Protein AF-F8EUW2-F1 (afdb_monomer)

Radius of gyration: 35.4 Å; Cα contacts (8 Å, |Δi|>4): 544; chains: 1; bounding box: 59×87×123 Å

Secondary structure (DSSP, 8-state):
--------------------------------------S-----HHHH-EEEEEEETTEEEEEEEEEE-S-TTS-EEEEEEEEEEEE-SSEEEEEEEEEEEEEEEEEEE-SS-EEEEEE-TT--EEEEEEEESSSSEEEEEETTTTT-EEEEEEESS-PPPP----TT--EEPPPP-PPP-HHHHHHHHHHHH--TTS-HHHHHHHHHHHHHHHHTT---SHHHHHHHHHHHHTSS-HHHHHHHHHHHHHHHTTT-GGGHHHHHHHHHHHHHHTTPPBSS---BSSSSTTPPBPSPB-TTSS-HHHHHHTT--S-HHHHTTSS-----------------------------------------------

pLDDT: mean 75.8, std 23.98, range [28.64, 98.38]

Structure (mmCIF, N/CA/C/O backbone):
data_AF-F8EUW2-F1
#
_entry.id   AF-F8EUW2-F1
#
loop_
_atom_site.group_PDB
_atom_site.id
_atom_site.type_symbol
_atom_site.label_atom_id
_atom_site.label_alt_id
_atom_site.label_comp_id
_atom_site.label_asym_id
_atom_site.label_entity_id
_atom_site.label_seq_id
_atom_site.pdbx_PDB_ins_code
_atom_site.Cartn_x
_atom_site.Cartn_y
_atom_site.Cartn_z
_atom_site.occupancy
_atom_site.B_iso_or_equiv
_atom_site.auth_seq_id
_atom_site.auth_comp_id
_atom_site.auth_asym_id
_atom_site.auth_atom_id
_atom_site.pdbx_PDB_model_num
ATOM 1 N N . MET A 1 1 ? -17.196 -31.488 -42.197 1.00 39.09 1 MET A N 1
ATOM 2 C CA . MET A 1 1 ? -18.577 -30.961 -42.240 1.00 39.09 1 MET A CA 1
ATOM 3 C C . MET A 1 1 ? -18.560 -29.662 -43.026 1.00 39.09 1 MET A C 1
ATOM 5 O O . MET A 1 1 ? -17.811 -28.764 -42.675 1.00 39.09 1 MET A O 1
ATOM 9 N N . ARG A 1 2 ? -19.275 -29.632 -44.155 1.00 30.92 2 ARG A N 1
ATOM 10 C CA . ARG A 1 2 ? -19.420 -28.486 -45.064 1.00 30.92 2 ARG A CA 1
ATOM 11 C C . ARG A 1 2 ? -20.660 -27.694 -44.656 1.00 30.92 2 ARG A C 1
ATOM 13 O O . ARG A 1 2 ? -21.686 -28.330 -44.467 1.00 30.92 2 ARG A O 1
ATOM 20 N N . PHE A 1 3 ? -20.597 -26.365 -44.650 1.00 29.81 3 PHE A N 1
ATOM 21 C CA . PHE A 1 3 ? -21.754 -25.520 -44.956 1.00 29.81 3 PHE A CA 1
ATOM 22 C C . PHE A 1 3 ? -21.299 -24.257 -45.706 1.00 29.81 3 PHE A C 1
ATOM 24 O O . PHE A 1 3 ? -20.244 -23.686 -45.444 1.00 29.81 3 PHE A O 1
ATOM 31 N N . HIS A 1 4 ? -22.094 -23.902 -46.705 1.00 32.25 4 HIS A N 1
ATOM 32 C CA . HIS A 1 4 ? -21.992 -22.802 -47.670 1.00 32.25 4 HIS A CA 1
ATOM 33 C C . HIS A 1 4 ? -23.468 -22.419 -47.998 1.00 32.25 4 HIS A C 1
ATOM 35 O O . HIS A 1 4 ? -24.350 -23.219 -47.679 1.00 32.25 4 HIS A O 1
ATOM 41 N N . PRO A 1 5 ? -23.785 -21.317 -48.706 1.00 64.50 5 PRO A N 1
ATOM 42 C CA . PRO A 1 5 ? -23.936 -19.933 -48.221 1.00 64.50 5 PRO A CA 1
ATOM 43 C C . PRO A 1 5 ? -25.323 -19.305 -48.593 1.00 64.50 5 PRO A C 1
ATOM 45 O O . PRO A 1 5 ? -26.237 -20.036 -48.953 1.00 64.50 5 PRO A O 1
ATOM 48 N N . TRP A 1 6 ? -25.409 -17.953 -48.588 1.00 30.86 6 TRP A N 1
ATOM 49 C CA . TRP A 1 6 ? -26.486 -17.015 -49.040 1.00 30.86 6 TRP A CA 1
ATOM 50 C C . TRP A 1 6 ? -27.528 -16.591 -47.980 1.00 30.86 6 TRP A C 1
ATOM 52 O O . TRP A 1 6 ? -27.987 -17.415 -47.207 1.00 30.86 6 TRP A O 1
ATOM 62 N N . ILE A 1 7 ? -27.898 -15.302 -47.837 1.00 39.50 7 ILE A N 1
ATOM 63 C CA . ILE A 1 7 ? -28.671 -14.462 -48.786 1.00 39.50 7 ILE A CA 1
ATOM 64 C C . ILE A 1 7 ? -28.355 -12.947 -48.658 1.00 39.50 7 ILE A C 1
ATOM 66 O O . ILE A 1 7 ? -28.023 -12.440 -47.590 1.00 39.50 7 ILE A O 1
ATOM 70 N N . LYS A 1 8 ? -28.502 -12.240 -49.790 1.00 36.12 8 LYS A N 1
ATOM 71 C CA . LYS A 1 8 ? -28.432 -10.783 -50.016 1.00 36.12 8 LYS A CA 1
ATOM 72 C C . LYS A 1 8 ? -29.725 -10.034 -49.627 1.00 36.12 8 LYS A C 1
ATOM 74 O O . LYS A 1 8 ? -30.806 -10.548 -49.881 1.00 36.12 8 LYS A O 1
ATOM 79 N N . GLY A 1 9 ? -29.580 -8.743 -49.299 1.00 30.98 9 GLY A N 1
ATOM 80 C CA . GLY A 1 9 ? -30.381 -7.662 -49.909 1.00 30.98 9 GLY A CA 1
ATOM 81 C C . GLY A 1 9 ? -31.339 -6.878 -49.001 1.00 30.98 9 GLY A C 1
ATOM 82 O O . GLY A 1 9 ? -32.321 -7.429 -48.529 1.00 30.98 9 GLY A O 1
ATOM 83 N N . CYS A 1 10 ? -31.113 -5.566 -48.849 1.00 31.39 10 CYS A N 1
ATOM 84 C CA . CYS A 1 10 ? -31.941 -4.537 -49.502 1.00 31.39 10 CYS A CA 1
ATOM 85 C C . CYS A 1 10 ? -31.400 -3.113 -49.270 1.00 31.39 10 CYS A C 1
ATOM 87 O O . CYS A 1 10 ? -30.997 -2.739 -48.174 1.00 31.39 10 CYS A O 1
ATOM 89 N N . PHE A 1 11 ? -31.410 -2.347 -50.360 1.00 31.83 11 PHE A N 1
ATOM 90 C CA . PHE A 1 11 ? -31.163 -0.911 -50.483 1.00 31.83 11 PHE A CA 1
ATOM 91 C C . PHE A 1 11 ? -32.347 -0.097 -49.934 1.00 31.83 11 PHE A C 1
ATOM 93 O O . PHE A 1 11 ? -33.491 -0.459 -50.197 1.00 31.83 11 PHE A O 1
ATOM 100 N N . ALA A 1 12 ? -32.079 1.065 -49.335 1.00 34.16 12 ALA A N 1
ATOM 101 C CA . ALA A 1 12 ? -32.960 2.230 -49.440 1.00 34.16 12 ALA A CA 1
ATOM 102 C C . ALA A 1 12 ? -32.153 3.525 -49.245 1.00 34.16 12 ALA A C 1
ATOM 104 O O . ALA A 1 12 ? -31.582 3.778 -48.188 1.00 34.16 12 ALA A O 1
ATOM 105 N N . SER A 1 13 ? -32.095 4.309 -50.316 1.00 33.75 13 SER A N 1
ATOM 106 C CA . SER A 1 13 ? -31.505 5.641 -50.433 1.00 33.75 13 SER A CA 1
ATOM 107 C C . SER A 1 13 ? -32.378 6.707 -49.765 1.00 33.75 13 SER A C 1
ATOM 109 O O . SER A 1 13 ? -33.587 6.636 -49.927 1.00 33.75 13 SER A O 1
ATOM 111 N N . PHE A 1 14 ? -31.789 7.744 -49.155 1.00 31.22 14 PHE A N 1
ATOM 112 C CA . PHE A 1 14 ? -32.344 9.111 -49.134 1.00 31.22 14 PHE A CA 1
ATOM 113 C C . PHE A 1 14 ? -31.231 10.144 -48.834 1.00 31.22 14 PHE A C 1
ATOM 115 O O . PHE A 1 14 ? -30.483 10.025 -47.871 1.00 31.22 14 PHE A O 1
ATOM 122 N N . LEU A 1 15 ? -31.139 11.151 -49.698 1.00 31.67 15 LEU A N 1
ATOM 123 C CA . LEU A 1 15 ? -30.398 12.428 -49.650 1.00 31.67 15 LEU A CA 1
ATOM 124 C C . LEU A 1 15 ? -31.372 13.457 -50.291 1.00 31.67 15 LEU A C 1
ATOM 126 O O . LEU A 1 15 ? -32.287 13.004 -50.989 1.00 31.67 15 LEU A O 1
ATOM 130 N N . PRO A 1 16 ? -31.171 14.793 -50.259 1.00 48.53 16 PRO A N 1
ATOM 131 C CA . PRO A 1 16 ? -30.354 15.658 -49.392 1.00 48.53 16 PRO A CA 1
ATOM 132 C C . PRO A 1 16 ? -31.091 16.975 -48.973 1.00 48.53 16 PRO A C 1
ATOM 134 O O . PRO A 1 16 ? -32.273 17.149 -49.248 1.00 48.53 16 PRO A O 1
ATOM 137 N N . LEU A 1 17 ? -30.313 17.929 -48.428 1.00 31.02 17 LEU A N 1
ATOM 138 C CA . LEU A 1 17 ? -30.477 19.404 -48.421 1.00 31.02 17 LEU A CA 1
ATOM 139 C C . LEU A 1 17 ? -31.249 20.056 -47.261 1.00 31.02 17 LEU A C 1
ATOM 141 O O . LEU A 1 17 ? -32.462 19.958 -47.191 1.00 31.02 17 LEU A O 1
ATOM 145 N N . PHE A 1 18 ? -30.537 20.873 -46.471 1.00 31.62 18 PHE A N 1
ATOM 146 C CA . PHE A 1 18 ? -30.804 22.316 -46.340 1.00 31.62 18 PHE A CA 1
ATOM 147 C C . PHE A 1 18 ? -29.507 23.060 -45.964 1.00 31.62 18 PHE A C 1
ATOM 149 O O . PHE A 1 18 ? -28.724 22.597 -45.139 1.00 31.62 18 PHE A O 1
ATOM 156 N N . PHE A 1 19 ? -29.272 24.194 -46.630 1.00 29.95 19 PHE A N 1
ATOM 157 C CA . PHE A 1 19 ? -28.114 25.088 -46.509 1.00 29.95 19 PHE A CA 1
ATOM 158 C C . PHE A 1 19 ? -28.542 26.406 -45.824 1.00 29.95 19 PHE A C 1
ATOM 160 O O . PHE A 1 19 ? -29.621 26.911 -46.132 1.00 29.95 19 PHE A O 1
ATOM 167 N N . SER A 1 20 ? -27.611 26.990 -45.047 1.00 30.45 20 SER A N 1
ATOM 168 C CA . SER A 1 20 ? -27.403 28.436 -44.752 1.00 30.45 20 SER A CA 1
ATOM 169 C C . SER A 1 20 ? -28.270 29.160 -43.690 1.00 30.45 20 SER A C 1
ATOM 171 O O . SER A 1 20 ? -29.397 28.749 -43.443 1.00 30.45 20 SER A O 1
ATOM 173 N N . PRO A 1 21 ? -27.848 30.353 -43.183 1.00 44.19 21 PRO A N 1
ATOM 174 C CA . PRO A 1 21 ? -26.537 30.707 -42.599 1.00 44.19 21 PRO A CA 1
ATOM 175 C C . PRO A 1 21 ? -26.637 31.641 -41.345 1.00 44.19 21 PRO A C 1
ATOM 177 O O . PRO A 1 21 ? -27.702 32.143 -41.018 1.00 44.19 21 PRO A O 1
ATOM 180 N N . LEU A 1 22 ? -25.473 31.942 -40.741 1.00 28.64 22 LEU A N 1
ATOM 181 C CA . LEU A 1 22 ? -25.075 33.187 -40.034 1.00 28.64 22 LEU A CA 1
ATOM 182 C C . LEU A 1 22 ? -25.848 33.679 -38.778 1.00 28.64 22 LEU A C 1
ATOM 184 O O . LEU A 1 22 ? -27.015 34.032 -38.853 1.00 28.64 22 LEU A O 1
ATOM 188 N N . ILE A 1 23 ? -25.124 33.880 -37.664 1.00 33.00 23 ILE A N 1
ATOM 189 C CA . ILE A 1 23 ? -24.877 35.183 -36.992 1.00 33.00 23 ILE A CA 1
ATOM 190 C C . ILE A 1 23 ? -23.937 34.945 -35.796 1.00 33.00 23 ILE A C 1
ATOM 192 O O . ILE A 1 23 ? -24.171 34.084 -34.952 1.00 33.00 23 ILE A O 1
ATOM 196 N N . ALA A 1 24 ? -22.864 35.732 -35.739 1.00 32.97 24 ALA A N 1
ATOM 197 C CA . ALA A 1 24 ? -22.003 35.882 -34.575 1.00 32.97 24 ALA A CA 1
ATOM 198 C C . ALA A 1 24 ? -22.640 36.857 -33.573 1.00 32.97 24 ALA A C 1
ATOM 200 O O . ALA A 1 24 ? -23.093 37.926 -33.980 1.00 32.97 24 ALA A O 1
ATOM 201 N N . GLN A 1 25 ? -22.596 36.540 -32.278 1.00 32.91 25 GLN A N 1
ATOM 202 C CA . GLN A 1 25 ? -22.687 37.533 -31.206 1.00 32.91 25 GLN A CA 1
ATOM 203 C C . GLN A 1 25 ? -21.747 37.175 -30.052 1.00 32.91 25 GLN A C 1
ATOM 205 O O . GLN A 1 25 ? -21.545 36.018 -29.696 1.00 32.91 25 GLN A O 1
ATOM 210 N N . THR A 1 26 ? -21.137 38.234 -29.542 1.00 33.94 26 THR A N 1
ATOM 211 C CA . THR A 1 26 ? -20.037 38.332 -28.588 1.00 33.94 26 THR A CA 1
ATOM 212 C C . THR A 1 26 ? -20.525 38.573 -27.154 1.00 33.94 26 THR A C 1
ATOM 214 O O . THR A 1 26 ? -21.570 39.188 -26.967 1.00 33.94 26 THR A O 1
ATOM 217 N N . ASN A 1 27 ? -19.636 38.261 -26.200 1.00 31.97 27 ASN A N 1
ATOM 218 C CA . ASN A 1 27 ? -19.506 38.766 -24.817 1.00 31.97 27 ASN A CA 1
ATOM 219 C C . ASN A 1 27 ? -20.321 38.096 -23.696 1.00 31.97 27 ASN A C 1
ATOM 221 O O . ASN A 1 27 ? -21.532 38.254 -23.618 1.00 31.97 27 ASN A O 1
ATOM 225 N N . SER A 1 28 ? -19.605 37.497 -22.729 1.00 29.89 28 SER A N 1
ATOM 226 C CA . SER A 1 28 ? -19.421 38.042 -21.361 1.00 29.89 28 SER A CA 1
ATOM 227 C C . SER A 1 28 ? -19.175 36.933 -20.319 1.00 29.89 28 SER A C 1
ATOM 229 O O . SER A 1 28 ? -20.089 36.199 -19.966 1.00 29.89 28 SER A O 1
ATOM 231 N N . THR A 1 29 ? -17.926 36.857 -19.842 1.00 32.28 29 THR A N 1
ATOM 232 C CA . THR A 1 29 ? -17.473 36.696 -18.436 1.00 32.28 29 THR A CA 1
ATOM 233 C C . THR A 1 29 ? -18.481 36.232 -17.374 1.00 32.28 29 THR A C 1
ATOM 235 O O . THR A 1 29 ? -19.418 36.967 -17.078 1.00 32.28 29 THR A O 1
ATOM 238 N N . ASP A 1 30 ? -18.236 35.081 -16.725 1.00 34.66 30 ASP A N 1
ATOM 239 C CA . ASP A 1 30 ? -17.553 35.013 -15.411 1.00 34.66 30 ASP A CA 1
ATOM 240 C C . ASP A 1 30 ? -17.312 33.556 -14.922 1.00 34.66 30 ASP A C 1
ATOM 242 O O . ASP A 1 30 ? -17.844 32.612 -15.514 1.00 34.66 30 ASP A O 1
ATOM 246 N N . PRO A 1 31 ? -16.435 33.330 -13.916 1.00 50.41 31 PRO A N 1
ATOM 247 C CA . PRO A 1 31 ? -15.540 32.184 -13.863 1.00 50.41 31 PRO A CA 1
ATOM 248 C C . PRO A 1 31 ? -15.825 31.281 -12.664 1.00 50.41 31 PRO A C 1
ATOM 250 O O . PRO A 1 31 ? -15.598 31.654 -11.517 1.00 50.41 31 PRO A O 1
ATOM 253 N N . THR A 1 32 ? -16.231 30.038 -12.897 1.00 34.66 32 THR A N 1
ATOM 254 C CA . THR A 1 32 ? -15.971 28.955 -11.933 1.00 34.66 32 THR A CA 1
ATOM 255 C C . THR A 1 32 ? -16.043 27.622 -12.663 1.00 34.66 32 THR A C 1
ATOM 257 O O . THR A 1 32 ? -17.005 26.867 -12.557 1.00 34.66 32 THR A O 1
ATOM 260 N N . SER A 1 33 ? -15.020 27.338 -13.469 1.00 29.98 33 SER A N 1
ATOM 261 C CA . SER A 1 33 ? -14.801 25.965 -13.916 1.00 29.98 33 SER A CA 1
ATOM 262 C C . SER A 1 33 ? -14.285 25.179 -12.722 1.00 29.98 33 SER A C 1
ATOM 264 O O . SER A 1 33 ? -13.113 25.260 -12.363 1.00 29.98 33 SER A O 1
ATOM 266 N N . LEU A 1 34 ? -15.206 24.458 -12.086 1.00 31.92 34 LEU A N 1
ATOM 267 C CA . LEU A 1 34 ? -14.908 23.266 -11.310 1.00 31.92 34 LEU A CA 1
ATOM 268 C C . LEU A 1 34 ? -13.940 22.424 -12.144 1.00 31.92 34 LEU A C 1
ATOM 270 O O . LEU A 1 34 ? -14.289 21.967 -13.233 1.00 31.92 34 LEU A O 1
ATOM 274 N N . THR A 1 35 ? -12.709 22.279 -11.666 1.00 31.88 35 THR A N 1
ATOM 275 C CA . THR A 1 35 ? -11.721 21.359 -12.223 1.00 31.88 35 THR A CA 1
ATOM 276 C C . THR A 1 35 ? -12.279 19.949 -12.117 1.00 31.88 35 THR A C 1
ATOM 278 O O . THR A 1 35 ? -12.172 19.294 -11.082 1.00 31.88 35 THR A O 1
ATOM 281 N N . ALA A 1 36 ? -12.918 19.507 -13.195 1.00 33.31 36 ALA A N 1
ATOM 282 C CA . ALA A 1 36 ? -13.110 18.104 -13.482 1.00 33.31 36 ALA A CA 1
ATOM 283 C C . ALA A 1 36 ? -11.730 17.432 -13.475 1.00 33.31 36 ALA A C 1
ATOM 285 O O . ALA A 1 36 ? -10.788 17.933 -14.093 1.00 33.31 36 ALA A O 1
ATOM 286 N N . SER A 1 37 ? -11.601 16.317 -12.759 1.00 33.69 37 SER A N 1
ATOM 287 C CA . SER A 1 37 ? -10.454 15.420 -12.891 1.00 33.69 37 SER A CA 1
ATOM 288 C C . SER A 1 37 ? -10.234 15.095 -14.375 1.00 33.69 37 SER A C 1
ATOM 290 O O . SER A 1 37 ? -11.220 14.828 -15.071 1.00 33.69 37 SER A O 1
ATOM 292 N N . PRO A 1 38 ? -8.993 15.108 -14.894 1.00 40.72 38 PRO A N 1
ATOM 293 C CA . PRO A 1 38 ? -8.763 14.776 -16.289 1.00 40.72 38 PRO A CA 1
ATOM 294 C C . PRO A 1 38 ? -8.988 13.274 -16.472 1.00 40.72 38 PRO A C 1
ATOM 296 O O . PRO A 1 38 ? -8.146 12.447 -16.138 1.00 40.72 38 PRO A O 1
ATOM 299 N N . ILE A 1 39 ? -10.159 12.918 -16.991 1.00 41.12 39 ILE A N 1
ATOM 300 C CA . ILE A 1 39 ? -10.408 11.605 -17.575 1.00 41.12 39 ILE A CA 1
ATOM 301 C C . ILE A 1 39 ? -9.657 11.586 -18.912 1.00 41.12 39 ILE A C 1
ATOM 303 O O . ILE A 1 39 ? -10.027 12.312 -19.832 1.00 41.12 39 ILE A O 1
ATOM 307 N N . GLY A 1 40 ? -8.600 10.772 -18.993 1.00 46.94 40 GLY A N 1
ATOM 308 C CA . GLY A 1 40 ? -7.907 10.423 -20.238 1.00 46.94 40 GLY A CA 1
ATOM 309 C C . GLY A 1 40 ? -6.794 11.382 -20.665 1.00 46.94 40 GLY A C 1
ATOM 310 O O . GLY A 1 40 ? -6.908 12.032 -21.702 1.00 46.94 40 GLY A O 1
ATOM 311 N N . GLN A 1 41 ? -5.688 11.446 -19.918 1.00 54.94 41 GLN A N 1
ATOM 312 C CA . GLN A 1 41 ? -4.429 11.886 -20.526 1.00 54.94 41 GLN A CA 1
ATOM 313 C C . GLN A 1 41 ? -3.911 10.756 -21.420 1.00 54.94 41 GLN A C 1
ATOM 315 O O . GLN A 1 41 ? -3.423 9.743 -20.935 1.00 54.94 41 GLN A O 1
ATOM 320 N N . THR A 1 42 ? -4.043 10.911 -22.736 1.00 68.50 42 THR A N 1
ATOM 321 C CA . THR A 1 42 ? -3.324 10.067 -23.696 1.00 68.50 42 THR A CA 1
ATOM 322 C C . THR A 1 42 ? -1.869 10.520 -23.719 1.00 68.50 42 THR A C 1
ATOM 324 O O . THR A 1 42 ? -1.566 11.602 -24.235 1.00 68.50 42 THR A O 1
ATOM 327 N N . HIS A 1 43 ? -0.977 9.723 -23.141 1.00 80.25 43 HIS A N 1
ATOM 328 C CA . HIS A 1 43 ? 0.454 9.997 -23.184 1.00 80.25 43 HIS A CA 1
ATOM 329 C C . HIS A 1 43 ? 1.013 9.714 -24.580 1.00 80.25 43 HIS A C 1
ATOM 331 O O . HIS A 1 43 ? 0.619 8.765 -25.259 1.00 80.25 43 HIS A O 1
ATOM 337 N N . ARG A 1 44 ? 1.943 10.551 -25.038 1.00 85.69 44 ARG A N 1
ATOM 338 C CA . ARG A 1 44 ? 2.631 10.352 -26.317 1.00 85.69 44 ARG A CA 1
ATOM 339 C C . ARG A 1 44 ? 3.811 9.414 -26.109 1.00 85.69 44 ARG A C 1
ATOM 341 O O . ARG A 1 44 ? 4.400 9.378 -25.035 1.00 85.69 44 ARG A O 1
ATOM 348 N N . ALA A 1 45 ? 4.246 8.743 -27.176 1.00 86.81 45 ALA A N 1
ATOM 349 C CA . ALA A 1 45 ? 5.415 7.863 -27.123 1.00 86.81 45 ALA A CA 1
ATOM 350 C C . ALA A 1 45 ? 6.660 8.556 -26.527 1.00 86.81 45 ALA A C 1
ATOM 352 O O . ALA A 1 45 ? 7.369 7.983 -25.707 1.00 86.81 45 ALA A O 1
ATOM 353 N N . ILE A 1 46 ? 6.888 9.826 -26.875 1.00 89.94 46 ILE A N 1
ATOM 354 C CA . ILE A 1 46 ? 8.028 10.598 -26.362 1.00 89.94 46 ILE A CA 1
ATOM 355 C C . ILE A 1 46 ? 8.007 10.777 -24.837 1.00 89.94 46 ILE A C 1
ATOM 357 O O . ILE A 1 46 ? 9.063 10.937 -24.235 1.00 89.94 46 ILE A O 1
ATOM 361 N N . ASP A 1 47 ? 6.833 10.715 -24.206 1.00 92.56 47 ASP A N 1
ATOM 362 C CA . ASP A 1 47 ? 6.695 10.930 -22.768 1.00 92.56 47 ASP A CA 1
ATOM 363 C C . ASP A 1 47 ? 7.249 9.721 -21.968 1.00 92.56 47 ASP A C 1
ATOM 365 O O . ASP A 1 47 ? 7.647 9.879 -20.817 1.00 92.56 47 ASP A O 1
ATOM 369 N N . TYR A 1 48 ? 7.384 8.537 -22.584 1.00 94.50 48 TYR A N 1
ATOM 370 C CA . TYR A 1 48 ? 7.994 7.343 -21.970 1.00 94.50 48 TYR A CA 1
ATOM 371 C C . TYR A 1 48 ? 9.526 7.304 -22.075 1.00 94.50 48 TYR A C 1
ATOM 373 O O . TYR A 1 48 ? 10.180 6.624 -21.285 1.00 94.50 48 TYR A O 1
ATOM 381 N N . VAL A 1 49 ? 10.111 8.024 -23.036 1.00 94.50 49 VAL A N 1
ATOM 382 C CA . VAL A 1 49 ? 11.555 7.988 -23.324 1.00 94.50 49 VAL A CA 1
ATOM 383 C C . VAL A 1 49 ? 12.362 8.489 -22.129 1.00 94.50 49 VAL A C 1
ATOM 385 O O . VAL A 1 49 ? 12.038 9.530 -21.561 1.00 94.50 49 VAL A O 1
ATOM 388 N N . GLY A 1 50 ? 13.446 7.794 -21.787 1.00 93.50 50 GLY A N 1
ATOM 389 C CA . GLY A 1 50 ? 14.385 8.179 -20.735 1.00 93.50 50 GLY A CA 1
ATOM 390 C C . GLY A 1 50 ? 14.720 7.043 -19.771 1.00 93.50 50 GLY A C 1
ATOM 391 O O . GLY A 1 50 ? 14.345 5.891 -19.979 1.00 93.50 50 GLY A O 1
ATOM 392 N N . GLY A 1 51 ? 15.457 7.390 -18.714 1.00 94.06 51 GLY A N 1
ATOM 393 C CA . GLY A 1 51 ? 15.743 6.490 -17.604 1.00 94.06 51 GLY A CA 1
ATOM 394 C C . GLY A 1 51 ? 14.647 6.549 -16.545 1.00 94.06 51 GLY A C 1
ATOM 395 O O . GLY A 1 51 ? 14.151 7.626 -16.207 1.00 94.06 51 GLY A O 1
ATOM 396 N N . TRP A 1 52 ? 14.318 5.396 -15.980 1.00 94.50 52 TRP A N 1
ATOM 397 C CA . TRP A 1 52 ? 13.360 5.223 -14.897 1.00 94.50 52 TRP A CA 1
ATOM 398 C C . TRP A 1 52 ? 13.952 4.313 -13.832 1.00 94.50 52 TRP A C 1
ATOM 400 O O . TRP A 1 52 ? 14.659 3.365 -14.157 1.00 94.50 52 TRP A O 1
ATOM 410 N N . ALA A 1 53 ? 13.674 4.578 -12.561 1.00 92.94 53 ALA A N 1
ATOM 411 C CA . ALA A 1 53 ? 14.251 3.822 -11.461 1.00 92.94 53 ALA A CA 1
ATOM 412 C C . ALA A 1 53 ? 13.204 3.449 -10.413 1.00 92.94 53 ALA A C 1
ATOM 414 O O . ALA A 1 53 ? 12.378 4.274 -10.026 1.00 92.94 53 ALA A O 1
ATOM 415 N N . VAL A 1 54 ? 13.296 2.221 -9.909 1.00 91.19 54 VAL A N 1
ATOM 416 C CA . VAL A 1 54 ? 12.707 1.820 -8.628 1.00 91.19 54 VAL A CA 1
ATOM 417 C C . VAL A 1 54 ? 13.765 2.064 -7.559 1.00 91.19 54 VAL A C 1
ATOM 419 O O . VAL A 1 54 ? 14.900 1.583 -7.691 1.00 91.19 54 VAL A O 1
ATOM 422 N N . THR A 1 55 ? 13.407 2.766 -6.486 1.00 89.44 55 THR A N 1
ATOM 423 C CA . THR A 1 55 ? 14.323 3.031 -5.370 1.00 89.44 55 THR A CA 1
ATOM 424 C C . THR A 1 55 ? 13.822 2.444 -4.053 1.00 89.44 55 THR A C 1
ATOM 426 O O . THR A 1 55 ? 12.649 2.110 -3.904 1.00 89.44 55 THR A O 1
ATOM 429 N N . SER A 1 56 ? 14.734 2.259 -3.102 1.00 88.19 56 SER A N 1
ATOM 430 C CA . SER A 1 56 ? 14.450 1.923 -1.706 1.00 88.19 56 SER A CA 1
ATOM 431 C C . SER A 1 56 ? 15.457 2.625 -0.802 1.00 88.19 56 SER A C 1
ATOM 433 O O . SER A 1 56 ? 16.669 2.444 -0.958 1.00 88.19 56 SER A O 1
ATOM 435 N N . GLY A 1 57 ? 14.978 3.457 0.122 1.00 83.69 57 GLY A N 1
ATOM 436 C CA . GLY A 1 57 ? 15.829 4.310 0.950 1.00 83.69 57 GLY A CA 1
ATOM 437 C C . GLY A 1 57 ? 16.744 5.215 0.118 1.00 83.69 57 GLY A C 1
ATOM 438 O O . GLY A 1 57 ? 17.905 5.406 0.484 1.00 83.69 57 GLY A O 1
ATOM 439 N N . GLY A 1 58 ? 16.265 5.695 -1.036 1.00 83.81 58 GLY A N 1
ATOM 440 C CA . GLY A 1 58 ? 17.029 6.524 -1.973 1.00 83.81 58 GLY A CA 1
ATOM 441 C C . GLY A 1 58 ? 18.081 5.773 -2.800 1.00 83.81 58 GLY A C 1
ATOM 442 O O . GLY A 1 58 ? 18.837 6.402 -3.539 1.00 83.81 58 GLY A O 1
ATOM 443 N N . LYS A 1 59 ? 18.155 4.441 -2.695 1.00 87.62 59 LYS A N 1
ATOM 444 C CA . LYS A 1 59 ? 19.061 3.596 -3.486 1.00 87.62 59 LYS A CA 1
ATOM 445 C C . LYS A 1 59 ? 18.311 2.909 -4.619 1.00 87.62 59 LYS A C 1
ATOM 447 O O . LYS A 1 59 ? 17.255 2.330 -4.384 1.00 87.62 59 LYS A O 1
ATOM 452 N N . THR A 1 60 ? 18.879 2.895 -5.820 1.00 90.38 60 THR A N 1
ATOM 453 C CA . THR A 1 60 ? 18.290 2.208 -6.980 1.00 90.38 60 THR A CA 1
ATOM 454 C C . THR A 1 60 ? 18.416 0.691 -6.8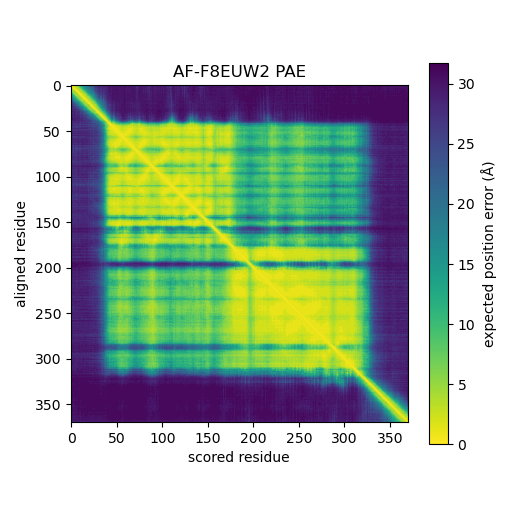60 1.00 90.38 60 THR A C 1
ATOM 456 O O . THR A 1 60 ? 19.522 0.175 -6.677 1.00 90.38 60 THR A O 1
ATOM 459 N N . ILE A 1 61 ? 17.288 -0.013 -6.993 1.00 91.25 61 ILE A N 1
ATOM 460 C CA . ILE A 1 61 ? 17.229 -1.483 -7.060 1.00 91.25 61 ILE A CA 1
ATOM 461 C C . ILE A 1 61 ? 16.959 -1.984 -8.483 1.00 91.25 61 ILE A C 1
ATOM 463 O O . ILE A 1 61 ? 17.453 -3.041 -8.862 1.00 91.25 61 ILE A O 1
ATOM 467 N N . LEU A 1 62 ? 16.229 -1.214 -9.288 1.00 91.94 62 LEU A N 1
ATOM 468 C CA . LEU A 1 62 ? 15.905 -1.543 -10.673 1.00 91.94 62 LEU A CA 1
ATOM 469 C C . LEU A 1 62 ? 15.949 -0.263 -11.508 1.00 91.94 62 LEU A C 1
ATOM 471 O O . LEU A 1 62 ? 15.454 0.772 -11.068 1.00 91.94 62 LEU A O 1
ATOM 475 N N . GLU A 1 63 ? 16.540 -0.341 -12.695 1.00 93.50 63 GLU A N 1
ATOM 476 C CA . GLU A 1 63 ? 16.607 0.745 -13.674 1.00 93.50 63 GLU A CA 1
ATOM 477 C C . GLU A 1 63 ? 16.044 0.266 -15.012 1.00 93.50 63 GLU A C 1
ATOM 479 O O . GLU A 1 63 ? 16.393 -0.814 -15.484 1.00 93.50 63 GLU A O 1
ATOM 484 N N . LEU A 1 64 ? 15.181 1.066 -15.621 1.00 95.06 64 LEU A N 1
ATOM 485 C CA . LEU A 1 64 ? 14.632 0.865 -16.952 1.00 95.06 64 LEU A CA 1
ATOM 486 C C . LEU A 1 64 ? 15.112 2.010 -17.845 1.00 95.06 64 LEU A C 1
ATOM 488 O O . LEU A 1 64 ? 14.843 3.176 -17.570 1.00 95.06 64 LEU A O 1
ATOM 492 N N . GLU A 1 65 ? 15.801 1.674 -18.925 1.00 95.25 65 GLU A N 1
ATOM 493 C CA . GLU A 1 65 ? 16.182 2.609 -19.981 1.00 95.25 65 GLU A CA 1
ATOM 494 C C . GLU A 1 65 ? 15.238 2.409 -21.170 1.00 95.25 65 GLU A C 1
ATOM 496 O O . GLU A 1 65 ? 15.088 1.281 -21.642 1.00 95.25 65 GLU A O 1
ATOM 501 N N . LEU A 1 66 ? 14.614 3.490 -21.645 1.00 95.88 66 LEU A N 1
ATOM 502 C CA . LEU A 1 66 ? 13.757 3.500 -22.831 1.00 95.88 66 LEU A CA 1
ATOM 503 C C . LEU A 1 66 ? 14.273 4.512 -23.852 1.00 95.88 66 LEU A C 1
ATOM 505 O O . LEU A 1 66 ? 14.327 5.714 -23.580 1.00 95.88 66 LEU A O 1
ATOM 509 N N . GLU A 1 67 ? 14.585 4.033 -25.050 1.00 94.81 67 GLU A N 1
ATOM 510 C CA . GLU A 1 67 ? 15.019 4.833 -26.192 1.00 94.81 67 GLU A CA 1
ATOM 511 C C . GLU A 1 67 ? 14.019 4.683 -27.348 1.00 94.81 67 GLU A C 1
ATOM 513 O O . GLU A 1 67 ? 13.514 3.585 -27.587 1.00 94.81 67 GLU A O 1
ATOM 518 N N . PRO A 1 68 ? 13.690 5.764 -28.078 1.00 95.19 68 PRO A N 1
ATOM 519 C CA . PRO A 1 68 ? 12.770 5.678 -29.200 1.00 95.19 68 PRO A CA 1
ATOM 520 C C . PRO A 1 68 ? 13.438 4.977 -30.383 1.00 95.19 68 PRO A C 1
ATOM 522 O O . PRO A 1 68 ? 14.606 5.219 -30.691 1.00 95.19 68 PRO A O 1
ATOM 525 N N . THR A 1 69 ? 12.670 4.173 -31.109 1.00 93.12 69 THR A N 1
ATOM 526 C CA . THR A 1 69 ? 13.122 3.578 -32.370 1.00 93.12 69 THR A CA 1
ATOM 527 C C . THR A 1 69 ? 12.470 4.270 -33.566 1.00 93.12 69 THR A C 1
ATOM 529 O O . THR A 1 69 ? 11.537 5.064 -33.442 1.00 93.12 69 THR A O 1
ATOM 532 N N . HIS A 1 70 ? 12.961 3.946 -34.761 1.00 89.12 70 HIS A N 1
ATOM 533 C CA . HIS A 1 70 ? 12.307 4.326 -36.015 1.00 89.12 70 HIS A CA 1
ATOM 534 C C . HIS A 1 70 ? 11.258 3.292 -36.465 1.00 89.12 70 HIS A C 1
ATOM 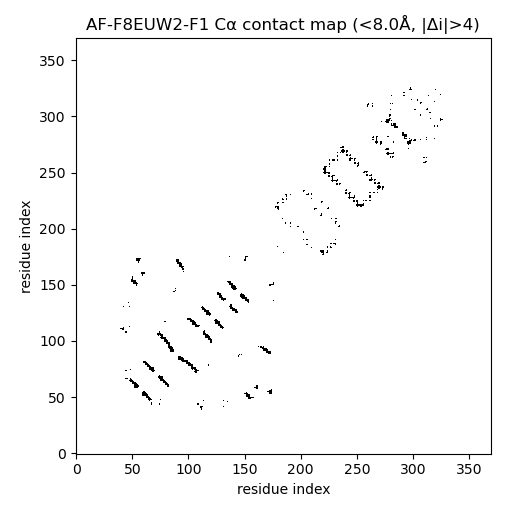536 O O . HIS A 1 70 ? 10.640 3.470 -37.515 1.00 89.12 70 HIS A O 1
ATOM 542 N N . ASP A 1 71 ? 11.065 2.207 -35.707 1.00 88.88 71 ASP A N 1
ATOM 543 C CA . ASP A 1 71 ? 10.131 1.136 -36.035 1.00 88.88 71 ASP A CA 1
ATOM 544 C C . ASP A 1 71 ? 8.789 1.365 -35.334 1.00 88.88 71 ASP A C 1
ATOM 546 O O . ASP A 1 71 ? 8.648 1.202 -34.124 1.00 88.88 71 ASP A O 1
ATOM 550 N N . SER A 1 72 ? 7.764 1.698 -36.116 1.00 83.19 72 SER A N 1
ATOM 551 C CA . SER A 1 72 ? 6.404 1.878 -35.598 1.00 83.19 72 SER A CA 1
ATOM 552 C C . SER A 1 72 ? 5.811 0.623 -34.942 1.00 83.19 72 SER A C 1
ATOM 554 O O . SER A 1 72 ? 4.896 0.749 -34.131 1.00 83.19 72 SER A O 1
ATOM 556 N N . ALA A 1 73 ? 6.295 -0.577 -35.288 1.00 85.56 73 ALA A N 1
ATOM 557 C CA . ALA A 1 73 ? 5.837 -1.828 -34.686 1.00 85.56 73 ALA A CA 1
ATOM 558 C C . ALA A 1 73 ? 6.461 -2.078 -33.304 1.00 85.56 73 ALA A C 1
ATOM 560 O O . ALA A 1 73 ? 5.839 -2.753 -32.484 1.00 85.56 73 ALA A O 1
ATOM 561 N N . TYR A 1 74 ? 7.648 -1.514 -33.056 1.00 90.56 74 TYR A N 1
ATOM 562 C CA . TYR A 1 74 ? 8.413 -1.626 -31.814 1.00 90.56 74 TYR A CA 1
ATOM 563 C C . TYR A 1 74 ? 8.962 -0.249 -31.421 1.00 90.56 74 TYR A C 1
ATOM 565 O O . TYR A 1 74 ? 10.163 -0.009 -31.551 1.00 90.56 74 TYR A O 1
ATOM 573 N N . PRO A 1 75 ? 8.097 0.681 -30.972 1.00 92.12 75 PRO A N 1
ATOM 574 C CA . PRO A 1 75 ? 8.439 2.100 -30.844 1.00 92.12 75 PRO A CA 1
ATOM 575 C C . PRO A 1 75 ? 9.553 2.405 -29.832 1.00 92.12 75 PRO A C 1
ATOM 577 O O . PRO A 1 75 ? 10.079 3.518 -29.833 1.00 92.12 75 PRO A O 1
ATOM 580 N N . PHE A 1 76 ? 9.919 1.436 -28.990 1.00 96.19 76 PHE A N 1
ATOM 581 C CA . PHE A 1 76 ? 10.967 1.559 -27.980 1.00 96.19 76 PHE A CA 1
ATOM 582 C C . PHE A 1 76 ? 11.950 0.387 -28.002 1.00 96.19 76 PHE A C 1
ATOM 584 O O . PHE A 1 76 ? 11.536 -0.769 -28.140 1.00 96.19 76 PHE A O 1
ATOM 591 N N . ASP A 1 77 ? 13.219 0.717 -27.788 1.00 95.75 77 ASP A N 1
ATOM 592 C CA . ASP A 1 77 ? 14.324 -0.178 -27.438 1.00 95.75 77 ASP A CA 1
ATOM 593 C C . ASP A 1 77 ? 14.861 0.226 -26.052 1.00 95.75 77 ASP A C 1
ATOM 595 O O . ASP A 1 77 ? 14.437 1.233 -25.476 1.00 95.75 77 ASP A O 1
ATOM 599 N N . GLY A 1 78 ? 15.776 -0.559 -25.495 1.00 95.69 78 GLY A N 1
ATOM 600 C CA . GLY A 1 78 ? 16.431 -0.274 -24.230 1.00 95.69 78 GLY A CA 1
ATOM 601 C C . GLY A 1 78 ? 16.618 -1.519 -23.376 1.00 95.69 78 GLY A C 1
ATOM 602 O O . GLY A 1 78 ? 16.694 -2.642 -23.877 1.00 95.69 78 GLY A O 1
ATOM 603 N N . ALA A 1 79 ? 16.731 -1.330 -22.065 1.00 96.06 79 ALA A N 1
ATOM 604 C CA . ALA A 1 79 ? 17.015 -2.437 -21.162 1.00 96.06 79 ALA A CA 1
ATOM 605 C C . ALA A 1 79 ? 16.493 -2.207 -19.746 1.00 96.06 79 ALA A C 1
ATOM 607 O O . ALA A 1 79 ? 16.473 -1.086 -19.244 1.00 96.06 79 ALA A O 1
ATOM 608 N N . LEU A 1 80 ? 16.171 -3.311 -19.081 1.00 94.88 80 LEU A N 1
ATOM 609 C CA . LEU A 1 80 ? 15.921 -3.383 -17.650 1.00 94.88 80 LEU A CA 1
ATOM 610 C C . LEU A 1 80 ? 17.186 -3.901 -16.956 1.00 94.88 80 LEU A C 1
ATOM 612 O O . LEU A 1 80 ? 17.741 -4.918 -17.359 1.00 94.88 80 LEU A O 1
ATOM 616 N N . THR A 1 81 ? 17.670 -3.214 -15.928 1.00 93.69 81 THR A N 1
ATOM 617 C CA . THR A 1 81 ? 18.860 -3.609 -15.163 1.00 93.69 81 THR A CA 1
ATOM 618 C C . THR A 1 81 ? 18.515 -3.727 -13.685 1.00 93.69 81 THR A C 1
ATOM 620 O O . THR A 1 81 ? 17.890 -2.831 -13.124 1.00 93.69 81 THR A O 1
ATOM 623 N N . HIS A 1 82 ? 18.916 -4.823 -13.044 1.00 92.88 82 HIS A N 1
ATOM 624 C CA . HIS A 1 82 ? 18.637 -5.083 -11.629 1.00 92.88 82 HIS A CA 1
ATOM 625 C C . HIS A 1 82 ? 19.535 -6.211 -11.076 1.00 92.88 82 HIS A C 1
ATOM 627 O O . HIS A 1 82 ? 20.069 -6.995 -11.855 1.00 92.88 82 HIS A O 1
ATOM 633 N N . PRO A 1 83 ? 19.751 -6.343 -9.754 1.00 92.31 83 PRO A N 1
ATOM 634 C CA . PRO A 1 83 ? 20.423 -7.513 -9.176 1.00 92.31 83 PRO A CA 1
ATOM 635 C C . PRO A 1 83 ? 19.485 -8.732 -9.144 1.00 92.31 83 PRO A C 1
ATOM 637 O O . PRO A 1 83 ? 18.331 -8.652 -9.564 1.00 92.31 83 PRO A O 1
ATOM 640 N N . HIS A 1 84 ? 19.931 -9.861 -8.594 1.00 90.88 84 HIS A N 1
ATOM 641 C CA . HIS A 1 84 ? 19.008 -10.940 -8.232 1.00 90.88 84 HIS A CA 1
ATOM 642 C C . HIS A 1 84 ? 18.321 -10.609 -6.908 1.00 90.88 84 HIS A C 1
ATOM 644 O O . HIS A 1 84 ? 18.992 -10.226 -5.953 1.00 90.88 84 HIS A O 1
ATOM 650 N N . PHE A 1 85 ? 17.000 -10.759 -6.837 1.00 91.50 85 PHE A N 1
ATOM 651 C CA . PHE A 1 85 ? 16.216 -10.579 -5.614 1.00 91.50 85 PHE A CA 1
ATOM 652 C C . PHE A 1 85 ? 14.867 -11.286 -5.732 1.00 91.50 85 PHE A C 1
ATOM 654 O O . PHE A 1 85 ? 14.399 -11.604 -6.823 1.00 91.50 85 PHE A O 1
ATOM 661 N N . THR A 1 86 ? 14.239 -11.511 -4.585 1.00 88.81 86 THR A N 1
ATOM 662 C CA . THR A 1 86 ? 12.879 -12.033 -4.488 1.00 88.81 86 THR A CA 1
ATOM 663 C C . THR A 1 86 ? 11.920 -10.881 -4.247 1.00 88.81 86 THR A C 1
ATOM 665 O O . THR A 1 86 ? 12.133 -10.060 -3.352 1.00 88.81 86 THR A O 1
ATOM 668 N N . ILE A 1 87 ? 10.847 -10.843 -5.031 1.00 84.69 87 ILE A N 1
ATOM 669 C CA . ILE A 1 87 ? 9.819 -9.804 -4.991 1.00 84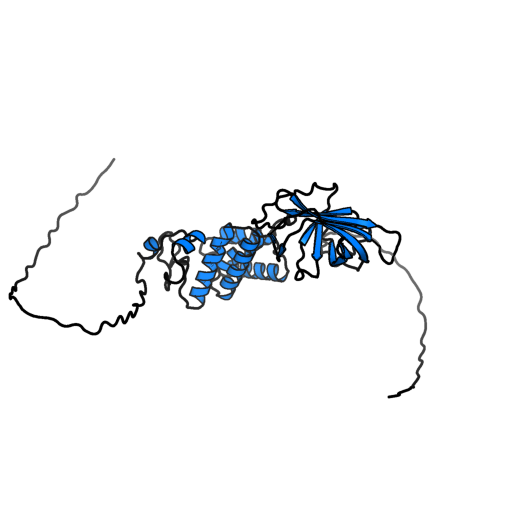.69 87 ILE A CA 1
ATOM 670 C C . ILE A 1 87 ? 8.581 -10.303 -4.246 1.00 84.69 87 ILE A C 1
ATOM 672 O O . ILE A 1 87 ? 8.166 -11.451 -4.382 1.00 84.69 87 ILE A O 1
ATOM 676 N N . THR A 1 88 ? 7.962 -9.403 -3.488 1.00 79.50 88 THR A N 1
ATOM 677 C CA . THR A 1 88 ? 6.607 -9.534 -2.942 1.00 79.50 88 THR A CA 1
ATOM 678 C C . THR A 1 88 ? 5.768 -8.310 -3.336 1.00 79.50 88 THR A C 1
ATOM 680 O O . THR A 1 88 ? 6.270 -7.368 -3.947 1.00 79.50 88 THR A O 1
ATOM 683 N N . ALA A 1 89 ? 4.495 -8.270 -2.931 1.00 71.62 89 ALA A N 1
ATOM 684 C CA . ALA A 1 89 ? 3.575 -7.168 -3.238 1.00 71.62 89 ALA A CA 1
ATOM 685 C C . ALA A 1 89 ? 4.030 -5.769 -2.808 1.00 71.62 89 ALA A C 1
ATOM 687 O O . ALA A 1 89 ? 3.607 -4.782 -3.404 1.00 71.62 89 ALA A O 1
ATOM 688 N N . LYS A 1 90 ? 4.861 -5.652 -1.771 1.00 75.00 90 LYS A N 1
ATOM 689 C CA . LYS A 1 90 ? 5.283 -4.342 -1.245 1.00 75.00 90 LYS A CA 1
ATOM 690 C C . LYS A 1 90 ? 6.765 -4.249 -0.900 1.00 75.00 90 LYS A C 1
ATOM 692 O O . LYS A 1 90 ? 7.230 -3.184 -0.499 1.00 75.00 90 LYS A O 1
ATOM 697 N N . ALA A 1 91 ? 7.489 -5.352 -1.021 1.00 85.88 91 ALA A N 1
ATOM 698 C CA . ALA A 1 91 ? 8.848 -5.463 -0.534 1.00 85.88 91 ALA A CA 1
ATOM 699 C C . ALA A 1 91 ? 9.678 -6.393 -1.412 1.00 85.88 91 ALA A C 1
ATOM 701 O O . ALA A 1 91 ? 9.138 -7.216 -2.156 1.00 85.88 91 ALA A O 1
ATOM 702 N N . PHE A 1 92 ? 10.990 -6.301 -1.263 1.00 90.19 92 PHE A N 1
ATOM 703 C CA . PHE A 1 92 ? 11.939 -7.235 -1.841 1.00 90.19 92 PHE A CA 1
ATOM 704 C C . PHE A 1 92 ? 12.964 -7.690 -0.804 1.00 90.19 92 PHE A C 1
ATOM 706 O O . PHE A 1 92 ? 13.188 -7.036 0.217 1.00 90.19 92 PHE A O 1
ATOM 713 N N . THR A 1 93 ? 13.572 -8.844 -1.050 1.00 93.06 93 THR A N 1
ATOM 714 C CA . THR A 1 93 ? 14.589 -9.436 -0.176 1.00 93.06 93 THR A CA 1
ATOM 715 C C . THR A 1 93 ? 15.540 -10.323 -0.973 1.00 93.06 93 THR A C 1
ATOM 717 O O . THR A 1 93 ? 15.363 -10.499 -2.179 1.00 93.06 93 THR A O 1
ATOM 720 N N . GLY A 1 94 ? 16.556 -10.883 -0.317 1.00 92.38 94 GLY A N 1
ATOM 721 C CA . GLY A 1 94 ? 17.493 -11.798 -0.957 1.00 92.38 94 GLY A CA 1
ATOM 722 C C . GLY A 1 94 ? 18.291 -11.119 -2.061 1.00 92.38 94 GLY A C 1
ATOM 723 O O . GLY A 1 94 ? 18.535 -11.742 -3.087 1.00 92.38 94 GLY A O 1
ATOM 724 N N . VAL A 1 95 ? 18.652 -9.844 -1.894 1.00 92.38 95 VAL A N 1
ATOM 725 C CA . VAL A 1 95 ? 19.383 -9.100 -2.924 1.00 92.38 95 VAL A CA 1
ATOM 726 C C . VAL A 1 95 ? 20.829 -9.589 -2.991 1.00 92.38 95 VAL A C 1
ATOM 728 O O . VAL A 1 95 ? 21.549 -9.509 -1.996 1.00 92.38 95 VAL A O 1
ATOM 731 N N . HIS A 1 96 ? 21.257 -10.112 -4.142 1.00 90.44 96 HIS A N 1
ATOM 732 C CA . HIS A 1 96 ? 22.598 -10.675 -4.323 1.00 90.44 96 HIS A CA 1
ATOM 733 C C . HIS A 1 96 ? 23.039 -10.735 -5.796 1.00 90.44 96 HIS A C 1
ATOM 735 O O . HIS A 1 96 ? 22.273 -10.463 -6.719 1.00 90.44 96 HIS A O 1
ATOM 741 N N . GLY A 1 97 ? 24.293 -11.152 -5.998 1.00 86.56 97 GLY A N 1
ATOM 742 C CA . GLY A 1 97 ? 24.859 -11.439 -7.316 1.00 86.56 97 GLY A CA 1
ATOM 743 C C . GLY A 1 97 ? 25.224 -10.194 -8.138 1.00 86.56 97 GLY A C 1
ATOM 744 O O . GLY A 1 97 ? 25.104 -9.065 -7.657 1.00 86.56 97 GLY A O 1
ATOM 745 N N . PRO A 1 98 ? 25.742 -10.395 -9.364 1.00 88.94 98 PRO A N 1
ATOM 746 C CA . PRO A 1 98 ? 25.980 -9.304 -10.300 1.00 88.94 98 PRO A CA 1
ATOM 747 C C . PRO A 1 98 ? 24.654 -8.711 -10.797 1.00 88.94 98 PRO A C 1
ATOM 749 O O . PRO A 1 98 ? 23.594 -9.320 -10.665 1.00 88.94 98 PRO A O 1
ATOM 752 N N . LEU A 1 99 ? 24.727 -7.526 -11.407 1.00 91.81 99 LEU A N 1
ATOM 753 C CA . LEU A 1 99 ? 23.581 -6.959 -12.112 1.00 91.81 99 LEU A CA 1
ATOM 754 C C . LEU A 1 99 ? 23.242 -7.819 -13.333 1.00 91.81 99 LEU A C 1
ATOM 756 O O . LEU A 1 99 ? 24.105 -8.107 -14.166 1.00 91.81 99 LEU A O 1
ATOM 760 N N . VAL A 1 100 ? 21.973 -8.184 -13.435 1.00 93.00 100 VAL A N 1
ATOM 761 C CA . VAL A 1 100 ? 21.335 -8.725 -14.627 1.00 93.00 100 VAL A CA 1
ATOM 762 C C . VAL A 1 100 ? 20.890 -7.548 -15.484 1.00 93.00 100 VAL A C 1
ATOM 764 O O . VAL A 1 100 ? 20.340 -6.569 -14.978 1.00 93.00 100 VAL A O 1
ATOM 767 N N . ARG A 1 101 ? 21.152 -7.635 -16.788 1.00 94.88 101 ARG A N 1
ATOM 768 C CA . ARG A 1 101 ? 20.648 -6.688 -17.782 1.00 94.88 101 ARG A CA 1
ATOM 769 C C . ARG A 1 101 ? 19.812 -7.448 -18.797 1.00 94.88 101 ARG A C 1
ATOM 771 O O . ARG A 1 101 ? 20.331 -8.318 -19.496 1.00 94.88 101 ARG A O 1
ATOM 778 N N . GLU A 1 102 ? 18.540 -7.097 -18.878 1.00 96.12 102 GLU A N 1
ATOM 779 C CA . GLU A 1 102 ? 17.564 -7.682 -19.783 1.00 96.12 102 GLU A CA 1
ATOM 780 C C . GLU A 1 102 ? 17.264 -6.702 -20.916 1.00 96.12 102 GLU A C 1
ATOM 782 O O . GLU A 1 102 ? 16.881 -5.560 -20.671 1.00 96.12 102 GLU A O 1
ATOM 787 N N . GLN A 1 103 ? 17.450 -7.129 -22.162 1.00 97.69 103 GLN A N 1
ATOM 788 C CA . GLN A 1 103 ? 17.210 -6.280 -23.332 1.00 97.69 103 GLN A CA 1
ATOM 789 C C . GLN A 1 103 ? 15.728 -6.269 -23.679 1.00 97.69 103 GLN A C 1
ATOM 791 O O . GLN A 1 103 ? 15.085 -7.319 -23.632 1.00 97.69 103 GLN A O 1
ATOM 796 N N . ILE A 1 104 ? 15.195 -5.115 -24.072 1.00 97.62 104 ILE A N 1
ATOM 797 C CA . ILE A 1 104 ? 13.840 -5.026 -24.611 1.00 97.62 104 ILE A CA 1
ATOM 798 C C . ILE A 1 104 ? 13.832 -5.691 -25.989 1.00 97.62 104 ILE A C 1
ATOM 800 O O . ILE A 1 104 ? 14.555 -5.301 -26.896 1.00 97.62 104 ILE A O 1
ATOM 804 N N . ILE A 1 105 ? 13.019 -6.733 -26.145 1.00 96.81 105 ILE A N 1
ATOM 805 C CA . ILE A 1 105 ? 12.919 -7.508 -27.394 1.00 96.81 105 ILE A CA 1
ATOM 806 C C . ILE A 1 105 ? 11.656 -7.183 -28.194 1.00 96.81 105 ILE A C 1
ATOM 808 O O . ILE A 1 105 ? 11.547 -7.555 -29.361 1.00 96.81 105 ILE A O 1
ATOM 812 N N . SER A 1 106 ? 10.681 -6.533 -27.562 1.00 96.81 106 SER A N 1
ATOM 813 C CA . SER A 1 106 ? 9.475 -6.025 -28.209 1.00 96.81 106 SER A CA 1
ATOM 814 C C . SER A 1 106 ? 8.819 -4.974 -27.332 1.00 96.81 106 SER A C 1
ATOM 816 O O . SER A 1 106 ? 8.772 -5.142 -26.117 1.00 96.81 106 SER A O 1
ATOM 818 N N . SER A 1 107 ? 8.240 -3.950 -27.945 1.00 97.19 107 SER A N 1
ATOM 819 C CA . SER A 1 107 ? 7.455 -2.915 -27.278 1.00 97.19 107 SER A CA 1
ATOM 820 C C . SER A 1 107 ? 6.189 -2.599 -28.076 1.00 97.19 107 SER A C 1
ATOM 822 O O . SER A 1 107 ? 6.131 -2.812 -29.286 1.00 97.19 107 SER A O 1
ATOM 824 N N . ARG A 1 108 ? 5.146 -2.122 -27.398 1.00 95.88 108 ARG A N 1
ATOM 825 C CA . ARG A 1 108 ? 3.891 -1.666 -27.995 1.00 95.88 108 ARG A CA 1
ATOM 826 C C . ARG A 1 108 ? 3.272 -0.593 -27.114 1.00 95.88 108 ARG A C 1
ATOM 828 O O . ARG A 1 108 ? 3.099 -0.800 -25.919 1.00 95.88 108 ARG A O 1
ATOM 835 N N . LEU A 1 109 ? 2.895 0.521 -27.724 1.00 93.81 109 LEU A N 1
ATOM 836 C CA . LEU A 1 109 ? 2.146 1.571 -27.049 1.00 93.81 109 LEU A CA 1
ATOM 837 C C . LEU A 1 109 ? 0.640 1.330 -27.218 1.00 93.81 109 LEU A C 1
ATOM 839 O O . LEU A 1 109 ? 0.172 1.087 -28.332 1.00 93.81 109 LEU A O 1
ATOM 843 N N . PHE A 1 110 ? -0.089 1.397 -26.114 1.00 92.94 110 PHE A N 1
ATOM 844 C CA . PHE A 1 110 ? -1.546 1.441 -26.048 1.00 92.94 110 PHE A CA 1
ATOM 845 C C . PHE A 1 110 ? -2.003 2.851 -25.656 1.00 92.94 110 PHE A C 1
ATOM 847 O O . PHE A 1 110 ? -1.181 3.700 -25.314 1.00 92.94 110 PHE A O 1
ATOM 854 N N . ASP A 1 111 ? -3.313 3.103 -25.703 1.00 87.06 111 ASP A N 1
ATOM 855 C CA . ASP A 1 111 ? -3.881 4.435 -25.443 1.00 87.06 111 ASP A CA 1
ATOM 856 C C . ASP A 1 111 ? -3.527 4.982 -24.045 1.00 87.06 111 ASP A C 1
ATOM 858 O O . ASP A 1 111 ? -3.424 6.196 -23.865 1.00 87.06 111 ASP A O 1
ATOM 862 N N . ASP A 1 112 ? -3.331 4.096 -23.066 1.00 89.00 112 ASP A N 1
ATOM 863 C CA . ASP A 1 112 ? -3.109 4.426 -21.656 1.00 89.00 112 ASP A CA 1
ATOM 864 C C . ASP A 1 112 ? -1.800 3.869 -21.062 1.00 89.00 112 ASP A C 1
ATOM 866 O O . ASP A 1 112 ? -1.458 4.219 -19.931 1.00 89.00 112 ASP A O 1
ATOM 870 N N . HIS A 1 113 ? -1.065 3.004 -21.774 1.00 94.69 113 HIS A N 1
ATOM 871 C CA . HIS A 1 113 ? 0.152 2.377 -21.244 1.00 94.69 113 HIS A CA 1
ATOM 872 C C . HIS A 1 113 ? 1.130 1.876 -22.308 1.00 94.69 113 HIS A C 1
ATOM 874 O O . HIS A 1 113 ? 0.781 1.638 -23.463 1.00 94.69 113 HIS A O 1
ATOM 880 N N . LEU A 1 114 ? 2.374 1.661 -21.888 1.00 96.12 114 LEU A N 1
ATOM 881 C CA . LEU A 1 114 ? 3.407 0.980 -22.656 1.00 96.12 114 LEU A CA 1
ATOM 882 C C . LEU A 1 114 ? 3.485 -0.483 -22.212 1.00 96.12 114 LEU A C 1
ATOM 884 O O . LEU A 1 114 ? 3.642 -0.764 -21.029 1.00 96.12 114 LEU A O 1
ATOM 888 N N . PHE A 1 115 ? 3.432 -1.409 -23.160 1.00 96.44 115 PHE A N 1
ATOM 889 C CA . PHE A 1 115 ? 3.756 -2.816 -22.947 1.00 96.44 115 PHE A CA 1
ATOM 890 C C . PHE A 1 115 ? 5.106 -3.132 -23.580 1.00 96.44 115 PHE A C 1
ATOM 892 O O . PHE A 1 115 ? 5.3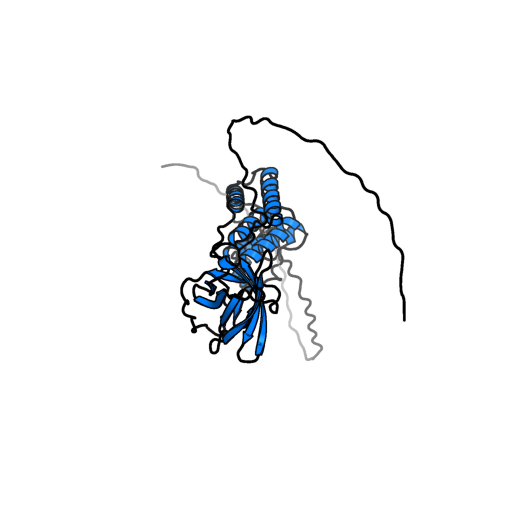66 -2.733 -24.717 1.00 96.44 115 PHE A O 1
ATOM 899 N N . PHE A 1 116 ? 5.952 -3.890 -22.897 1.00 97.00 116 PHE A N 1
ATOM 900 C CA . PHE A 1 116 ? 7.192 -4.390 -23.472 1.00 97.00 116 PHE A CA 1
ATOM 901 C C . PHE A 1 116 ? 7.597 -5.735 -22.878 1.00 97.00 116 PHE A C 1
ATOM 903 O O . PHE A 1 116 ? 7.187 -6.111 -21.785 1.00 97.00 116 PHE A O 1
ATOM 910 N N . SER A 1 117 ? 8.412 -6.467 -23.629 1.00 97.06 117 SER A N 1
ATOM 911 C CA . SER A 1 117 ? 9.001 -7.727 -23.192 1.00 97.06 117 SER A CA 1
ATOM 912 C C . SER A 1 117 ? 10.506 -7.579 -23.111 1.00 97.06 117 SER A C 1
ATOM 914 O O . SER A 1 117 ? 11.121 -7.050 -24.041 1.00 97.06 117 SER A O 1
ATOM 916 N N . THR A 1 118 ? 11.100 -8.101 -22.048 1.00 96.81 118 THR A N 1
ATOM 917 C CA . THR A 1 118 ? 12.549 -8.143 -21.858 1.00 96.81 118 THR A CA 1
ATOM 918 C C . THR A 1 118 ? 13.086 -9.560 -22.028 1.00 96.81 118 THR A C 1
ATOM 920 O O . THR A 1 118 ? 12.335 -10.537 -21.983 1.00 96.81 118 THR A O 1
ATOM 923 N N . ARG A 1 119 ? 14.392 -9.695 -22.266 1.00 96.69 119 ARG A N 1
ATOM 924 C CA . ARG A 1 119 ? 15.091 -10.982 -22.247 1.00 96.69 119 ARG A CA 1
ATOM 925 C C . ARG A 1 119 ? 16.475 -10.851 -21.631 1.00 96.69 119 ARG A C 1
ATOM 927 O O . ARG A 1 119 ? 17.261 -10.010 -22.068 1.00 96.69 119 ARG A O 1
ATOM 934 N N . ASP A 1 120 ? 16.782 -11.704 -20.663 1.00 93.19 120 ASP A N 1
ATOM 935 C CA . ASP A 1 120 ? 18.104 -11.764 -20.043 1.00 93.19 120 ASP A CA 1
ATOM 936 C C . ASP A 1 120 ? 19.122 -12.565 -20.885 1.00 93.19 120 ASP A C 1
ATOM 938 O O . ASP A 1 120 ? 18.805 -13.165 -21.917 1.00 93.19 120 ASP A O 1
ATOM 942 N N . GLY A 1 121 ? 20.381 -12.596 -20.437 1.00 88.81 121 GLY A N 1
ATOM 943 C CA . GLY A 1 121 ? 21.443 -13.365 -21.096 1.00 88.81 121 GLY A CA 1
ATOM 944 C C . GLY A 1 121 ? 21.267 -14.891 -21.038 1.00 88.81 121 GLY A C 1
ATOM 945 O O . GLY A 1 121 ? 21.981 -15.604 -21.742 1.00 88.81 121 GLY A O 1
ATOM 946 N N . GLN A 1 122 ? 20.341 -15.398 -20.217 1.00 90.44 122 GLN A N 1
ATOM 947 C CA . GLN A 1 122 ? 20.012 -16.821 -20.076 1.00 90.44 122 GLN A CA 1
ATOM 948 C C . GLN A 1 122 ? 18.772 -17.221 -20.894 1.00 90.44 122 GLN A C 1
ATOM 950 O O . GLN A 1 122 ? 18.467 -18.408 -21.012 1.00 90.44 122 GLN A O 1
ATOM 955 N N . GLY A 1 123 ? 18.086 -16.253 -21.506 1.00 91.19 123 GLY A N 1
ATOM 956 C CA . GLY A 1 123 ? 16.881 -16.457 -22.301 1.00 91.19 123 GLY A CA 1
ATOM 957 C C . GLY A 1 123 ? 15.576 -16.379 -21.508 1.00 91.19 123 GLY A C 1
ATOM 958 O O . GLY A 1 123 ? 14.518 -16.572 -22.113 1.00 91.19 123 GLY A O 1
ATOM 959 N N . MET A 1 124 ? 15.623 -16.072 -20.207 1.00 91.31 124 MET A N 1
ATOM 960 C CA . MET A 1 124 ? 14.429 -15.763 -19.421 1.00 91.31 124 MET A CA 1
ATOM 961 C C . MET A 1 124 ? 13.787 -14.492 -19.965 1.00 91.31 124 MET A C 1
ATOM 963 O O . MET A 1 124 ? 14.479 -13.543 -20.333 1.00 91.31 124 MET A O 1
ATOM 967 N N . ARG A 1 125 ? 12.458 -14.501 -20.061 1.00 94.31 125 ARG A N 1
ATOM 968 C CA . ARG A 1 125 ? 11.658 -13.401 -20.598 1.00 94.31 125 ARG A CA 1
ATOM 969 C C . ARG A 1 125 ? 10.673 -12.935 -19.541 1.00 94.31 125 ARG A C 1
ATOM 971 O O . ARG A 1 125 ? 10.022 -13.782 -18.939 1.00 94.31 125 ARG A O 1
ATOM 978 N N . HIS A 1 126 ? 10.507 -11.621 -19.436 1.00 93.19 126 HIS A N 1
ATOM 979 C CA . HIS A 1 126 ? 9.455 -10.996 -18.643 1.00 93.19 126 HIS A CA 1
ATOM 980 C C . HIS A 1 126 ? 8.593 -10.103 -19.531 1.00 93.19 126 HIS A C 1
ATOM 982 O O . HIS A 1 126 ? 9.106 -9.425 -20.424 1.00 93.19 126 HIS A O 1
ATOM 988 N N . ASP A 1 127 ? 7.287 -10.111 -19.285 1.00 95.38 127 ASP A N 1
ATOM 989 C CA . ASP A 1 127 ? 6.336 -9.197 -19.914 1.00 95.38 127 ASP A CA 1
ATOM 990 C C . ASP A 1 127 ? 5.933 -8.112 -18.906 1.00 95.38 127 ASP A C 1
ATOM 992 O O . ASP A 1 127 ? 5.643 -8.399 -17.742 1.00 95.38 127 ASP A O 1
ATOM 996 N N . ILE A 1 128 ? 5.983 -6.853 -19.341 1.00 95.31 128 ILE A N 1
ATOM 997 C CA . ILE A 1 128 ? 5.952 -5.686 -18.461 1.00 95.31 128 ILE A CA 1
ATOM 998 C C . ILE A 1 128 ? 5.004 -4.628 -19.026 1.00 95.31 128 ILE A C 1
ATOM 1000 O O . ILE A 1 128 ? 5.049 -4.297 -20.211 1.00 95.31 128 ILE A O 1
ATOM 1004 N N . GLU A 1 129 ? 4.169 -4.066 -18.157 1.00 96.19 129 GLU A N 1
ATOM 1005 C CA . GLU A 1 129 ? 3.315 -2.914 -18.445 1.00 96.19 129 GLU A CA 1
ATOM 1006 C C . GLU A 1 129 ? 3.796 -1.689 -17.658 1.00 96.19 129 GLU A C 1
ATOM 1008 O O . GLU A 1 129 ? 4.184 -1.795 -16.494 1.00 96.19 129 GLU A O 1
ATOM 1013 N N . MET A 1 130 ? 3.755 -0.515 -18.280 1.00 95.62 130 MET A N 1
ATOM 1014 C CA . MET A 1 130 ? 4.143 0.756 -17.683 1.00 95.62 130 MET A CA 1
ATOM 1015 C C . MET A 1 130 ? 3.077 1.826 -17.941 1.00 95.62 130 MET A C 1
ATOM 1017 O O . MET A 1 130 ? 2.770 2.143 -19.091 1.00 95.62 130 MET A O 1
ATOM 1021 N N . TRP A 1 131 ? 2.567 2.438 -16.873 1.00 94.69 131 TRP A N 1
ATOM 1022 C CA . TRP A 1 131 ? 1.660 3.592 -16.928 1.00 94.69 131 TRP A CA 1
ATOM 1023 C C . TRP A 1 131 ? 2.403 4.828 -16.454 1.00 94.69 131 TRP A C 1
ATOM 1025 O O . TRP A 1 131 ? 3.093 4.769 -15.441 1.00 94.69 131 TRP A O 1
ATOM 1035 N N . LEU A 1 132 ? 2.254 5.938 -17.169 1.00 93.00 132 LEU A N 1
ATOM 1036 C CA . LEU A 1 132 ? 2.720 7.230 -16.682 1.00 93.00 132 LEU A CA 1
ATOM 1037 C C . LEU A 1 132 ? 1.675 7.771 -15.704 1.00 93.00 132 LEU A C 1
ATOM 1039 O O . LEU A 1 132 ? 0.485 7.778 -16.010 1.00 93.00 132 LEU A O 1
ATOM 1043 N N . ASP A 1 133 ? 2.130 8.190 -14.529 1.00 87.81 133 ASP A N 1
ATOM 1044 C CA . ASP A 1 133 ? 1.292 8.881 -13.547 1.00 87.81 133 ASP A CA 1
ATOM 1045 C C . ASP A 1 133 ? 1.411 10.402 -13.769 1.00 87.81 133 ASP A C 1
ATOM 1047 O O . ASP A 1 133 ? 0.419 11.132 -13.759 1.00 87.81 133 ASP A O 1
ATOM 1051 N N . ASP A 1 134 ? 2.630 10.870 -14.057 1.00 86.44 134 ASP A N 1
ATOM 1052 C CA . ASP A 1 134 ? 2.935 12.208 -14.555 1.00 86.44 134 ASP A CA 1
ATOM 1053 C C . ASP A 1 134 ? 4.234 12.194 -15.398 1.00 86.44 134 ASP A C 1
ATOM 1055 O O . ASP A 1 134 ? 4.699 11.151 -15.857 1.00 86.44 134 ASP A O 1
ATOM 1059 N N . ASN A 1 135 ? 4.836 13.361 -15.649 1.00 87.44 135 ASN A N 1
ATOM 1060 C CA . ASN A 1 135 ? 6.071 13.442 -16.434 1.00 87.44 135 ASN A CA 1
ATOM 1061 C C . ASN A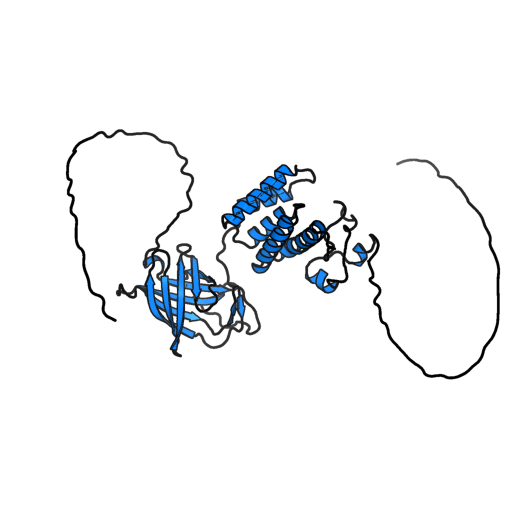 1 135 ? 7.292 12.830 -15.732 1.00 87.44 135 ASN A C 1
ATOM 1063 O O . ASN A 1 135 ? 8.236 12.465 -16.420 1.00 87.44 135 ASN A O 1
ATOM 1067 N N . ASN A 1 136 ? 7.307 12.742 -14.406 1.00 89.81 136 ASN A N 1
ATOM 1068 C CA . ASN A 1 136 ? 8.421 12.308 -13.564 1.00 89.81 136 ASN A CA 1
ATOM 1069 C C . ASN A 1 136 ? 8.125 11.031 -12.765 1.00 89.81 136 ASN A C 1
ATOM 1071 O O . ASN A 1 136 ? 9.050 10.483 -12.165 1.00 89.81 136 ASN A O 1
ATOM 1075 N N . SER A 1 137 ? 6.881 10.563 -12.734 1.00 90.94 137 SER A N 1
ATOM 1076 C CA . SER A 1 137 ? 6.475 9.356 -12.024 1.00 90.94 137 SER A CA 1
ATOM 1077 C C . SER A 1 137 ? 5.660 8.424 -12.917 1.00 90.94 137 SER A C 1
ATOM 1079 O O . SER A 1 137 ? 4.934 8.845 -13.820 1.00 90.94 137 SER A O 1
ATOM 1081 N N . ALA A 1 138 ? 5.841 7.131 -12.690 1.00 92.88 138 ALA A N 1
ATOM 1082 C CA . ALA A 1 138 ? 5.166 6.078 -13.417 1.00 92.88 138 ALA A CA 1
ATOM 1083 C C . ALA A 1 138 ? 5.030 4.830 -12.544 1.00 92.88 138 ALA A C 1
ATOM 1085 O O . ALA A 1 138 ? 5.623 4.713 -11.470 1.00 92.88 138 ALA A O 1
ATOM 1086 N N . SER A 1 139 ? 4.275 3.865 -13.044 1.00 92.69 139 SER A N 1
ATOM 1087 C CA . SER A 1 139 ? 4.023 2.590 -12.395 1.00 92.69 139 SER A CA 1
ATOM 1088 C C . SER A 1 139 ? 4.386 1.449 -13.339 1.00 92.69 139 SER A C 1
ATOM 1090 O O . SER A 1 139 ? 3.922 1.421 -14.475 1.00 92.69 139 SER A O 1
ATOM 1092 N N . LEU A 1 140 ? 5.183 0.495 -12.862 1.00 92.38 140 LEU A N 1
ATOM 1093 C CA . LEU A 1 140 ? 5.650 -0.688 -13.584 1.00 92.38 140 LEU A CA 1
ATOM 1094 C C . LEU A 1 140 ? 4.945 -1.944 -13.053 1.00 92.38 140 LEU A C 1
ATOM 1096 O O . LEU A 1 140 ? 4.964 -2.190 -11.852 1.00 92.38 140 LEU A O 1
ATOM 1100 N N . ASN A 1 141 ? 4.357 -2.764 -13.914 1.00 92.06 141 ASN A N 1
ATOM 1101 C CA . ASN A 1 141 ? 3.775 -4.058 -13.561 1.00 92.06 141 ASN A CA 1
ATOM 1102 C C . ASN A 1 141 ? 4.502 -5.163 -14.318 1.00 92.06 141 ASN A C 1
ATOM 1104 O O . ASN A 1 141 ? 4.388 -5.258 -15.537 1.00 92.06 141 ASN A O 1
ATOM 1108 N N . ILE A 1 142 ? 5.237 -6.000 -13.594 1.00 89.06 142 ILE A N 1
ATOM 1109 C CA . ILE A 1 142 ? 5.872 -7.191 -14.157 1.00 89.06 142 ILE A CA 1
ATOM 1110 C C . ILE A 1 142 ? 4.829 -8.307 -14.082 1.00 89.06 142 ILE A C 1
ATOM 1112 O O . ILE A 1 142 ? 4.474 -8.748 -12.989 1.00 89.06 142 ILE A O 1
ATOM 1116 N N . LEU A 1 143 ? 4.298 -8.736 -15.228 1.00 85.75 143 LEU A N 1
ATOM 1117 C CA . LEU A 1 143 ? 3.083 -9.557 -15.297 1.00 85.75 143 LEU A CA 1
ATOM 1118 C C . LEU A 1 143 ? 3.224 -10.927 -14.630 1.00 85.75 143 LEU A C 1
ATOM 1120 O O . LEU A 1 143 ? 2.261 -11.429 -14.049 1.00 85.75 143 LEU A O 1
ATOM 1124 N N . ASP A 1 144 ? 4.429 -11.489 -14.629 1.00 77.12 144 ASP A N 1
ATOM 1125 C CA . ASP A 1 144 ? 4.726 -12.754 -13.951 1.00 77.12 144 ASP A CA 1
ATOM 1126 C C . ASP A 1 144 ? 4.723 -12.622 -12.413 1.00 77.12 144 ASP A C 1
ATOM 1128 O O . ASP A 1 144 ? 4.727 -13.619 -11.687 1.00 77.12 144 ASP A O 1
ATOM 1132 N N . LEU A 1 145 ? 4.671 -11.391 -11.891 1.00 68.62 145 LEU A N 1
ATOM 1133 C CA . LEU A 1 145 ? 4.741 -11.057 -10.472 1.00 68.62 145 LEU A CA 1
ATOM 1134 C C . LEU A 1 145 ? 3.414 -10.470 -9.977 1.00 68.62 145 LEU A C 1
ATOM 1136 O O . LEU A 1 145 ? 3.298 -9.289 -9.655 1.00 68.62 145 LEU A O 1
ATOM 1140 N N . ALA A 1 146 ? 2.402 -11.337 -9.895 1.00 61.25 146 ALA A N 1
ATOM 1141 C CA . ALA A 1 146 ? 1.139 -11.140 -9.168 1.00 61.25 146 ALA A CA 1
ATOM 1142 C C . ALA A 1 146 ? 0.368 -9.820 -9.435 1.00 61.25 146 ALA A C 1
ATOM 1144 O O . ALA A 1 146 ? -0.468 -9.431 -8.617 1.00 61.25 146 ALA A O 1
ATOM 1145 N N . GLY A 1 147 ? 0.608 -9.142 -10.564 1.00 66.81 147 GLY A N 1
ATOM 1146 C CA . GLY A 1 147 ? -0.096 -7.910 -10.943 1.00 66.81 147 GLY A CA 1
ATOM 1147 C C . GLY A 1 147 ? 0.237 -6.687 -10.079 1.00 66.81 147 GLY A C 1
ATOM 1148 O O . GLY A 1 147 ? -0.607 -5.804 -9.906 1.00 66.81 147 GLY A O 1
ATOM 1149 N N . ILE A 1 148 ? 1.424 -6.648 -9.470 1.00 73.44 148 ILE A N 1
ATOM 1150 C CA . ILE A 1 148 ? 1.822 -5.570 -8.561 1.00 73.44 148 ILE A CA 1
ATOM 1151 C C . ILE A 1 148 ? 2.395 -4.397 -9.363 1.00 73.44 148 ILE A C 1
ATOM 1153 O O . ILE A 1 148 ? 3.358 -4.555 -10.107 1.00 73.44 148 ILE A O 1
ATOM 1157 N N . ARG A 1 149 ? 1.858 -3.192 -9.136 1.00 85.88 149 ARG A N 1
ATOM 1158 C CA . ARG A 1 149 ? 2.395 -1.942 -9.692 1.00 85.88 149 ARG A CA 1
ATOM 1159 C C . ARG A 1 149 ? 3.469 -1.354 -8.782 1.00 85.88 149 ARG A C 1
ATOM 1161 O O . ARG A 1 149 ? 3.174 -0.880 -7.685 1.00 85.88 149 ARG A O 1
ATOM 1168 N N . TRP A 1 150 ? 4.712 -1.406 -9.235 1.00 87.62 150 TRP A N 1
ATOM 1169 C CA . TRP A 1 150 ? 5.865 -0.795 -8.595 1.00 87.62 150 TRP A CA 1
ATOM 1170 C C . TRP A 1 150 ? 6.005 0.652 -9.054 1.00 87.62 150 TRP A C 1
ATOM 1172 O O . TRP A 1 150 ? 6.087 0.890 -10.258 1.00 87.62 150 TRP A O 1
ATOM 1182 N N . PRO A 1 151 ? 6.049 1.623 -8.133 1.00 89.94 151 PRO A N 1
ATOM 1183 C CA . PRO A 1 151 ? 6.342 2.988 -8.519 1.00 89.94 151 PRO A CA 1
ATOM 1184 C C . PRO A 1 151 ? 7.770 3.090 -9.057 1.00 89.94 151 PRO A C 1
ATOM 1186 O O . PRO A 1 151 ? 8.710 2.520 -8.497 1.00 89.94 151 PRO A O 1
ATOM 1189 N N . ILE A 1 152 ? 7.915 3.850 -10.131 1.00 91.88 152 ILE A N 1
ATOM 1190 C CA . ILE A 1 152 ? 9.183 4.227 -10.735 1.00 91.88 152 ILE A CA 1
ATOM 1191 C C . ILE A 1 152 ? 9.236 5.742 -10.889 1.00 91.88 152 ILE A C 1
ATOM 1193 O O . ILE A 1 152 ? 8.239 6.400 -11.189 1.00 91.88 152 ILE A O 1
ATOM 1197 N N . ILE A 1 153 ? 10.420 6.299 -10.686 1.00 91.94 153 ILE A N 1
ATOM 1198 C CA . ILE A 1 153 ? 10.688 7.724 -10.853 1.00 91.94 153 ILE A CA 1
ATOM 1199 C C . ILE A 1 153 ? 11.603 7.934 -12.047 1.00 91.94 153 ILE A C 1
ATOM 1201 O O . ILE A 1 153 ? 12.514 7.140 -12.296 1.00 91.94 153 ILE A O 1
ATOM 1205 N N . ARG A 1 154 ? 11.375 9.009 -12.796 1.00 91.56 154 ARG A N 1
ATOM 1206 C CA . ARG A 1 154 ? 12.267 9.395 -13.881 1.00 91.56 154 ARG A CA 1
ATOM 1207 C C . ARG A 1 154 ? 13.635 9.735 -13.303 1.00 91.56 154 ARG A C 1
ATOM 1209 O O . ARG A 1 154 ? 13.744 10.484 -12.333 1.00 91.56 154 ARG A O 1
ATOM 1216 N N . THR A 1 155 ? 14.679 9.213 -13.931 1.00 87.25 155 THR A N 1
ATOM 1217 C CA . THR A 1 155 ? 16.061 9.517 -13.585 1.00 87.25 155 THR A CA 1
ATOM 1218 C C . THR A 1 155 ? 16.791 10.159 -14.759 1.00 87.25 155 THR A C 1
ATOM 1220 O O . THR A 1 155 ? 16.720 9.715 -15.904 1.00 87.25 155 THR A O 1
ATOM 1223 N N . ASN A 1 156 ? 17.508 11.239 -14.456 1.00 72.88 156 ASN A N 1
ATOM 1224 C CA . ASN A 1 156 ? 18.244 12.051 -15.432 1.00 72.88 156 ASN A CA 1
ATOM 1225 C C . ASN A 1 156 ? 19.708 11.594 -15.556 1.00 72.88 156 ASN A C 1
ATOM 1227 O O . ASN A 1 156 ? 20.473 12.099 -16.374 1.00 72.88 156 ASN A O 1
ATOM 1231 N N . THR A 1 157 ? 20.110 10.676 -14.685 1.00 59.75 157 THR A N 1
ATOM 1232 C CA . THR A 1 157 ? 21.462 10.152 -14.523 1.00 59.75 157 THR A CA 1
ATOM 1233 C C . THR A 1 157 ? 21.338 8.663 -14.272 1.00 59.75 157 THR A C 1
ATOM 1235 O O . THR A 1 157 ? 20.446 8.272 -13.524 1.00 59.75 157 THR A O 1
ATOM 1238 N N . ARG A 1 158 ? 22.237 7.837 -14.817 1.00 60.34 158 ARG A N 1
ATOM 1239 C CA . ARG A 1 158 ? 22.384 6.457 -14.333 1.00 60.34 158 ARG A CA 1
ATOM 1240 C C . ARG A 1 158 ? 22.742 6.521 -12.856 1.00 60.34 158 ARG A C 1
ATOM 1242 O O . ARG A 1 158 ? 23.897 6.772 -12.507 1.00 60.34 158 ARG A O 1
ATOM 1249 N N . ALA A 1 159 ? 21.739 6.433 -11.991 1.00 54.31 159 ALA A N 1
ATOM 1250 C CA . ALA A 1 159 ? 21.953 6.456 -10.560 1.00 54.31 159 ALA A CA 1
ATOM 1251 C C . ALA A 1 159 ? 22.785 5.211 -10.239 1.00 54.31 159 ALA A C 1
ATOM 1253 O O . ALA A 1 159 ? 22.470 4.128 -10.736 1.00 54.31 159 ALA A O 1
ATOM 1254 N N . PRO A 1 160 ? 23.885 5.331 -9.482 1.00 63.28 160 PRO A N 1
ATOM 1255 C CA . PRO A 1 160 ? 24.740 4.186 -9.242 1.00 63.28 160 PRO A CA 1
ATOM 1256 C C . PRO A 1 160 ? 23.935 3.112 -8.508 1.00 63.28 160 PRO A C 1
ATOM 1258 O O . PRO A 1 160 ? 23.468 3.334 -7.387 1.00 63.28 160 PRO A O 1
ATOM 1261 N N . PHE A 1 161 ? 23.796 1.938 -9.131 1.00 72.00 161 PHE A N 1
ATOM 1262 C CA . PHE A 1 161 ? 23.304 0.749 -8.448 1.00 72.00 161 PHE A CA 1
ATOM 1263 C C . PHE A 1 161 ? 24.112 0.570 -7.175 1.00 72.00 161 PHE A C 1
ATOM 1265 O O . PHE A 1 161 ? 25.338 0.422 -7.204 1.00 72.00 161 PHE A O 1
ATOM 1272 N N . THR A 1 162 ? 23.431 0.600 -6.038 1.00 66.75 162 THR A N 1
ATOM 1273 C CA . THR A 1 162 ? 24.107 0.256 -4.798 1.00 66.75 162 THR A CA 1
ATOM 1274 C C . THR A 1 162 ? 24.146 -1.264 -4.730 1.00 66.75 162 THR A C 1
ATOM 1276 O O . THR A 1 162 ? 23.124 -1.902 -4.924 1.00 66.75 162 THR A O 1
ATOM 1279 N N . LEU A 1 163 ? 25.314 -1.865 -4.508 1.00 71.62 163 LEU A N 1
ATOM 1280 C CA . LEU A 1 163 ? 25.451 -3.329 -4.410 1.00 71.62 163 LEU A CA 1
ATOM 1281 C C . LEU A 1 163 ? 25.584 -3.814 -2.959 1.00 71.62 163 LEU A C 1
ATOM 1283 O O . LEU A 1 163 ? 25.733 -5.004 -2.713 1.00 71.62 163 LEU A O 1
ATOM 1287 N N . ASN A 1 164 ? 25.525 -2.905 -1.982 1.00 83.06 164 ASN A N 1
ATOM 1288 C CA . ASN A 1 164 ? 25.693 -3.213 -0.559 1.00 83.06 164 ASN A CA 1
ATOM 1289 C C . ASN A 1 164 ? 24.373 -3.538 0.156 1.00 83.06 164 ASN A C 1
ATOM 1291 O O . ASN A 1 164 ? 24.160 -3.121 1.296 1.00 83.06 164 ASN A O 1
ATOM 1295 N N . TRP A 1 165 ? 23.476 -4.246 -0.523 1.00 88.19 165 TRP A N 1
ATOM 1296 C CA . TRP A 1 165 ? 22.254 -4.743 0.093 1.00 88.19 165 TRP A CA 1
ATOM 1297 C C . TRP A 1 165 ? 22.578 -5.900 1.042 1.00 88.19 165 TRP A C 1
ATOM 1299 O O . TRP A 1 165 ? 23.440 -6.736 0.774 1.00 88.19 165 TRP A O 1
ATOM 1309 N N . GLU A 1 166 ? 21.881 -5.949 2.167 1.00 88.56 166 GLU A N 1
ATOM 1310 C CA . GLU A 1 166 ? 21.976 -7.039 3.126 1.00 88.56 166 GLU A CA 1
ATOM 1311 C C . GLU A 1 166 ? 21.055 -8.174 2.667 1.00 88.56 166 GLU A C 1
ATOM 1313 O O . GLU A 1 166 ? 19.839 -8.004 2.583 1.00 88.56 166 GLU A O 1
ATOM 1318 N N . ILE A 1 167 ? 21.623 -9.351 2.392 1.00 88.69 167 ILE A N 1
ATOM 1319 C CA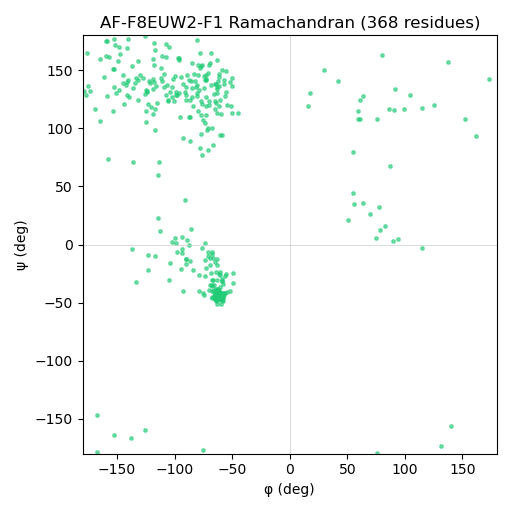 . ILE A 1 167 ? 20.884 -10.481 1.801 1.00 88.69 167 ILE A CA 1
ATOM 1320 C C . ILE A 1 167 ? 19.673 -10.930 2.639 1.00 88.69 167 ILE A C 1
ATOM 1322 O O . ILE A 1 167 ? 18.646 -11.304 2.082 1.00 88.69 167 ILE A O 1
ATOM 1326 N N . ASN A 1 168 ? 19.767 -10.840 3.970 1.00 88.69 168 ASN A N 1
ATOM 1327 C CA . ASN A 1 168 ? 18.719 -11.271 4.904 1.00 88.69 168 ASN A CA 1
ATOM 1328 C C . ASN A 1 168 ? 17.764 -10.141 5.312 1.00 88.69 168 ASN A C 1
ATOM 1330 O O . ASN A 1 168 ? 16.942 -10.322 6.210 1.00 88.69 168 ASN A O 1
ATOM 1334 N N . ARG A 1 169 ? 17.889 -8.963 4.697 1.00 90.88 169 ARG A N 1
ATOM 1335 C CA . ARG A 1 169 ? 17.045 -7.813 5.002 1.00 90.88 169 ARG A CA 1
ATOM 1336 C C . ARG A 1 169 ? 15.865 -7.747 4.041 1.00 90.88 169 ARG A C 1
ATOM 1338 O O . ARG A 1 169 ? 15.964 -8.088 2.860 1.00 90.88 169 ARG A O 1
ATOM 1345 N N . VAL A 1 170 ? 14.729 -7.314 4.575 1.00 88.75 170 VAL A N 1
ATOM 1346 C CA . VAL A 1 170 ? 13.540 -6.969 3.797 1.00 88.75 170 VAL A CA 1
ATOM 1347 C C . VAL A 1 170 ? 13.557 -5.465 3.567 1.00 88.75 170 VAL A C 1
ATOM 1349 O O . VAL A 1 170 ? 13.760 -4.688 4.501 1.00 88.75 170 VAL A O 1
ATOM 1352 N N . TYR A 1 171 ? 13.361 -5.068 2.319 1.00 88.81 171 TYR A N 1
ATOM 1353 C CA . TYR A 1 171 ? 13.354 -3.680 1.883 1.00 88.81 171 TYR A CA 1
ATOM 1354 C C . TYR A 1 171 ? 11.992 -3.327 1.303 1.00 88.81 171 TYR A C 1
ATOM 1356 O O . TYR A 1 171 ? 11.379 -4.135 0.609 1.00 88.81 171 TYR A O 1
ATOM 1364 N N . THR A 1 172 ? 11.529 -2.111 1.564 1.00 87.50 172 THR A N 1
ATOM 1365 C CA . THR A 1 172 ? 10.308 -1.555 0.975 1.00 87.50 172 THR A CA 1
ATOM 1366 C C . THR A 1 172 ? 10.663 -0.639 -0.180 1.00 87.50 172 THR A C 1
ATOM 1368 O O . THR A 1 172 ? 11.671 0.061 -0.131 1.00 87.50 172 THR A O 1
ATOM 1371 N N . ILE A 1 173 ? 9.828 -0.623 -1.209 1.00 86.88 173 ILE A N 1
ATOM 1372 C CA . ILE A 1 173 ? 10.006 0.277 -2.349 1.00 86.88 173 ILE A CA 1
ATOM 1373 C C . ILE A 1 173 ? 9.619 1.693 -1.927 1.00 86.88 173 ILE A C 1
ATOM 1375 O O . ILE A 1 173 ? 8.569 1.886 -1.306 1.00 86.88 173 ILE A O 1
ATOM 1379 N N . ASP A 1 174 ? 10.446 2.666 -2.292 1.00 83.12 174 ASP A N 1
ATOM 1380 C CA . ASP A 1 174 ? 10.125 4.077 -2.143 1.00 83.12 174 ASP A CA 1
ATOM 1381 C C . ASP A 1 174 ? 8.941 4.396 -3.047 1.00 83.12 174 ASP A C 1
ATOM 1383 O O . ASP A 1 174 ? 8.961 4.168 -4.258 1.00 83.12 174 ASP A O 1
ATOM 1387 N N . ARG A 1 175 ? 7.881 4.924 -2.449 1.00 76.25 175 ARG A N 1
ATOM 1388 C CA . ARG A 1 175 ? 6.755 5.454 -3.207 1.00 76.25 175 ARG A CA 1
ATOM 1389 C C . ARG A 1 175 ? 7.031 6.926 -3.495 1.00 76.25 175 ARG A C 1
ATOM 1391 O O . ARG A 1 175 ? 7.611 7.585 -2.631 1.00 76.25 175 ARG A O 1
ATOM 1398 N N . PRO A 1 176 ? 6.609 7.460 -4.653 1.00 71.31 176 PRO A N 1
ATOM 1399 C CA . PRO A 1 176 ? 6.593 8.898 -4.849 1.00 71.31 176 PRO A CA 1
ATOM 1400 C C . PRO A 1 176 ? 5.854 9.537 -3.674 1.00 71.31 176 PRO A C 1
ATOM 1402 O O . PRO A 1 176 ? 4.857 8.990 -3.187 1.00 71.31 176 PRO A O 1
ATOM 1405 N N . GLU A 1 177 ? 6.368 10.668 -3.196 1.00 69.19 177 GLU A N 1
ATOM 1406 C CA . GLU A 1 177 ? 5.734 11.439 -2.132 1.00 69.19 177 GLU A CA 1
ATOM 1407 C C . GLU A 1 177 ? 4.412 12.012 -2.654 1.00 69.19 177 GLU A C 1
ATOM 1409 O O . GLU A 1 177 ? 4.334 13.131 -3.156 1.00 69.19 177 GLU A O 1
ATOM 1414 N N . ILE A 1 178 ? 3.351 11.214 -2.565 1.00 76.19 178 ILE A N 1
ATOM 1415 C CA . ILE A 1 178 ? 1.989 11.687 -2.770 1.00 76.19 178 ILE A CA 1
ATOM 1416 C C . ILE A 1 178 ? 1.618 12.436 -1.489 1.00 76.19 178 ILE A C 1
ATOM 1418 O O . ILE A 1 178 ? 1.663 11.834 -0.411 1.00 76.19 178 ILE A O 1
ATOM 1422 N N . PRO A 1 179 ? 1.275 13.734 -1.555 1.00 83.62 179 PRO A N 1
ATOM 1423 C CA . PRO A 1 179 ? 0.854 14.455 -0.367 1.00 83.62 179 PRO A CA 1
ATOM 1424 C C . PRO A 1 179 ? -0.419 13.812 0.210 1.00 83.62 179 PRO A C 1
ATOM 1426 O O . PRO A 1 179 ? -1.281 13.376 -0.560 1.00 83.62 179 PRO A O 1
ATOM 1429 N N . PRO A 1 180 ? -0.576 13.770 1.545 1.00 89.56 180 PRO A N 1
ATOM 1430 C CA . PRO A 1 180 ? -1.807 13.301 2.163 1.00 89.56 180 PRO A CA 1
ATOM 1431 C C . PRO A 1 180 ? -3.026 14.067 1.652 1.00 89.56 180 PRO A C 1
ATOM 1433 O O . PRO A 1 180 ? -2.966 15.262 1.341 1.00 89.56 180 PRO A O 1
ATOM 1436 N N . ASN A 1 181 ? -4.162 13.386 1.616 1.00 94.38 181 ASN A N 1
ATOM 1437 C CA . ASN A 1 181 ? -5.429 13.975 1.249 1.00 94.38 181 ASN A CA 1
ATOM 1438 C C . ASN A 1 181 ? -5.819 15.057 2.271 1.00 94.38 181 ASN A C 1
ATOM 1440 O O . ASN A 1 181 ? -6.128 14.780 3.436 1.00 94.38 181 ASN A O 1
ATOM 1444 N N . ILE A 1 182 ? -5.839 16.310 1.810 1.00 96.44 182 ILE A N 1
ATOM 1445 C CA . ILE A 1 182 ? -6.117 17.482 2.649 1.00 96.44 182 ILE A CA 1
ATOM 1446 C C . ILE A 1 182 ? -7.488 17.412 3.330 1.00 96.44 182 ILE A C 1
ATOM 1448 O O . ILE A 1 182 ? -7.654 17.918 4.440 1.00 96.44 182 ILE A O 1
ATOM 1452 N N . GLU A 1 183 ? -8.471 16.775 2.692 1.00 97.19 183 GLU A N 1
ATOM 1453 C CA . GLU A 1 183 ? -9.819 16.644 3.230 1.00 97.19 183 GLU A CA 1
ATOM 1454 C C . GLU A 1 183 ? -9.863 15.607 4.354 1.00 97.19 183 GLU A C 1
ATOM 1456 O O . GLU A 1 183 ? -10.429 15.888 5.410 1.00 97.19 183 GLU A O 1
ATOM 1461 N N . VAL A 1 184 ? -9.198 14.459 4.180 1.00 97.19 184 VAL A N 1
ATOM 1462 C CA . VAL A 1 184 ? -9.049 13.452 5.247 1.00 97.19 184 VAL A CA 1
ATOM 1463 C C . VAL A 1 184 ? -8.356 14.071 6.460 1.00 97.19 184 VAL A C 1
ATOM 1465 O O . VAL A 1 184 ? -8.847 13.947 7.583 1.00 97.19 184 VAL A O 1
ATOM 1468 N N . SER A 1 185 ? -7.270 14.816 6.231 1.00 96.31 185 SER A N 1
ATOM 1469 C CA . SER A 1 185 ? -6.558 15.531 7.294 1.00 96.31 185 SER A CA 1
ATOM 1470 C C . SER A 1 185 ? -7.446 16.545 8.012 1.00 96.31 185 SER A C 1
ATOM 1472 O O . SER A 1 185 ? -7.422 16.612 9.241 1.00 96.31 185 SER A O 1
ATOM 1474 N N . LYS A 1 186 ? -8.271 17.302 7.282 1.00 96.56 186 LYS A N 1
ATOM 1475 C CA . LYS A 1 186 ? -9.218 18.251 7.877 1.00 96.56 186 LYS A CA 1
ATOM 1476 C C . LYS A 1 186 ? -10.258 17.543 8.751 1.00 96.56 186 LYS A C 1
ATOM 1478 O O . LYS A 1 186 ? -10.409 17.912 9.913 1.00 96.56 186 LYS A O 1
ATOM 1483 N N . ILE A 1 187 ? -10.914 16.506 8.225 1.00 96.06 187 ILE A N 1
ATOM 1484 C CA . ILE A 1 187 ? -11.919 15.717 8.958 1.00 96.06 187 ILE A CA 1
ATOM 1485 C C . ILE A 1 187 ? -11.312 15.125 10.235 1.00 96.06 187 ILE A C 1
ATOM 1487 O O . ILE A 1 187 ? -11.932 15.158 11.296 1.00 96.06 187 ILE A O 1
ATOM 1491 N N . PHE A 1 188 ? -10.083 14.618 10.152 1.00 95.44 188 PHE A N 1
ATOM 1492 C CA . PHE A 1 188 ? -9.364 14.082 11.302 1.00 95.44 188 PHE A CA 1
ATOM 1493 C C . PHE A 1 188 ? -9.095 15.137 12.382 1.00 95.44 188 PHE A C 1
ATOM 1495 O O . PHE A 1 188 ? -9.323 14.869 13.560 1.00 95.44 188 PHE A O 1
ATOM 1502 N N . GLN A 1 189 ? -8.638 16.338 12.013 1.00 94.56 189 GLN A N 1
ATOM 1503 C CA . GLN A 1 189 ? -8.413 17.412 12.989 1.00 94.56 189 GLN A CA 1
ATOM 1504 C C . GLN A 1 189 ? -9.719 17.876 13.639 1.00 94.56 189 GLN A C 1
ATOM 1506 O O . GLN A 1 189 ? -9.755 18.136 14.844 1.00 94.56 189 GLN A O 1
ATOM 1511 N N . GLU A 1 190 ? -10.802 17.946 12.865 1.00 92.62 190 GLU A N 1
ATOM 1512 C CA . GLU A 1 190 ? -12.137 18.230 13.389 1.00 92.62 190 GLU A CA 1
ATOM 1513 C C . GLU A 1 190 ? -12.567 17.154 14.394 1.00 92.62 190 GLU A C 1
ATOM 1515 O O . GLU A 1 190 ? -12.979 17.495 15.496 1.00 92.62 190 GLU A O 1
ATOM 1520 N N . GLU A 1 191 ? -12.400 15.867 14.078 1.00 91.94 191 GLU A N 1
ATOM 1521 C CA . GLU A 1 191 ? -12.741 14.769 14.995 1.00 91.94 191 GLU A CA 1
ATOM 1522 C C . GLU A 1 191 ? -11.875 14.780 16.262 1.00 91.94 191 GLU A C 1
ATOM 1524 O O . GLU A 1 191 ? -12.378 14.597 17.365 1.00 91.94 191 GLU A O 1
ATOM 1529 N N . LYS A 1 192 ? -10.574 15.058 16.133 1.00 89.06 192 LYS A N 1
ATOM 1530 C CA . LYS A 1 192 ? -9.650 15.127 17.274 1.00 89.06 192 LYS A CA 1
ATOM 1531 C C . LYS A 1 192 ? -9.937 16.314 18.200 1.00 89.06 192 LYS A C 1
ATOM 1533 O O . LYS A 1 192 ? -9.640 16.247 19.392 1.00 89.06 192 LYS A O 1
ATOM 1538 N N . SER A 1 193 ? -10.462 17.412 17.655 1.00 86.31 193 SER A N 1
ATOM 1539 C CA . SER A 1 193 ? -10.809 18.622 18.414 1.00 86.31 193 SER A CA 1
ATOM 1540 C C . SER A 1 193 ? -12.244 18.617 18.948 1.00 86.31 193 SER A C 1
ATOM 1542 O O . SER A 1 193 ? -12.564 19.419 19.835 1.00 86.31 193 SER A O 1
ATOM 1544 N N . SER A 1 194 ? -13.089 17.697 18.477 1.00 81.00 194 SER A N 1
ATOM 1545 C CA . SER A 1 194 ? -14.418 17.463 19.031 1.00 81.00 194 SER A CA 1
ATOM 1546 C C . SER A 1 194 ? -14.320 17.044 20.496 1.00 81.00 194 SER A C 1
ATOM 1548 O O . SER A 1 194 ? -13.651 16.080 20.865 1.00 81.00 194 SER A O 1
ATOM 1550 N N . LYS A 1 195 ? -15.010 17.782 21.364 1.00 67.75 195 LYS A N 1
ATOM 1551 C CA . LYS A 1 195 ? -15.188 17.385 22.764 1.00 67.75 195 LYS A CA 1
ATOM 1552 C C . LYS A 1 195 ? -16.251 16.291 22.846 1.00 67.75 195 LYS A C 1
ATOM 1554 O O . LYS A 1 195 ? -17.167 16.268 22.025 1.00 67.75 195 LYS A O 1
ATOM 1559 N N . ASN A 1 196 ? -16.180 15.450 23.880 1.00 54.44 196 ASN A N 1
ATOM 1560 C CA . ASN A 1 196 ? -17.272 14.538 24.233 1.00 54.44 196 ASN A CA 1
ATOM 1561 C C . ASN A 1 196 ? -18.588 15.332 24.309 1.00 54.44 196 ASN A C 1
ATOM 1563 O O . ASN A 1 196 ? -18.727 16.207 25.165 1.00 54.44 196 ASN A O 1
ATOM 1567 N N . GLY A 1 197 ? -19.513 15.055 23.387 1.00 49.09 197 GLY A N 1
ATOM 1568 C CA . GLY A 1 197 ? -20.772 15.787 23.231 1.00 49.09 197 GLY A CA 1
ATOM 1569 C C . GLY A 1 197 ? -20.919 16.569 21.922 1.00 49.09 197 GLY A C 1
ATOM 1570 O O . GLY A 1 197 ? -21.986 17.140 21.701 1.00 49.09 197 GLY A O 1
ATOM 1571 N N . ASP A 1 198 ? -19.907 16.589 21.046 1.00 55.22 198 ASP A N 1
ATOM 1572 C CA . ASP A 1 198 ? -20.147 16.933 19.642 1.00 55.22 198 ASP A CA 1
ATOM 1573 C C . ASP A 1 198 ? -21.207 15.970 19.095 1.00 55.22 198 ASP A C 1
ATOM 1575 O O . ASP A 1 198 ? -21.127 14.763 19.332 1.00 55.22 198 ASP A O 1
ATOM 1579 N N . SER A 1 199 ? -22.269 16.508 18.491 1.00 58.56 199 SER A N 1
ATOM 1580 C CA . SER A 1 199 ? -23.474 15.714 18.242 1.00 58.56 199 SER A CA 1
ATOM 1581 C C . SER A 1 199 ? -23.128 14.478 17.409 1.00 58.56 199 SER A C 1
ATOM 1583 O O . SER A 1 199 ? -22.398 14.585 16.421 1.00 58.56 199 SER A O 1
ATOM 1585 N N . ASP A 1 200 ? -23.692 13.318 17.753 1.00 71.12 200 ASP A N 1
ATOM 1586 C CA . ASP A 1 200 ? -23.504 12.072 16.991 1.00 71.12 200 ASP A CA 1
ATOM 1587 C C . ASP A 1 200 ? -23.752 12.257 15.480 1.00 71.12 200 ASP A C 1
ATOM 1589 O O . ASP A 1 200 ? -23.188 11.533 14.659 1.00 71.12 200 ASP A O 1
ATOM 1593 N N . ILE A 1 201 ? -24.556 13.262 15.110 1.00 71.50 201 ILE A N 1
ATOM 1594 C CA . ILE A 1 201 ? -24.852 13.699 13.741 1.00 71.50 201 ILE A CA 1
ATOM 1595 C C . ILE A 1 201 ? -23.610 14.261 13.027 1.00 71.50 201 ILE A C 1
ATOM 1597 O O . ILE A 1 201 ? -23.345 13.889 11.880 1.00 71.50 201 ILE A O 1
ATOM 1601 N N . ALA A 1 202 ? -22.835 15.134 13.679 1.00 78.88 202 ALA A N 1
ATOM 1602 C CA . ALA A 1 202 ? -21.611 15.704 13.111 1.00 78.88 202 ALA A CA 1
ATOM 1603 C C . ALA A 1 202 ? -20.561 14.606 12.886 1.00 78.88 202 ALA A C 1
ATOM 1605 O O . ALA A 1 202 ? -20.040 14.459 11.777 1.00 78.88 202 ALA A O 1
ATOM 1606 N N . GLY A 1 203 ? -20.354 13.746 13.888 1.00 85.00 203 GLY A N 1
ATOM 1607 C CA . GLY A 1 203 ? -19.490 12.572 13.756 1.00 85.00 203 GLY A CA 1
ATOM 1608 C C . GLY A 1 203 ? -19.969 11.606 12.663 1.00 85.00 203 GLY A C 1
ATOM 1609 O O . GLY A 1 203 ? -19.169 11.108 11.872 1.00 85.00 203 GLY A O 1
ATOM 1610 N N . ALA A 1 204 ? -21.279 11.357 12.556 1.00 89.31 204 ALA A N 1
ATOM 1611 C CA . ALA A 1 204 ? -21.833 10.496 11.508 1.00 89.31 204 ALA A CA 1
ATOM 1612 C C . ALA A 1 204 ? -21.592 11.060 10.101 1.00 89.31 204 ALA A C 1
ATOM 1614 O O . ALA A 1 204 ? -21.265 10.295 9.192 1.00 89.31 204 ALA A O 1
ATOM 1615 N N . SER A 1 205 ? -21.699 12.380 9.937 1.00 92.50 205 SER A N 1
ATOM 1616 C CA . SER A 1 205 ? -21.442 13.063 8.663 1.00 92.50 205 SER A CA 1
ATOM 1617 C C . SER A 1 205 ? -19.972 12.948 8.256 1.00 92.50 205 SER A C 1
ATOM 1619 O O . SER A 1 205 ? -19.675 12.586 7.117 1.00 92.50 205 SER A O 1
ATOM 1621 N N . ARG A 1 206 ? -19.045 13.148 9.204 1.00 94.50 206 ARG A N 1
ATOM 1622 C CA . ARG A 1 206 ? -17.601 12.952 8.989 1.00 94.50 206 ARG A CA 1
ATOM 1623 C C . ARG A 1 206 ? -17.272 11.520 8.570 1.00 94.50 206 ARG A C 1
ATOM 1625 O O . ARG A 1 206 ? -16.585 11.310 7.573 1.00 94.50 206 ARG A O 1
ATOM 1632 N N . ARG A 1 207 ? -17.827 10.525 9.268 1.00 94.81 207 ARG A N 1
ATOM 1633 C CA . ARG A 1 207 ? -17.650 9.104 8.922 1.00 94.81 207 ARG A CA 1
ATOM 1634 C C . ARG A 1 207 ? -18.205 8.766 7.542 1.00 94.81 207 ARG A C 1
ATOM 1636 O O . ARG A 1 207 ? -17.558 8.033 6.800 1.00 94.81 207 ARG A O 1
ATOM 1643 N N . GLN A 1 208 ? -19.371 9.304 7.176 1.00 96.00 208 GLN A N 1
ATOM 1644 C CA . GLN A 1 208 ? -19.909 9.107 5.830 1.00 96.00 208 GLN A CA 1
ATOM 1645 C C . GLN A 1 208 ? -18.979 9.699 4.772 1.00 96.00 208 GLN A C 1
ATOM 1647 O O . GLN A 1 208 ? -18.666 9.018 3.800 1.00 96.00 208 GLN A O 1
ATOM 1652 N N . ARG A 1 209 ? -18.457 10.907 5.004 1.00 97.19 209 ARG A N 1
ATOM 1653 C CA . ARG A 1 209 ? -17.536 11.540 4.062 1.00 97.19 209 ARG A CA 1
ATOM 1654 C C . ARG A 1 209 ? -16.245 10.740 3.867 1.00 97.19 209 ARG A C 1
ATOM 1656 O O . ARG A 1 209 ? -15.786 10.606 2.737 1.00 97.19 209 ARG A O 1
ATOM 1663 N N . ILE A 1 210 ? -15.701 10.143 4.930 1.00 97.75 210 ILE A N 1
ATOM 1664 C CA . ILE A 1 210 ? -14.559 9.218 4.827 1.00 97.75 210 ILE A CA 1
ATOM 1665 C C . ILE A 1 210 ? -14.892 8.005 3.946 1.00 97.75 210 ILE A C 1
ATOM 1667 O O . ILE A 1 210 ? -14.064 7.617 3.123 1.00 97.75 210 ILE A O 1
ATOM 1671 N N . ARG A 1 211 ? -16.095 7.422 4.057 1.00 96.81 211 ARG A N 1
ATOM 1672 C CA . ARG A 1 211 ? -16.505 6.310 3.176 1.00 96.81 211 ARG A CA 1
ATOM 1673 C C . ARG A 1 211 ? -16.607 6.744 1.719 1.00 96.81 211 ARG A C 1
ATOM 1675 O O . ARG A 1 211 ? -16.181 5.999 0.843 1.00 96.81 211 ARG A O 1
ATOM 1682 N N . ASP A 1 212 ? -17.127 7.939 1.459 1.00 97.25 212 ASP A N 1
ATOM 1683 C CA . ASP A 1 212 ? -17.211 8.471 0.098 1.00 97.25 212 ASP A CA 1
ATOM 1684 C C . ASP A 1 212 ? -15.808 8.664 -0.501 1.00 97.25 212 ASP A C 1
ATOM 1686 O O . ASP A 1 212 ? -15.564 8.268 -1.639 1.00 97.25 212 ASP A O 1
ATOM 1690 N N . LEU A 1 213 ? -14.862 9.193 0.286 1.00 97.12 213 LEU A N 1
ATOM 1691 C CA . LEU A 1 213 ? -13.458 9.336 -0.115 1.00 97.12 213 LEU A CA 1
ATOM 1692 C C . LEU A 1 213 ? -12.787 7.979 -0.367 1.00 97.12 213 LEU A C 1
ATOM 1694 O O . LEU A 1 213 ? -12.060 7.825 -1.348 1.00 97.12 213 LEU A O 1
ATOM 1698 N N . LEU A 1 214 ? -13.059 6.979 0.473 1.00 95.50 214 LEU A N 1
ATOM 1699 C CA . LEU A 1 214 ? -12.555 5.618 0.288 1.00 95.50 214 LEU A CA 1
ATOM 1700 C C . LEU A 1 214 ? -13.107 4.980 -0.998 1.00 95.50 214 LEU A C 1
ATOM 1702 O O . LEU A 1 214 ? -12.338 4.451 -1.799 1.00 95.50 214 LEU A O 1
ATOM 1706 N N . ASN A 1 215 ? -14.419 5.073 -1.231 1.00 94.69 215 ASN A N 1
ATOM 1707 C CA . ASN A 1 215 ? -15.075 4.532 -2.427 1.00 94.69 215 ASN A CA 1
ATOM 1708 C C . ASN A 1 215 ? -14.624 5.246 -3.709 1.00 94.69 215 ASN A C 1
ATOM 1710 O O . ASN A 1 215 ? -14.473 4.609 -4.750 1.00 94.69 215 ASN A O 1
ATOM 1714 N N . GLY A 1 216 ? -14.356 6.552 -3.618 1.00 92.38 216 GLY A N 1
ATOM 1715 C CA . GLY A 1 216 ? -13.753 7.354 -4.683 1.00 92.38 216 GLY A CA 1
ATOM 1716 C C . GLY A 1 216 ? -12.257 7.101 -4.894 1.00 92.38 216 GLY A C 1
ATOM 1717 O O . GLY A 1 216 ? -11.664 7.729 -5.764 1.00 92.38 216 GLY A O 1
ATOM 1718 N N . ARG A 1 217 ? -11.646 6.181 -4.128 1.00 88.81 217 ARG A N 1
ATOM 1719 C CA . ARG A 1 217 ? -10.208 5.870 -4.151 1.00 88.81 217 ARG A CA 1
ATOM 1720 C C . ARG A 1 217 ? -9.333 7.103 -3.919 1.00 88.81 217 ARG A C 1
ATOM 1722 O O . ARG A 1 217 ? -8.353 7.280 -4.622 1.00 88.81 217 ARG A O 1
ATOM 1729 N N . HIS A 1 218 ? -9.680 7.938 -2.942 1.00 91.19 218 HIS A N 1
ATOM 1730 C CA . HIS A 1 218 ? -8.951 9.170 -2.616 1.00 91.19 218 HIS A CA 1
ATOM 1731 C C . HIS A 1 218 ? -7.968 9.040 -1.435 1.00 91.19 218 HIS A C 1
ATOM 1733 O O . HIS A 1 218 ? -7.368 10.039 -1.035 1.00 91.19 218 HIS A O 1
ATOM 1739 N N . LEU A 1 219 ? -7.836 7.847 -0.842 1.00 93.31 219 LEU A N 1
ATOM 1740 C CA . LEU A 1 219 ? -6.875 7.543 0.227 1.00 93.31 219 LEU A CA 1
ATOM 1741 C C . LEU A 1 219 ? -5.680 6.811 -0.391 1.00 93.31 219 LEU A C 1
ATOM 1743 O O . LEU A 1 219 ? -5.857 5.761 -1.011 1.00 93.31 219 LEU A O 1
ATOM 1747 N N . HIS A 1 220 ? -4.471 7.346 -0.213 1.00 87.56 220 HIS A N 1
ATOM 1748 C CA . HIS A 1 220 ? -3.279 6.834 -0.901 1.00 87.56 220 HIS A CA 1
ATOM 1749 C C . HIS A 1 220 ? -2.073 6.661 0.019 1.00 87.56 220 HIS A C 1
ATOM 1751 O O . HIS A 1 220 ? -1.274 5.743 -0.180 1.00 87.56 220 HIS A O 1
ATOM 1757 N N . THR A 1 221 ? -1.947 7.517 1.029 1.00 90.31 221 THR A N 1
ATOM 1758 C CA . THR A 1 221 ? -0.802 7.545 1.941 1.00 90.31 221 THR A CA 1
ATOM 1759 C C . THR A 1 221 ? -1.084 6.767 3.222 1.00 90.31 221 THR A C 1
ATOM 1761 O O . THR A 1 221 ? -2.236 6.571 3.608 1.00 90.31 221 THR A O 1
ATOM 1764 N N . ALA A 1 222 ? -0.027 6.346 3.922 1.00 91.62 222 ALA A N 1
ATOM 1765 C CA . ALA A 1 222 ? -0.160 5.733 5.244 1.00 91.62 222 ALA A CA 1
ATOM 1766 C C . ALA A 1 222 ? -0.945 6.641 6.214 1.00 91.62 222 ALA A C 1
ATOM 1768 O O . ALA A 1 222 ? -1.850 6.172 6.905 1.00 91.62 222 ALA A O 1
ATOM 1769 N N . GLN A 1 223 ? -0.677 7.951 6.157 1.00 94.88 223 GLN A N 1
ATOM 1770 C CA . GLN A 1 223 ? -1.381 8.970 6.931 1.00 94.88 223 GLN A CA 1
ATOM 1771 C C . GLN A 1 223 ? -2.881 9.023 6.603 1.00 94.88 223 GLN A C 1
ATOM 1773 O O . GLN A 1 223 ? -3.686 9.086 7.530 1.00 94.88 223 GLN A O 1
ATOM 1778 N N . ASP A 1 224 ? -3.274 8.964 5.324 1.00 96.69 224 ASP A N 1
ATOM 1779 C CA . ASP A 1 224 ? -4.692 8.968 4.931 1.00 96.69 224 ASP A CA 1
ATOM 1780 C C . ASP A 1 224 ? -5.440 7.794 5.562 1.00 96.69 224 ASP A C 1
ATOM 1782 O O . ASP A 1 224 ? -6.512 7.962 6.147 1.00 96.69 224 ASP A O 1
ATOM 1786 N N . TYR A 1 225 ? -4.851 6.600 5.465 1.00 97.62 225 TYR A N 1
ATOM 1787 C CA . TYR A 1 225 ? -5.430 5.384 6.021 1.00 97.62 225 TYR A CA 1
ATOM 1788 C C . TYR A 1 225 ? -5.535 5.454 7.548 1.00 97.62 225 TYR A C 1
ATOM 1790 O O . TYR A 1 225 ? -6.591 5.138 8.098 1.00 97.62 225 TYR A O 1
ATOM 1798 N N . ASN A 1 226 ? -4.488 5.917 8.237 1.00 97.69 226 ASN A N 1
ATOM 1799 C CA . ASN A 1 226 ? -4.502 6.038 9.694 1.00 97.69 226 ASN A CA 1
ATOM 1800 C C . ASN A 1 226 ? -5.550 7.058 10.165 1.00 97.69 226 ASN A C 1
ATOM 1802 O O . ASN A 1 226 ? -6.386 6.756 11.016 1.00 97.69 226 ASN A O 1
ATOM 1806 N N . GLN A 1 227 ? -5.566 8.249 9.563 1.00 97.81 227 GLN A N 1
ATOM 1807 C CA . GLN A 1 227 ? -6.509 9.315 9.903 1.00 97.81 227 GLN A CA 1
ATOM 1808 C C . GLN A 1 227 ? -7.963 8.908 9.641 1.00 97.81 227 GLN A C 1
ATOM 1810 O O . GLN A 1 227 ? -8.830 9.128 10.490 1.00 97.81 227 GLN A O 1
ATOM 1815 N N . ALA A 1 228 ? -8.237 8.265 8.505 1.00 98.12 228 ALA A N 1
ATOM 1816 C CA . ALA A 1 228 ? -9.555 7.721 8.197 1.00 98.12 228 ALA A CA 1
ATOM 1817 C C . ALA A 1 228 ? -9.973 6.626 9.192 1.00 98.12 228 ALA A C 1
ATOM 1819 O O . ALA A 1 228 ? -11.104 6.639 9.688 1.00 98.12 228 ALA A O 1
ATOM 1820 N N . GLY A 1 229 ? -9.055 5.712 9.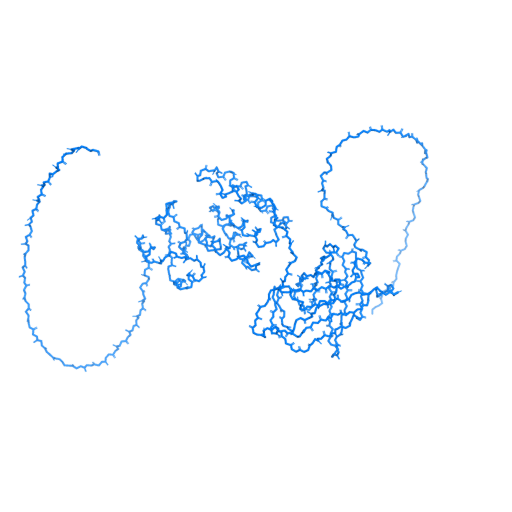522 1.00 97.81 229 GLY A N 1
ATOM 1821 C CA . GLY A 1 229 ? -9.270 4.676 10.528 1.00 97.81 229 GLY A CA 1
ATOM 1822 C C . GLY A 1 229 ? -9.595 5.268 11.899 1.00 97.81 229 GLY A C 1
ATOM 1823 O O . GLY A 1 229 ? -10.563 4.853 12.536 1.00 97.81 229 GLY A O 1
ATOM 1824 N N . PHE A 1 230 ? -8.869 6.305 12.320 1.00 96.44 230 PHE A N 1
ATOM 1825 C CA . PHE A 1 230 ? -9.133 7.006 13.574 1.00 96.44 230 PHE A CA 1
ATOM 1826 C C . PHE A 1 230 ? -10.556 7.574 13.626 1.00 96.44 230 PHE A C 1
ATOM 1828 O O . PHE A 1 230 ? -11.269 7.338 14.603 1.00 96.44 230 PHE A O 1
ATOM 1835 N N . VAL A 1 231 ? -10.996 8.273 12.574 1.00 95.88 231 VAL A N 1
ATOM 1836 C CA . VAL A 1 231 ? -12.341 8.878 12.500 1.00 95.88 231 VAL A CA 1
ATOM 1837 C C . VAL A 1 231 ? -13.435 7.809 12.564 1.00 95.88 231 VAL A C 1
ATOM 1839 O O . VAL A 1 231 ? -14.420 7.957 13.291 1.00 95.88 231 VAL A O 1
ATOM 1842 N N . LEU A 1 232 ? -13.264 6.701 11.840 1.00 96.06 232 LEU A N 1
ATOM 1843 C CA . LEU A 1 232 ? -14.222 5.593 11.855 1.00 96.06 232 LEU A CA 1
ATOM 1844 C C . LEU A 1 232 ? -14.253 4.867 13.206 1.00 96.06 232 LEU A C 1
ATOM 1846 O O . LEU A 1 232 ? -15.335 4.497 13.664 1.00 96.06 232 LEU A O 1
ATOM 1850 N N . SER A 1 233 ? -13.110 4.751 13.891 1.00 92.69 233 SER A N 1
ATOM 1851 C CA . SER A 1 233 ? -13.018 4.095 15.203 1.00 92.69 233 SER A CA 1
ATOM 1852 C C . SER A 1 233 ? -13.822 4.796 16.306 1.00 92.69 233 SER A C 1
ATOM 1854 O O . SER A 1 233 ? -14.146 4.171 17.313 1.00 92.69 233 SER A O 1
ATOM 1856 N N . GLN A 1 234 ? -14.209 6.064 16.114 1.00 89.94 234 GLN A N 1
ATOM 1857 C CA . GLN A 1 234 ? -15.073 6.788 17.055 1.00 89.94 234 GLN A CA 1
ATOM 1858 C C . GLN A 1 234 ? -16.540 6.330 17.010 1.00 89.94 234 GLN A C 1
ATOM 1860 O O . GLN A 1 234 ? -17.318 6.660 17.902 1.00 89.94 234 GLN A O 1
ATOM 1865 N N . SER A 1 235 ? -16.938 5.567 15.990 1.00 89.12 235 SER A N 1
ATOM 1866 C CA . SER A 1 235 ? -18.286 5.008 15.884 1.00 89.12 235 SER A CA 1
ATOM 1867 C C . SER A 1 235 ? -18.555 3.928 16.936 1.00 89.12 235 SER A C 1
ATOM 1869 O O . SER A 1 235 ? -17.645 3.252 17.416 1.00 89.12 235 SER A O 1
ATOM 1871 N N . THR A 1 236 ? -19.834 3.714 17.240 1.00 87.62 236 THR A N 1
ATOM 1872 C CA . THR A 1 236 ? -20.326 2.572 18.031 1.00 87.62 236 THR A CA 1
ATOM 1873 C C . THR A 1 236 ? -20.754 1.387 17.158 1.00 87.62 236 THR A C 1
ATOM 1875 O O . THR A 1 236 ? -21.129 0.341 17.682 1.00 87.62 236 THR A O 1
ATOM 1878 N N . LYS A 1 237 ? -20.720 1.527 15.825 1.00 93.75 237 LYS A N 1
ATOM 1879 C CA . LYS A 1 237 ? -21.102 0.464 14.884 1.00 93.75 237 LYS A CA 1
ATOM 1880 C C . LYS A 1 237 ? -19.959 -0.530 14.685 1.00 93.75 237 LYS A C 1
ATOM 1882 O O . LYS A 1 237 ? -18.831 -0.120 14.425 1.00 93.75 237 LYS A O 1
ATOM 1887 N N . ALA A 1 238 ? -20.278 -1.825 14.703 1.00 96.56 238 ALA A N 1
ATOM 1888 C CA . ALA A 1 238 ? -19.306 -2.892 14.464 1.00 96.56 238 ALA A CA 1
ATOM 1889 C C . ALA A 1 238 ? -18.618 -2.765 13.090 1.00 96.56 238 ALA A C 1
ATOM 1891 O O . ALA A 1 238 ? -17.395 -2.828 13.018 1.00 96.56 238 ALA A O 1
ATOM 1892 N N . ASP A 1 239 ? -19.377 -2.500 12.022 1.00 97.00 239 ASP A N 1
ATOM 1893 C CA . ASP A 1 239 ? -18.826 -2.370 10.662 1.00 97.00 239 ASP A CA 1
ATOM 1894 C C . ASP A 1 239 ? -17.799 -1.233 10.547 1.00 97.00 239 ASP A C 1
ATOM 1896 O O . ASP A 1 239 ? -16.786 -1.366 9.862 1.00 97.00 239 ASP A O 1
ATOM 1900 N N . ASP A 1 240 ? -18.028 -0.127 11.261 1.00 96.62 240 ASP A N 1
ATOM 1901 C CA . ASP A 1 240 ? -17.105 1.011 11.281 1.00 96.62 240 ASP A CA 1
ATOM 1902 C C . ASP A 1 240 ? -15.815 0.665 12.018 1.00 96.62 240 ASP A C 1
ATOM 1904 O O . ASP A 1 240 ? -14.733 1.043 11.573 1.00 96.62 240 ASP A O 1
ATOM 1908 N N . ALA A 1 241 ? -15.922 -0.084 13.117 1.00 96.69 241 ALA A N 1
ATOM 1909 C CA . ALA A 1 241 ? -14.773 -0.570 13.865 1.00 96.69 241 ALA A CA 1
ATOM 1910 C C . ALA A 1 241 ? -13.939 -1.564 13.033 1.00 96.69 241 ALA A C 1
ATOM 1912 O O . ALA A 1 241 ? -12.718 -1.440 12.967 1.00 96.69 241 ALA A O 1
ATOM 1913 N N . LEU A 1 242 ? -14.578 -2.492 12.315 1.00 97.75 242 LEU A N 1
ATOM 1914 C CA . LEU A 1 242 ? -13.869 -3.446 11.457 1.00 97.75 242 LEU A CA 1
ATOM 1915 C C . LEU A 1 242 ? -13.186 -2.763 10.260 1.00 97.75 242 LEU A C 1
ATOM 1917 O O . LEU A 1 242 ? -12.045 -3.089 9.910 1.00 97.75 242 LEU A O 1
ATOM 1921 N N . LEU A 1 243 ? -13.856 -1.784 9.645 1.00 98.25 243 LEU A N 1
ATOM 1922 C CA . LEU A 1 243 ? -13.259 -0.979 8.583 1.00 98.25 243 LEU A CA 1
ATOM 1923 C C . LEU A 1 243 ? -12.086 -0.143 9.114 1.00 98.25 243 LEU A C 1
ATOM 1925 O O . LEU A 1 243 ? -11.030 -0.112 8.485 1.00 98.25 243 LEU A O 1
ATOM 1929 N N . ALA A 1 244 ? -12.234 0.482 10.286 1.00 98.31 244 ALA A N 1
ATOM 1930 C CA . ALA A 1 244 ? -11.160 1.224 10.942 1.00 98.31 244 ALA A CA 1
ATOM 1931 C C . ALA A 1 244 ? -9.924 0.351 11.199 1.00 98.31 244 ALA A C 1
ATOM 1933 O O . ALA A 1 244 ? -8.809 0.780 10.905 1.00 98.31 244 ALA A O 1
ATOM 1934 N N . HIS A 1 245 ? -10.125 -0.883 11.671 1.00 98.25 245 HIS A N 1
ATOM 1935 C CA . HIS A 1 245 ? -9.048 -1.852 11.869 1.00 98.25 245 HIS A CA 1
ATOM 1936 C C . HIS A 1 245 ? -8.306 -2.145 10.562 1.00 98.25 245 HIS A C 1
ATOM 1938 O O . HIS A 1 245 ? -7.082 -2.053 10.497 1.00 98.25 245 HIS A O 1
ATOM 1944 N N . SER A 1 246 ? -9.051 -2.414 9.490 1.00 98.19 246 SER A N 1
ATOM 1945 C CA . SER A 1 246 ? -8.478 -2.705 8.171 1.00 98.19 246 SER A CA 1
ATOM 1946 C C . SER A 1 246 ? -7.668 -1.528 7.612 1.00 98.19 246 SER A C 1
ATOM 1948 O O . SER A 1 246 ? -6.591 -1.725 7.050 1.00 98.19 246 SER A O 1
ATOM 1950 N N . LEU A 1 247 ? -8.147 -0.293 7.797 1.00 98.38 247 LEU A N 1
ATOM 1951 C CA . LEU A 1 247 ? -7.427 0.917 7.389 1.00 98.38 247 LEU A CA 1
ATOM 1952 C C . LEU A 1 247 ? -6.156 1.125 8.224 1.00 98.38 247 LEU A C 1
ATOM 1954 O O . LEU A 1 247 ? -5.111 1.454 7.670 1.00 98.38 247 LEU A O 1
ATOM 1958 N N . ALA A 1 248 ? -6.203 0.870 9.531 1.00 97.94 248 ALA A N 1
ATOM 1959 C CA . ALA A 1 248 ? -5.019 0.945 10.381 1.00 97.94 248 ALA A CA 1
ATOM 1960 C C . ALA A 1 248 ? -3.954 -0.093 9.980 1.00 97.94 248 ALA A C 1
ATOM 1962 O O . ALA A 1 248 ? -2.773 0.239 9.902 1.00 97.94 248 ALA A O 1
ATOM 1963 N N . LEU A 1 249 ? -4.359 -1.318 9.623 1.00 96.75 249 LEU A N 1
ATOM 1964 C CA . LEU A 1 249 ? -3.444 -2.316 9.056 1.00 96.75 249 LEU A CA 1
ATOM 1965 C C . LEU A 1 249 ? -2.861 -1.868 7.709 1.00 96.75 249 LEU A C 1
ATOM 1967 O O . LEU A 1 249 ? -1.680 -2.093 7.446 1.00 96.75 249 LEU A O 1
ATOM 1971 N N . ALA A 1 250 ? -3.654 -1.210 6.858 1.00 94.00 250 ALA A N 1
ATOM 1972 C CA . ALA A 1 250 ? -3.152 -0.642 5.610 1.00 94.00 250 ALA A CA 1
ATOM 1973 C C . ALA A 1 250 ? -2.114 0.465 5.863 1.00 94.00 250 ALA A C 1
ATOM 1975 O O . ALA A 1 250 ? -1.100 0.506 5.166 1.00 94.00 250 ALA A O 1
ATOM 1976 N N . ALA A 1 251 ? -2.334 1.319 6.866 1.00 93.69 251 ALA A N 1
ATOM 1977 C CA . ALA A 1 251 ? -1.387 2.347 7.290 1.00 93.69 251 ALA A CA 1
ATOM 1978 C C . ALA A 1 251 ? -0.073 1.743 7.815 1.00 93.69 251 ALA A C 1
ATOM 1980 O O . ALA A 1 251 ? 0.995 2.120 7.332 1.00 93.69 251 ALA A O 1
ATOM 1981 N N . LEU A 1 252 ? -0.148 0.738 8.697 1.00 91.56 252 LEU A N 1
ATOM 1982 C CA . LEU A 1 252 ? 1.017 -0.018 9.181 1.00 91.56 252 LEU A CA 1
ATOM 1983 C C . LEU A 1 252 ? 1.788 -0.663 8.026 1.00 91.56 252 LEU A C 1
ATOM 1985 O O . LEU A 1 252 ? 3.001 -0.517 7.912 1.00 91.56 252 LEU A O 1
ATOM 1989 N N . ALA A 1 253 ? 1.075 -1.307 7.099 1.00 86.31 253 ALA A N 1
ATOM 1990 C CA . ALA A 1 253 ? 1.664 -1.908 5.904 1.00 86.31 253 ALA A CA 1
ATOM 1991 C C . ALA A 1 253 ? 2.234 -0.878 4.910 1.00 86.31 253 ALA A C 1
ATOM 1993 O O . ALA A 1 253 ? 2.806 -1.274 3.892 1.00 86.31 253 ALA A O 1
ATOM 1994 N N . ASN A 1 254 ? 2.027 0.417 5.151 1.00 82.56 254 ASN A N 1
ATOM 1995 C CA . ASN A 1 254 ? 2.618 1.528 4.412 1.00 82.56 254 ASN A CA 1
ATOM 1996 C C . ASN A 1 254 ? 3.617 2.332 5.277 1.00 82.56 254 ASN A C 1
ATOM 1998 O O . ASN A 1 254 ? 4.045 3.400 4.849 1.00 82.56 254 ASN A O 1
ATOM 2002 N N . GLY A 1 255 ? 4.004 1.823 6.455 1.00 83.81 255 GLY A N 1
ATOM 2003 C CA . GLY A 1 255 ? 5.072 2.375 7.296 1.00 83.81 255 GLY A CA 1
ATOM 2004 C C . GLY A 1 255 ? 4.635 3.356 8.389 1.00 83.81 255 GLY A C 1
ATOM 2005 O O . GLY A 1 255 ? 5.498 3.909 9.062 1.00 83.81 255 GLY A O 1
ATOM 2006 N N . ASP A 1 25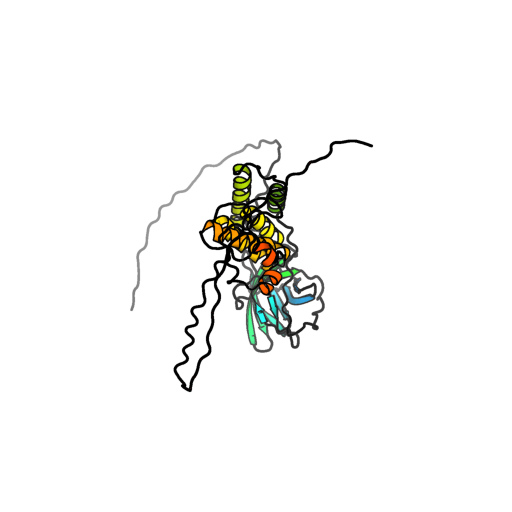6 ? 3.335 3.586 8.598 1.00 89.44 256 ASP A N 1
ATOM 2007 C CA . ASP A 1 256 ? 2.867 4.422 9.712 1.00 89.44 256 ASP A CA 1
ATOM 2008 C C . ASP A 1 256 ? 2.699 3.588 10.988 1.00 89.44 256 ASP A C 1
ATOM 2010 O O . ASP A 1 256 ? 1.626 3.055 11.271 1.00 89.44 256 ASP A O 1
ATOM 2014 N N . GLU A 1 257 ? 3.774 3.494 11.771 1.00 90.06 257 GLU A N 1
ATOM 2015 C CA . GLU A 1 257 ? 3.801 2.781 13.055 1.00 90.06 257 GLU A CA 1
ATOM 2016 C C . GLU A 1 257 ? 2.803 3.352 14.076 1.00 90.06 257 GLU A C 1
ATOM 2018 O O . GLU A 1 257 ? 2.300 2.626 14.935 1.00 90.06 257 GLU A O 1
ATOM 2023 N N . THR A 1 258 ? 2.437 4.635 13.966 1.00 92.38 258 THR A N 1
ATOM 2024 C CA . THR A 1 258 ? 1.494 5.265 14.903 1.00 92.38 258 THR A CA 1
ATOM 2025 C C . THR A 1 258 ? 0.068 4.730 14.750 1.00 92.38 258 THR A C 1
ATOM 2027 O O . THR A 1 258 ? -0.746 4.863 15.669 1.00 92.38 258 THR A O 1
ATOM 2030 N N . ALA A 1 259 ? -0.233 4.074 13.623 1.00 95.81 259 ALA A N 1
ATOM 2031 C CA . ALA A 1 259 ? -1.521 3.443 13.364 1.00 95.81 259 ALA A CA 1
ATOM 2032 C C . ALA A 1 259 ? -1.785 2.206 14.240 1.00 95.81 259 ALA A C 1
ATOM 2034 O O . ALA A 1 259 ? -2.929 1.751 14.311 1.00 95.81 259 ALA A O 1
ATOM 2035 N N . ILE A 1 260 ? -0.772 1.685 14.946 1.00 95.62 260 ILE A N 1
ATOM 2036 C CA . ILE A 1 260 ? -0.918 0.505 15.806 1.00 95.62 260 ILE A CA 1
ATOM 2037 C C . ILE A 1 260 ? -1.991 0.704 16.882 1.00 95.62 260 ILE A C 1
ATOM 2039 O O . ILE A 1 260 ? -2.852 -0.156 17.056 1.00 95.62 260 ILE A O 1
ATOM 2043 N N . THR A 1 261 ? -2.040 1.893 17.493 1.00 93.12 261 THR A N 1
ATOM 2044 C CA . THR A 1 261 ? -3.058 2.276 18.483 1.00 93.12 261 THR A CA 1
ATOM 2045 C C . THR A 1 261 ? -4.466 2.221 17.890 1.00 93.12 261 THR A C 1
ATOM 2047 O O . THR A 1 261 ? -5.398 1.709 18.508 1.00 93.12 261 THR A O 1
ATOM 2050 N N . THR A 1 262 ? -4.639 2.719 16.664 1.00 95.50 262 THR A N 1
ATOM 2051 C CA . THR A 1 262 ? -5.925 2.655 15.959 1.00 95.50 262 THR A CA 1
ATOM 2052 C C . THR A 1 262 ? -6.305 1.203 15.669 1.00 95.50 262 THR A C 1
ATOM 2054 O O . THR A 1 262 ? -7.466 0.835 15.853 1.00 95.50 262 THR A O 1
ATOM 2057 N N . ALA A 1 263 ? -5.348 0.360 15.268 1.00 96.94 263 ALA A N 1
ATOM 2058 C CA . ALA A 1 263 ? -5.584 -1.048 14.954 1.00 96.94 263 ALA A CA 1
ATOM 2059 C C . ALA A 1 263 ? -6.077 -1.842 16.175 1.00 96.94 263 ALA A C 1
ATOM 2061 O O . ALA A 1 263 ? -7.086 -2.542 16.067 1.00 96.94 263 ALA A O 1
ATOM 2062 N N . ILE A 1 264 ? -5.423 -1.702 17.333 1.00 95.50 264 ILE A N 1
ATOM 2063 C CA . ILE A 1 264 ? -5.822 -2.412 18.560 1.00 95.50 264 ILE A CA 1
ATOM 2064 C C . ILE A 1 264 ? -7.172 -1.910 19.095 1.00 95.50 264 ILE A C 1
ATOM 2066 O O . ILE A 1 264 ? -8.064 -2.714 19.370 1.00 95.50 264 ILE A O 1
ATOM 2070 N N . ASN A 1 265 ? -7.378 -0.587 19.136 1.00 93.56 265 ASN A N 1
ATOM 2071 C CA . ASN A 1 265 ? -8.596 0.018 19.681 1.00 93.56 265 ASN A CA 1
ATOM 2072 C C . ASN A 1 265 ? -9.829 -0.349 18.853 1.00 93.56 265 ASN A C 1
ATOM 2074 O O . ASN A 1 265 ? -10.909 -0.606 19.383 1.00 93.56 265 ASN A O 1
ATOM 2078 N N . SER A 1 266 ? -9.685 -0.338 17.529 1.00 96.75 266 SER A N 1
ATOM 2079 C CA . SER A 1 266 ? -10.782 -0.657 16.618 1.00 96.75 266 SER A CA 1
ATOM 2080 C C . SER A 1 266 ? -11.169 -2.138 16.665 1.00 96.75 266 SER A C 1
ATOM 2082 O O . SER A 1 266 ? -12.358 -2.446 16.599 1.00 96.75 266 SER A O 1
ATOM 2084 N N . LEU A 1 267 ? -10.212 -3.050 16.864 1.00 97.31 267 LEU A N 1
ATOM 2085 C CA . LEU A 1 267 ? -10.515 -4.472 17.024 1.00 97.31 267 LEU A CA 1
ATOM 2086 C C . LEU A 1 267 ? -11.270 -4.753 18.329 1.00 97.31 267 LEU A C 1
ATOM 2088 O O . LEU A 1 267 ? -12.305 -5.415 18.301 1.00 97.31 267 LEU A O 1
ATOM 2092 N N . ASP A 1 268 ? -10.830 -4.193 19.455 1.00 95.62 268 ASP A N 1
ATOM 2093 C CA . ASP A 1 268 ? -11.559 -4.331 20.720 1.00 95.62 268 ASP A CA 1
ATOM 2094 C C . ASP A 1 268 ? -12.973 -3.726 20.637 1.00 95.62 268 ASP A C 1
ATOM 2096 O O . ASP A 1 268 ? -13.933 -4.331 21.117 1.00 95.62 268 ASP A O 1
ATOM 2100 N N . ARG A 1 269 ? -13.146 -2.575 19.966 1.00 95.31 269 ARG A N 1
ATOM 2101 C CA . ARG A 1 269 ? -14.484 -2.006 19.699 1.00 95.31 269 ARG A CA 1
ATOM 2102 C C . ARG A 1 269 ? -15.360 -2.946 18.889 1.00 95.31 269 ARG A C 1
ATOM 2104 O O . ARG A 1 269 ? -16.534 -3.098 19.217 1.00 95.31 269 ARG A O 1
ATOM 2111 N N . TYR A 1 270 ? -14.812 -3.565 17.845 1.00 97.62 270 TYR A N 1
ATOM 2112 C CA . TYR A 1 270 ? -15.534 -4.547 17.039 1.00 97.62 270 TYR A CA 1
ATOM 2113 C C . TYR A 1 270 ? -15.965 -5.756 17.883 1.00 97.62 270 TYR A C 1
ATOM 2115 O O . TYR A 1 270 ? -17.123 -6.175 17.816 1.00 97.62 270 TYR A O 1
ATOM 2123 N N . LEU A 1 271 ? -15.065 -6.281 18.719 1.00 97.12 271 LEU A N 1
ATOM 2124 C CA . LEU A 1 271 ? -15.357 -7.402 19.614 1.00 97.12 271 LEU A CA 1
ATOM 2125 C C . LEU A 1 271 ? -16.489 -7.048 20.585 1.00 97.12 271 LEU A C 1
ATOM 2127 O O . LEU A 1 271 ? -17.503 -7.744 20.608 1.00 97.12 271 LEU A O 1
ATOM 2131 N N . ILE A 1 272 ? -16.396 -5.914 21.285 1.00 94.94 272 ILE A N 1
ATOM 2132 C CA . ILE A 1 272 ? -17.447 -5.453 22.205 1.00 94.94 272 ILE A CA 1
ATOM 2133 C C . ILE A 1 272 ? -18.779 -5.229 21.476 1.00 94.94 272 ILE A C 1
ATOM 2135 O O . ILE A 1 272 ? -19.820 -5.697 21.938 1.00 94.94 272 ILE A O 1
ATOM 2139 N N . ALA A 1 273 ? -18.768 -4.556 20.321 1.00 94.81 273 ALA A N 1
ATOM 2140 C CA . ALA A 1 273 ? -19.979 -4.268 19.549 1.00 94.81 273 ALA A CA 1
ATOM 2141 C C . ALA A 1 273 ? -20.677 -5.536 19.023 1.00 94.81 273 ALA A C 1
ATOM 2143 O O . ALA A 1 273 ? -21.882 -5.515 18.775 1.00 94.81 273 ALA A O 1
ATOM 2144 N N . THR A 1 274 ? -19.939 -6.639 18.870 1.00 96.75 274 THR A N 1
ATOM 2145 C CA . THR A 1 274 ? -20.464 -7.945 18.439 1.00 96.75 274 THR A CA 1
ATOM 2146 C C . THR A 1 274 ? -20.703 -8.922 19.594 1.00 96.75 274 THR A C 1
ATOM 2148 O O . THR A 1 274 ? -21.079 -10.067 19.352 1.00 96.75 274 THR A O 1
ATOM 2151 N N . GLY A 1 275 ? -20.531 -8.484 20.847 1.00 95.19 275 GLY A N 1
ATOM 2152 C CA . GLY A 1 275 ? -20.791 -9.292 22.043 1.00 95.19 275 GLY A CA 1
ATOM 2153 C C . GLY A 1 275 ? -19.658 -10.240 22.452 1.00 95.19 275 GLY A C 1
ATOM 2154 O O . GLY A 1 275 ? -19.888 -11.141 23.257 1.00 95.19 275 GLY A O 1
ATOM 2155 N N . HIS A 1 276 ? -18.449 -10.048 21.924 1.00 96.81 276 HIS A N 1
ATOM 2156 C CA . HIS A 1 276 ? -17.247 -10.794 22.294 1.00 96.81 276 HIS A CA 1
ATOM 2157 C C . HIS A 1 276 ? -16.415 -10.042 23.340 1.00 96.81 276 HIS A C 1
ATOM 2159 O O . HIS A 1 276 ? -16.540 -8.829 23.511 1.00 96.81 276 HIS A O 1
ATOM 2165 N N . ALA A 1 277 ? -15.549 -10.777 24.041 1.00 95.62 277 ALA A N 1
ATOM 2166 C CA . ALA A 1 277 ? -14.571 -10.180 24.940 1.00 95.62 277 ALA A CA 1
ATOM 2167 C C . ALA A 1 277 ? -13.521 -9.400 24.149 1.00 95.62 277 ALA A C 1
ATOM 2169 O O . ALA A 1 277 ? -13.032 -9.883 23.128 1.00 95.62 277 ALA A O 1
ATOM 2170 N N . GLN A 1 278 ? -13.168 -8.212 24.631 1.00 94.75 278 GLN A N 1
ATOM 2171 C CA . GLN A 1 278 ? -12.012 -7.487 24.120 1.00 94.75 278 GLN A CA 1
ATOM 2172 C C . GLN A 1 278 ? -10.718 -8.198 24.552 1.00 94.75 278 GLN A C 1
ATOM 2174 O O . GLN A 1 278 ? -10.720 -8.907 25.561 1.00 94.75 278 GLN A O 1
ATOM 2179 N N . ILE A 1 279 ? -9.628 -8.029 23.802 1.00 94.31 279 ILE A N 1
ATOM 2180 C CA . ILE A 1 279 ? -8.385 -8.804 23.997 1.00 94.31 279 ILE A CA 1
ATOM 2181 C C . ILE A 1 279 ? -7.159 -7.919 24.243 1.00 94.31 279 ILE A C 1
ATOM 2183 O O . ILE A 1 279 ? -6.206 -8.370 24.877 1.00 94.31 279 ILE A O 1
ATOM 2187 N N . TYR A 1 280 ? -7.194 -6.644 23.840 1.00 92.88 280 TYR A N 1
ATOM 2188 C CA . TYR A 1 280 ? -6.130 -5.681 24.158 1.00 92.88 280 TYR A CA 1
ATOM 2189 C C . TYR A 1 280 ? -6.427 -4.848 25.411 1.00 92.88 280 TYR A C 1
ATOM 2191 O O . TYR A 1 280 ? -5.494 -4.341 26.038 1.00 92.88 280 TYR A O 1
ATOM 2199 N N . GLY A 1 281 ? -7.699 -4.751 25.811 1.00 90.75 281 GLY A N 1
ATOM 2200 C CA . GLY A 1 281 ? -8.118 -4.012 27.004 1.00 90.75 281 GLY A CA 1
ATOM 2201 C C . GLY A 1 281 ? -8.157 -2.502 26.775 1.00 90.75 281 GLY A C 1
ATOM 2202 O O . GLY A 1 281 ? -7.852 -1.734 27.676 1.00 90.75 281 GLY A O 1
ATOM 2203 N N . THR A 1 282 ? -8.473 -2.065 25.560 1.00 90.12 282 THR A N 1
ATOM 2204 C CA . THR A 1 282 ? -8.385 -0.656 25.148 1.00 90.12 282 THR A CA 1
ATOM 2205 C C . THR A 1 282 ? -9.660 0.156 25.384 1.00 90.12 282 THR A C 1
ATOM 2207 O O . THR A 1 282 ? -9.653 1.385 25.271 1.00 90.12 282 THR A O 1
ATOM 2210 N N . ILE A 1 283 ? -10.783 -0.502 25.685 1.00 89.62 283 ILE A N 1
ATOM 2211 C CA . ILE A 1 283 ? -12.088 0.144 25.854 1.00 89.62 283 ILE A CA 1
ATOM 2212 C C . ILE A 1 283 ? -12.448 0.205 27.327 1.00 89.62 283 ILE A C 1
ATOM 2214 O O . ILE A 1 283 ? -12.530 -0.824 27.992 1.00 89.62 283 ILE A O 1
ATOM 2218 N N . HIS A 1 284 ? -12.720 1.415 27.816 1.00 88.38 284 HIS A N 1
ATOM 2219 C CA . HIS A 1 284 ? -13.022 1.706 29.216 1.00 88.38 284 HIS A CA 1
ATOM 2220 C C . HIS A 1 284 ? -14.485 2.136 29.403 1.00 88.38 284 HIS A C 1
ATOM 2222 O O . HIS A 1 284 ? -15.093 2.733 28.519 1.00 88.38 284 HIS A O 1
ATOM 2228 N N . GLN A 1 285 ? -15.047 1.886 30.589 1.00 84.19 285 GLN A N 1
ATOM 2229 C CA . GLN A 1 285 ? -16.433 2.218 30.960 1.00 84.19 285 GLN A CA 1
ATOM 2230 C C . GLN A 1 285 ? -16.713 3.731 31.059 1.00 84.19 285 GLN A C 1
ATOM 2232 O O . GLN A 1 285 ? -17.857 4.143 31.249 1.00 84.19 285 GLN A O 1
ATOM 2237 N N . GLY A 1 286 ? -15.684 4.572 30.972 1.00 79.75 286 GLY A N 1
ATOM 2238 C CA . GLY A 1 286 ? -15.800 6.022 31.051 1.00 79.75 286 GLY A CA 1
ATOM 2239 C C . GLY A 1 286 ? -14.590 6.717 30.437 1.00 79.75 286 GLY A C 1
ATOM 2240 O O . GLY A 1 286 ? -13.624 6.077 30.036 1.00 79.75 286 GLY A O 1
ATOM 2241 N N . SER A 1 287 ? -14.646 8.046 30.367 1.00 73.12 287 SER A N 1
ATOM 2242 C CA . SER A 1 287 ? -13.597 8.870 29.751 1.00 73.12 287 SER A CA 1
ATOM 2243 C C . SER A 1 287 ? -12.489 9.298 30.720 1.00 73.12 287 SER A C 1
ATOM 2245 O O . SER A 1 287 ? -11.649 10.120 30.358 1.00 73.12 287 SER A O 1
ATOM 2247 N N . ALA A 1 288 ? -12.517 8.840 31.976 1.00 76.50 288 ALA A N 1
ATOM 2248 C CA . ALA A 1 288 ? -11.479 9.176 32.941 1.00 76.50 288 ALA A CA 1
ATOM 2249 C C . ALA A 1 288 ? -10.253 8.288 32.709 1.00 76.50 288 ALA A C 1
ATOM 2251 O O . ALA A 1 288 ? -10.384 7.112 32.390 1.00 76.50 288 ALA A O 1
ATOM 2252 N N . LYS A 1 289 ? -9.054 8.834 32.941 1.00 65.94 289 LYS A N 1
ATOM 2253 C CA . LYS A 1 289 ? -7.778 8.129 32.721 1.00 65.94 289 LYS A CA 1
ATOM 2254 C C . LYS A 1 289 ? -7.660 6.793 33.474 1.00 65.94 289 LYS A C 1
ATOM 2256 O O . LYS A 1 289 ? -6.938 5.919 33.036 1.00 65.94 289 LYS A O 1
ATOM 2261 N N . ASN A 1 290 ? -8.384 6.640 34.583 1.00 73.94 290 ASN A N 1
ATOM 2262 C CA . ASN A 1 290 ? -8.391 5.422 35.398 1.00 73.94 290 ASN A CA 1
ATOM 2263 C C . ASN A 1 290 ? -9.763 4.729 35.367 1.00 73.94 290 ASN A C 1
ATOM 2265 O O . ASN A 1 290 ? -10.138 4.054 36.328 1.00 73.94 290 ASN A O 1
ATOM 2269 N N . SER A 1 291 ? -10.570 4.975 34.331 1.00 79.25 291 SER A N 1
ATOM 2270 C CA . SER A 1 291 ? -11.845 4.284 34.181 1.00 79.25 291 SER A CA 1
ATOM 2271 C C . SER A 1 291 ? -11.591 2.779 34.040 1.00 79.25 291 SER A C 1
ATOM 2273 O O . SER A 1 291 ? -10.692 2.387 33.298 1.00 79.25 291 SER A O 1
ATOM 2275 N N . PRO A 1 292 ? -12.371 1.929 34.726 1.00 83.31 292 PRO A N 1
ATOM 2276 C CA . PRO A 1 292 ? -12.323 0.486 34.534 1.00 83.31 292 PRO A CA 1
ATOM 2277 C C . PRO A 1 292 ? -12.417 0.103 33.062 1.00 83.31 292 PRO A C 1
ATOM 2279 O O . PRO A 1 292 ? -13.192 0.714 32.322 1.00 83.31 292 PRO A O 1
ATOM 2282 N N . ILE A 1 293 ? -11.699 -0.940 32.655 1.00 85.75 293 ILE A N 1
ATOM 2283 C CA . ILE A 1 293 ? -11.913 -1.546 31.342 1.00 85.75 293 ILE A CA 1
ATOM 2284 C C . ILE A 1 293 ? -13.333 -2.099 31.261 1.00 85.75 293 ILE A C 1
ATOM 2286 O O . ILE A 1 293 ? -13.901 -2.626 32.222 1.00 85.75 293 ILE A O 1
ATOM 2290 N N . GLN A 1 294 ? -13.940 -1.916 30.099 1.00 88.19 294 GLN A N 1
ATOM 2291 C CA . GLN A 1 294 ? -15.262 -2.413 29.796 1.00 88.19 294 GLN A CA 1
ATOM 2292 C C . GLN A 1 294 ? -15.222 -3.940 29.680 1.00 88.19 294 GLN A C 1
ATOM 2294 O O . GLN A 1 294 ? -14.486 -4.509 28.887 1.00 88.19 294 GLN A O 1
ATOM 2299 N N . GLN A 1 295 ? -16.037 -4.626 30.470 1.00 88.50 295 GLN A N 1
ATOM 2300 C CA . GLN A 1 295 ? -16.178 -6.075 30.352 1.00 88.50 295 GLN A CA 1
ATOM 2301 C C . GLN A 1 295 ? -17.076 -6.430 29.147 1.00 88.50 295 GLN A C 1
ATOM 2303 O O . GLN A 1 295 ? -17.971 -5.641 28.821 1.00 88.50 295 GLN A O 1
ATOM 2308 N N . PRO A 1 296 ? -16.889 -7.604 28.513 1.00 93.25 296 PRO A N 1
ATOM 2309 C CA . PRO A 1 296 ? -15.937 -8.656 28.885 1.00 93.25 296 PRO A CA 1
ATOM 2310 C C . PRO A 1 296 ? -14.506 -8.425 28.363 1.00 93.25 296 PRO A C 1
ATOM 2312 O O . PRO A 1 296 ? -14.319 -7.891 27.271 1.00 93.25 296 PRO A O 1
ATOM 2315 N N . TYR A 1 297 ? -13.506 -8.866 29.134 1.00 91.19 297 TYR A N 1
ATOM 2316 C CA . TYR A 1 297 ? -12.080 -8.865 28.782 1.00 91.19 297 TYR A CA 1
ATOM 2317 C C . TYR A 1 297 ? -11.476 -10.274 28.894 1.00 91.19 297 TYR A C 1
ATOM 2319 O O . TYR A 1 297 ? -11.654 -10.933 29.920 1.00 91.19 297 TYR A O 1
ATOM 2327 N N . ASP A 1 298 ? -10.752 -10.727 27.866 1.00 91.75 298 ASP A N 1
ATOM 2328 C CA . ASP A 1 298 ? -10.062 -12.023 27.848 1.00 91.75 298 ASP A CA 1
ATOM 2329 C C . ASP A 1 298 ? -8.540 -11.844 27.741 1.00 91.75 298 ASP A C 1
ATOM 2331 O O . ASP A 1 298 ? -7.976 -11.672 26.661 1.00 91.75 298 ASP A O 1
ATOM 2335 N N . ALA A 1 299 ? -7.871 -11.924 28.893 1.00 88.69 299 ALA A N 1
ATOM 2336 C CA . ALA A 1 299 ? -6.418 -11.809 29.009 1.00 88.69 299 ALA A CA 1
ATOM 2337 C C . ALA A 1 299 ? -5.655 -13.075 28.568 1.00 88.69 299 ALA A C 1
ATOM 2339 O O . ALA A 1 299 ? -4.428 -13.093 28.616 1.00 88.69 299 ALA A O 1
ATOM 2340 N N . THR A 1 300 ? -6.348 -14.158 28.197 1.00 90.44 300 THR A N 1
ATOM 2341 C CA . THR A 1 300 ? -5.702 -15.441 27.871 1.00 90.44 300 THR A CA 1
ATOM 2342 C C . THR A 1 300 ? -5.329 -15.572 26.396 1.00 90.44 300 THR A C 1
ATOM 2344 O O . THR A 1 300 ? -4.505 -16.416 26.048 1.00 90.44 300 THR A O 1
ATOM 2347 N N . VAL A 1 301 ? -5.905 -14.732 25.527 1.00 93.81 301 VAL A N 1
ATOM 2348 C CA . VAL A 1 301 ? -5.706 -14.797 24.070 1.00 93.81 301 VAL A CA 1
ATOM 2349 C C . VAL A 1 301 ? -4.336 -14.261 23.654 1.00 93.81 301 VAL A C 1
ATOM 2351 O O . VAL A 1 301 ? -3.687 -14.844 22.786 1.00 93.81 301 VAL A O 1
ATOM 2354 N N . ILE A 1 302 ? -3.896 -13.153 24.257 1.00 90.75 302 ILE A N 1
ATOM 2355 C CA . ILE A 1 302 ? -2.645 -12.470 23.912 1.00 90.75 302 ILE A CA 1
ATOM 2356 C C . ILE A 1 302 ? -1.792 -12.344 25.179 1.00 90.75 302 ILE A C 1
ATOM 2358 O O . ILE A 1 302 ? -2.195 -11.636 26.102 1.00 90.75 302 ILE A O 1
ATOM 2362 N N . PRO A 1 303 ? -0.616 -13.000 25.243 1.00 90.00 303 PRO A N 1
ATOM 2363 C CA . PRO A 1 303 ? 0.318 -12.821 26.349 1.00 90.00 303 PRO A CA 1
ATOM 2364 C C . PRO A 1 303 ? 0.759 -11.363 26.494 1.00 90.00 303 PRO A C 1
ATOM 2366 O O . PRO A 1 303 ? 0.882 -10.645 25.502 1.00 90.00 303 PRO A O 1
ATOM 2369 N N . GLU A 1 304 ? 1.068 -10.948 27.722 1.00 85.31 304 GLU A N 1
ATOM 2370 C CA . GLU A 1 304 ? 1.399 -9.552 28.033 1.00 85.31 304 GLU A CA 1
ATOM 2371 C C . GLU A 1 304 ? 2.565 -9.001 27.210 1.00 85.31 304 GLU A C 1
ATOM 2373 O O . GLU A 1 304 ? 2.487 -7.885 26.702 1.00 85.31 304 GLU A O 1
ATOM 2378 N N . ASP A 1 305 ? 3.613 -9.804 27.022 1.00 89.19 305 ASP A N 1
ATOM 2379 C CA . ASP A 1 305 ? 4.780 -9.403 26.237 1.00 89.19 305 ASP A CA 1
ATOM 2380 C C . ASP A 1 305 ? 4.379 -9.080 24.790 1.00 89.19 305 ASP A C 1
ATOM 2382 O O . ASP A 1 305 ? 4.758 -8.044 24.252 1.00 89.19 305 ASP A O 1
ATOM 2386 N N . LEU A 1 306 ? 3.524 -9.910 24.178 1.00 90.31 306 LEU A N 1
ATOM 2387 C CA . LEU A 1 306 ? 3.022 -9.661 22.825 1.00 90.31 306 LEU A CA 1
ATOM 2388 C C . LEU A 1 306 ? 2.103 -8.433 22.779 1.00 90.31 306 LEU A C 1
ATOM 2390 O O . LEU A 1 306 ? 2.127 -7.676 21.812 1.00 90.31 306 LEU A O 1
ATOM 2394 N N . ARG A 1 307 ? 1.306 -8.204 23.824 1.00 89.06 307 ARG A N 1
ATOM 2395 C CA . ARG A 1 307 ? 0.451 -7.018 23.926 1.00 89.06 307 ARG A CA 1
ATOM 2396 C C . ARG A 1 307 ? 1.283 -5.730 23.991 1.00 89.06 307 ARG A C 1
ATOM 2398 O O . ARG A 1 307 ? 0.944 -4.753 23.322 1.00 89.06 307 ARG A O 1
ATOM 2405 N N . HIS A 1 308 ? 2.394 -5.756 24.726 1.00 86.44 308 HIS A N 1
ATOM 2406 C CA . HIS A 1 308 ? 3.343 -4.649 24.801 1.00 86.44 308 HIS A CA 1
ATOM 2407 C C . HIS A 1 308 ? 4.029 -4.385 23.451 1.00 86.44 308 HIS A C 1
ATOM 2409 O O . HIS A 1 308 ? 4.089 -3.234 23.019 1.00 86.44 308 HIS A O 1
ATOM 2415 N N . GLU A 1 309 ? 4.487 -5.430 22.751 1.00 88.25 309 GLU A N 1
ATOM 2416 C CA . GLU A 1 309 ? 5.041 -5.304 21.388 1.00 88.25 309 GLU A CA 1
ATOM 2417 C C . GLU A 1 309 ? 4.030 -4.692 20.402 1.00 88.25 309 GLU A C 1
ATOM 2419 O O . GLU A 1 309 ? 4.399 -3.961 19.486 1.00 88.25 309 GLU A O 1
ATOM 2424 N N . LEU A 1 310 ? 2.733 -4.935 20.618 1.00 88.81 310 LEU A N 1
ATOM 2425 C CA . LEU A 1 310 ? 1.643 -4.376 19.816 1.00 88.81 310 LEU A CA 1
ATOM 2426 C C . LEU A 1 310 ? 1.177 -2.982 20.282 1.00 88.81 310 LEU A C 1
ATOM 2428 O O . LEU A 1 310 ? 0.130 -2.502 19.850 1.00 88.81 310 LEU A O 1
ATOM 2432 N N . GLY A 1 311 ? 1.936 -2.309 21.151 1.00 80.19 311 GLY A N 1
ATOM 2433 C CA . GLY A 1 311 ? 1.672 -0.927 21.562 1.00 80.19 311 GLY A CA 1
ATOM 2434 C C . GLY A 1 311 ? 0.554 -0.753 22.596 1.00 80.19 311 GLY A C 1
ATOM 2435 O O . GLY A 1 311 ? 0.118 0.371 22.849 1.00 80.19 311 GLY A O 1
ATOM 2436 N N . ALA A 1 312 ? 0.083 -1.833 23.222 1.00 79.94 312 ALA A N 1
ATOM 2437 C CA . ALA A 1 312 ? -0.854 -1.771 24.340 1.00 79.94 312 ALA A CA 1
ATOM 2438 C C . ALA A 1 312 ? -0.075 -1.754 25.670 1.00 79.94 312 ALA A C 1
ATOM 2440 O O . ALA A 1 312 ? 0.272 -2.786 26.237 1.00 79.94 312 ALA A O 1
ATOM 2441 N N . PHE A 1 313 ? 0.229 -0.545 26.153 1.00 70.00 313 PHE A N 1
ATOM 2442 C CA . PHE A 1 313 ? 1.194 -0.321 27.239 1.00 70.00 313 PHE A CA 1
ATOM 2443 C C . PHE A 1 313 ? 0.633 -0.422 28.670 1.00 70.00 313 PHE A C 1
ATOM 2445 O O . PHE A 1 313 ? 1.417 -0.470 29.615 1.00 70.00 313 PHE A O 1
ATOM 2452 N N . GLU A 1 314 ?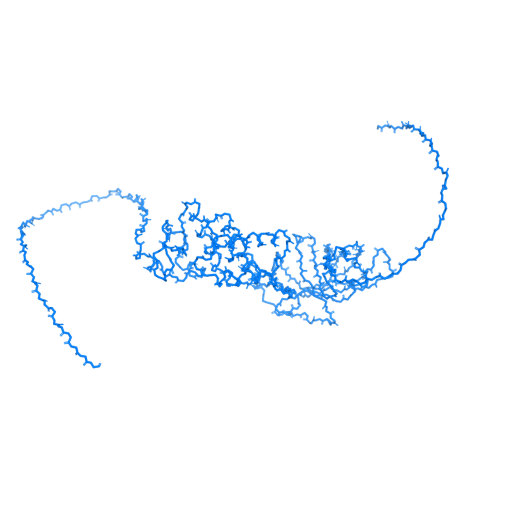 -0.690 -0.419 28.881 1.00 70.69 314 GLU A N 1
ATOM 2453 C CA . GLU A 1 314 ? -1.264 -0.434 30.242 1.00 70.69 314 GLU A CA 1
ATOM 2454 C C . GLU A 1 314 ? -1.186 -1.829 30.861 1.00 70.69 314 GLU A C 1
ATOM 2456 O O . GLU A 1 314 ? -1.901 -2.696 30.371 1.00 70.69 314 GLU A O 1
ATOM 2461 N N . PRO A 1 315 ? -0.378 -2.091 31.907 1.00 63.97 315 PRO A N 1
ATOM 2462 C CA . PRO A 1 315 ? -0.118 -3.453 32.368 1.00 63.97 315 PRO A CA 1
ATOM 2463 C C . PRO A 1 315 ? -1.392 -4.218 32.739 1.00 63.97 315 PRO A C 1
ATOM 2465 O O . PRO A 1 315 ? -2.249 -3.652 33.418 1.00 63.97 315 PRO A O 1
ATOM 2468 N N . LEU A 1 316 ? -1.488 -5.517 32.441 1.00 65.00 316 LEU A N 1
ATOM 2469 C CA . LEU A 1 316 ? -2.619 -6.364 32.876 1.00 65.00 316 LEU A CA 1
ATOM 2470 C C . LEU A 1 316 ? -2.941 -6.246 34.377 1.00 65.00 316 LEU A C 1
ATOM 2472 O O . LEU A 1 316 ? -4.097 -6.313 34.787 1.00 65.00 316 LEU A O 1
ATOM 2476 N N . SER A 1 317 ? -1.930 -6.030 35.219 1.00 59.16 317 SER A N 1
ATOM 2477 C CA . SER A 1 317 ? -2.097 -5.824 36.664 1.00 59.16 317 SER A CA 1
ATOM 2478 C C . SER A 1 317 ? -2.828 -4.519 37.011 1.00 59.16 317 SER A C 1
ATOM 2480 O O . SER A 1 317 ? -3.565 -4.463 37.998 1.00 59.16 317 SER A O 1
ATOM 2482 N N . SER A 1 318 ? -2.673 -3.483 36.182 1.00 57.47 318 SER A N 1
ATOM 2483 C CA . SER A 1 318 ? -3.420 -2.224 36.286 1.00 57.47 318 SER A CA 1
ATOM 2484 C C . SER A 1 318 ? -4.879 -2.382 35.835 1.00 57.47 318 SER A C 1
ATOM 2486 O O . SER A 1 318 ? -5.769 -1.733 36.384 1.00 57.47 318 SER A O 1
ATOM 2488 N N . ILE A 1 319 ? -5.133 -3.341 34.939 1.00 59.34 319 ILE A N 1
ATOM 2489 C CA . ILE A 1 319 ? -6.452 -3.727 34.418 1.00 59.34 319 ILE A CA 1
ATOM 2490 C C . ILE A 1 319 ? -7.215 -4.613 35.425 1.00 59.34 319 ILE A C 1
ATOM 2492 O O . ILE A 1 319 ? -8.409 -4.420 35.668 1.00 59.34 319 ILE A O 1
ATOM 2496 N N . ALA A 1 320 ? -6.514 -5.537 36.091 1.00 50.69 320 ALA A N 1
ATOM 2497 C CA . ALA A 1 320 ? -7.066 -6.515 37.036 1.00 50.69 320 ALA A CA 1
ATOM 2498 C C . ALA A 1 320 ? -7.675 -5.903 38.314 1.00 50.69 320 ALA A C 1
ATOM 2500 O O . ALA A 1 320 ? -8.451 -6.559 39.011 1.00 50.69 320 ALA A O 1
ATOM 2501 N N . SER A 1 321 ? -7.384 -4.632 38.611 1.00 47.91 321 SER A N 1
ATOM 2502 C CA . SER A 1 321 ? -8.004 -3.911 39.734 1.00 47.91 321 SER A CA 1
ATOM 2503 C C . SER A 1 321 ? -9.492 -3.580 39.494 1.00 47.91 321 SER A C 1
ATOM 2505 O O . SER A 1 321 ? -10.176 -3.128 40.410 1.00 47.91 321 SER A O 1
ATOM 2507 N N . SER A 1 322 ? -10.017 -3.854 38.290 1.00 47.62 322 SER A N 1
ATOM 2508 C CA . SER A 1 322 ? -11.423 -3.697 37.895 1.00 47.62 322 SER A CA 1
ATOM 2509 C C . SER A 1 322 ? -12.118 -5.040 37.580 1.00 47.62 322 SER A C 1
ATOM 2511 O O . SER A 1 322 ? -12.651 -5.242 36.498 1.00 47.62 322 SER A O 1
ATOM 2513 N N . SER A 1 323 ? -12.151 -5.928 38.581 1.00 42.59 323 SER A N 1
ATOM 2514 C CA . SER A 1 323 ? -13.035 -7.106 38.763 1.00 42.59 323 SER A CA 1
ATOM 2515 C C . SER A 1 323 ? -12.995 -8.292 37.774 1.00 42.59 323 SER A C 1
ATOM 2517 O O . SER A 1 323 ? -13.268 -8.162 36.588 1.00 42.59 323 SER A O 1
ATOM 2519 N N . GLN A 1 324 ? -12.828 -9.480 38.380 1.00 45.47 324 GLN A N 1
ATOM 2520 C CA . GLN A 1 324 ? -13.161 -10.839 37.914 1.00 45.47 324 GLN A CA 1
ATOM 2521 C C . GLN A 1 324 ? -12.580 -11.260 36.559 1.00 45.47 324 GLN A C 1
ATOM 2523 O O . GLN A 1 324 ? -13.278 -11.351 35.554 1.00 45.47 324 GLN A O 1
ATOM 2528 N N . ILE A 1 325 ? -11.301 -11.641 36.586 1.00 44.75 325 ILE A N 1
ATOM 2529 C CA . ILE A 1 325 ? -10.728 -12.553 35.594 1.00 44.75 325 ILE A CA 1
ATOM 2530 C C . ILE A 1 325 ? -11.605 -13.812 35.587 1.00 44.75 325 ILE A C 1
ATOM 2532 O O . ILE A 1 325 ? -11.748 -14.476 36.617 1.00 44.75 325 ILE A O 1
ATOM 2536 N N . ILE A 1 326 ? -12.210 -14.138 34.445 1.00 49.00 326 ILE A N 1
ATOM 2537 C CA . ILE A 1 326 ? -12.790 -15.463 34.222 1.00 49.00 326 ILE A CA 1
ATOM 2538 C C . ILE A 1 326 ? -11.602 -16.416 34.071 1.00 49.00 326 ILE A C 1
ATOM 2540 O O . ILE A 1 326 ? -11.172 -16.739 32.968 1.00 49.00 326 ILE A O 1
ATOM 2544 N N . GLU A 1 327 ? -11.028 -16.847 35.194 1.00 40.16 327 GLU A N 1
ATOM 2545 C CA . GLU A 1 327 ? -10.166 -18.021 35.205 1.00 40.16 327 GLU A CA 1
ATOM 2546 C C . GLU A 1 327 ? -11.064 -19.216 34.901 1.00 40.16 327 GLU A C 1
ATOM 2548 O O . GLU A 1 327 ? -11.808 -19.712 35.749 1.00 40.16 327 GLU A O 1
ATOM 2553 N N . LYS A 1 328 ? -11.046 -19.664 33.648 1.00 35.12 328 LYS A N 1
ATOM 2554 C CA . LYS A 1 328 ? -11.601 -20.964 33.298 1.00 35.12 328 LYS A CA 1
ATOM 2555 C C . LYS A 1 328 ? -10.735 -22.006 34.020 1.00 35.12 328 LYS A C 1
ATOM 2557 O O . LYS A 1 328 ? -9.541 -22.066 33.730 1.00 35.12 328 LYS A O 1
ATOM 2562 N N . PRO A 1 329 ? -11.274 -22.808 34.957 1.00 31.81 329 PRO A N 1
ATOM 2563 C CA . PRO A 1 329 ? -10.460 -23.791 35.651 1.00 31.81 329 PRO A CA 1
ATOM 2564 C C . PRO A 1 329 ? -9.975 -24.816 34.627 1.00 31.81 329 PRO A C 1
ATOM 2566 O O . PRO A 1 329 ? -10.778 -25.453 33.937 1.00 31.81 329 PRO A O 1
ATOM 2569 N N . SER A 1 330 ? -8.656 -24.949 34.515 1.00 36.69 330 SER A N 1
ATOM 2570 C CA . SER A 1 330 ? -8.022 -26.046 33.804 1.00 36.69 330 SER A CA 1
ATOM 2571 C C . SER A 1 330 ? -8.447 -27.352 34.471 1.00 36.69 330 SER A C 1
ATOM 2573 O O . SER A 1 330 ? -8.115 -27.647 35.619 1.00 36.69 330 SER A O 1
ATOM 2575 N N . SER A 1 331 ? -9.235 -28.150 33.758 1.00 34.78 331 SER A N 1
ATOM 2576 C CA . SER A 1 331 ? -9.495 -29.532 34.133 1.00 34.78 331 SER A CA 1
ATOM 2577 C C . SER A 1 331 ? -8.272 -30.376 33.776 1.00 34.78 331 SER A C 1
ATOM 2579 O O . SER A 1 331 ? -8.281 -31.096 32.778 1.00 34.78 331 SER A O 1
ATOM 2581 N N . ASP A 1 332 ? -7.223 -30.288 34.591 1.00 32.94 332 ASP A N 1
ATOM 2582 C CA . ASP A 1 332 ? -6.189 -31.317 34.640 1.00 32.94 332 ASP A CA 1
ATOM 2583 C C . ASP A 1 332 ? -6.733 -32.507 35.435 1.00 32.94 332 ASP A C 1
ATOM 2585 O O . ASP A 1 332 ? -6.660 -32.567 36.663 1.00 32.94 332 ASP A O 1
ATOM 2589 N N . ILE A 1 333 ? -7.276 -33.495 34.720 1.00 35.56 333 ILE A N 1
ATOM 2590 C CA . ILE A 1 333 ? -7.363 -34.861 35.239 1.00 35.56 333 ILE A CA 1
ATOM 2591 C C . ILE A 1 333 ? -5.965 -35.462 35.081 1.00 35.56 333 ILE A C 1
ATOM 2593 O O . ILE A 1 333 ? -5.665 -36.164 34.117 1.00 35.56 333 ILE A O 1
ATOM 2597 N N . SER A 1 334 ? -5.096 -35.169 36.046 1.00 33.56 334 SER A N 1
ATOM 2598 C CA . SER A 1 334 ? -3.942 -36.016 36.317 1.00 33.56 334 SER A CA 1
ATOM 2599 C C . SER A 1 334 ? -4.423 -37.202 37.151 1.00 33.56 334 SER A C 1
ATOM 2601 O O . SER A 1 334 ? -4.928 -37.077 38.264 1.00 33.56 334 SER A O 1
ATOM 2603 N N . ASN A 1 335 ? -4.320 -38.379 36.553 1.00 35.81 335 ASN A N 1
ATOM 2604 C CA . ASN A 1 335 ? -4.578 -39.657 37.189 1.00 35.81 335 ASN A CA 1
ATOM 2605 C C . ASN A 1 335 ? -3.253 -40.152 37.793 1.00 35.81 335 ASN A C 1
ATOM 2607 O O . ASN A 1 335 ? -2.290 -40.307 37.039 1.00 35.81 335 ASN A O 1
ATOM 2611 N N . PRO A 1 336 ? -3.178 -40.467 39.097 1.00 34.94 336 PRO A N 1
ATOM 2612 C CA . PRO A 1 336 ? -2.214 -41.454 39.545 1.00 34.94 336 PRO A CA 1
ATOM 2613 C C . PRO A 1 336 ? -2.934 -42.557 40.318 1.00 34.94 336 PRO A C 1
ATOM 2615 O O . PRO A 1 336 ? -3.329 -42.409 41.475 1.00 34.94 336 PRO A O 1
ATOM 2618 N N . ALA A 1 337 ? -3.074 -43.707 39.665 1.00 32.66 337 ALA A N 1
ATOM 2619 C CA . ALA A 1 337 ? -3.397 -44.941 40.351 1.00 32.66 337 ALA A CA 1
ATOM 2620 C C . ALA A 1 337 ? -2.143 -45.485 41.057 1.00 32.66 337 ALA A C 1
ATOM 2622 O O . ALA A 1 337 ? -1.139 -45.788 40.422 1.00 32.66 337 ALA A O 1
ATOM 2623 N N . SER A 1 338 ? -2.289 -45.673 42.369 1.00 30.62 338 SER A N 1
ATOM 2624 C CA . SER A 1 338 ? -1.719 -46.757 43.176 1.00 30.62 338 SER A CA 1
ATOM 2625 C C . SER A 1 338 ? -0.197 -46.918 43.255 1.00 30.62 338 SER A C 1
ATOM 2627 O O . SER A 1 338 ? 0.417 -47.594 42.437 1.00 30.62 338 SER A O 1
ATOM 2629 N N . ASN A 1 339 ? 0.352 -46.583 44.429 1.00 32.06 339 ASN A N 1
ATOM 2630 C CA . ASN A 1 339 ? 0.971 -47.643 45.224 1.00 32.06 339 ASN A CA 1
ATOM 2631 C C . ASN A 1 339 ? 0.862 -47.410 46.741 1.00 32.06 339 ASN A C 1
ATOM 2633 O O . ASN A 1 339 ? 1.100 -46.321 47.255 1.00 32.06 339 ASN A O 1
ATOM 2637 N N . LYS A 1 340 ? 0.454 -48.479 47.433 1.00 33.91 340 LYS A N 1
ATOM 2638 C CA . LYS A 1 340 ? 0.324 -48.637 48.890 1.00 33.91 340 LYS A CA 1
ATOM 2639 C C . LYS A 1 340 ? 1.676 -48.471 49.599 1.00 33.91 340 LYS A C 1
ATOM 2641 O O . LYS A 1 340 ? 2.647 -49.036 49.115 1.00 33.91 340 LYS A O 1
ATOM 2646 N N . MET A 1 341 ? 1.681 -47.922 50.823 1.00 30.62 341 MET A N 1
ATOM 2647 C CA . MET A 1 341 ? 2.071 -48.653 52.052 1.00 30.62 341 MET A CA 1
ATOM 2648 C C . MET A 1 341 ? 1.972 -47.805 53.347 1.00 30.62 341 MET A C 1
ATOM 2650 O O . MET A 1 341 ? 2.490 -46.702 53.418 1.00 30.62 341 MET A O 1
ATOM 2654 N N . LEU A 1 342 ? 1.334 -48.429 54.354 1.00 30.77 342 LEU A N 1
ATOM 2655 C CA . LEU A 1 342 ? 1.484 -48.372 55.828 1.00 30.77 342 LEU A CA 1
ATOM 2656 C C . LEU A 1 342 ? 1.315 -47.069 56.663 1.00 30.77 342 LEU A C 1
ATOM 2658 O O . LEU A 1 342 ? 2.160 -46.190 56.634 1.00 30.77 342 LEU A O 1
ATOM 2662 N N . ALA A 1 343 ? 0.259 -47.090 57.511 1.00 33.09 343 ALA A N 1
ATOM 2663 C CA . ALA A 1 343 ? 0.184 -46.932 58.995 1.00 33.09 343 ALA A CA 1
ATOM 2664 C C . ALA A 1 343 ? 1.037 -45.839 59.708 1.00 33.09 343 ALA A C 1
ATOM 2666 O O . ALA A 1 343 ? 2.212 -45.708 59.420 1.00 33.09 343 ALA A O 1
ATOM 2667 N N . ALA A 1 344 ? 0.627 -45.081 60.742 1.00 38.78 344 ALA A N 1
ATOM 2668 C CA . ALA A 1 344 ? -0.456 -45.111 61.746 1.00 38.78 344 ALA A CA 1
ATOM 2669 C C . ALA A 1 344 ? -0.530 -43.710 62.470 1.00 38.78 344 ALA A C 1
ATOM 2671 O O . ALA A 1 344 ? 0.250 -42.827 62.118 1.00 38.78 344 ALA A O 1
ATOM 2672 N N . PRO A 1 345 ? -1.421 -43.469 63.467 1.00 48.34 345 PRO A N 1
ATOM 2673 C CA . PRO A 1 345 ? -1.999 -42.145 63.789 1.00 48.34 345 PRO A CA 1
ATOM 2674 C C . PRO A 1 345 ? -1.559 -41.502 65.126 1.00 48.34 345 PRO A C 1
ATOM 2676 O O . PRO A 1 345 ? -1.193 -42.220 66.052 1.00 48.34 345 PRO A O 1
ATOM 2679 N N . VAL A 1 346 ? -1.757 -40.178 65.304 1.00 34.31 346 VAL A N 1
ATOM 2680 C CA . VAL A 1 346 ? -1.832 -39.514 66.633 1.00 34.31 346 VAL A CA 1
ATOM 2681 C C . VAL A 1 346 ? -2.849 -38.348 66.655 1.00 34.31 346 VAL A C 1
ATOM 2683 O O . VAL A 1 346 ? -3.082 -37.667 65.664 1.00 34.31 346 VAL A O 1
ATOM 2686 N N . LYS A 1 347 ? -3.481 -38.206 67.827 1.00 34.16 347 LYS A N 1
ATOM 2687 C CA . LYS A 1 347 ? -4.682 -37.466 68.260 1.00 34.16 347 LYS A CA 1
ATOM 2688 C C . LYS A 1 347 ? -4.532 -35.946 68.486 1.00 34.16 347 LYS A C 1
ATOM 2690 O O . LYS A 1 347 ? -3.465 -35.481 68.862 1.00 34.16 347 LYS A O 1
ATOM 2695 N N . GLY A 1 348 ? -5.703 -35.289 68.561 1.00 30.89 348 GLY A N 1
ATOM 2696 C CA . GLY A 1 348 ? -6.029 -34.174 69.480 1.00 30.89 348 GLY A CA 1
ATOM 2697 C C . GLY A 1 348 ? -6.044 -32.802 68.798 1.00 30.89 348 GLY A C 1
ATOM 2698 O O . GLY A 1 348 ? -5.110 -32.473 68.095 1.00 30.89 348 GLY A O 1
ATOM 2699 N N . GLY A 1 349 ? -7.050 -31.932 68.896 1.00 29.41 349 GLY A N 1
ATOM 2700 C CA . GLY A 1 349 ? -8.101 -31.736 69.894 1.00 29.41 349 GLY A CA 1
ATOM 2701 C C . GLY A 1 349 ? -8.026 -30.275 70.362 1.00 29.41 349 GLY A C 1
ATOM 2702 O O . GLY A 1 349 ? -6.992 -29.875 70.879 1.00 29.41 349 GLY A O 1
ATOM 2703 N N . GLY A 1 350 ? -9.084 -29.468 70.203 1.00 30.89 350 GLY A N 1
ATOM 2704 C CA . GLY A 1 350 ? -9.091 -28.116 70.787 1.00 30.89 350 GLY A CA 1
ATOM 2705 C C . GLY A 1 350 ? -10.114 -27.132 70.221 1.00 30.89 350 GLY A C 1
ATOM 2706 O O . GLY A 1 350 ? -9.845 -26.417 69.269 1.00 30.89 350 GLY A O 1
ATOM 2707 N N . ARG A 1 351 ? -11.285 -27.067 70.866 1.00 35.38 351 ARG A N 1
ATOM 2708 C CA . ARG A 1 351 ? -12.291 -25.989 70.769 1.00 35.38 351 ARG A CA 1
ATOM 2709 C C . ARG A 1 351 ? -11.870 -24.745 71.567 1.00 35.38 351 ARG A C 1
ATOM 2711 O O . ARG A 1 351 ? -11.315 -24.927 72.648 1.00 35.38 351 ARG A O 1
ATOM 2718 N N . ARG A 1 352 ? -12.382 -23.567 71.151 1.00 35.28 352 ARG A N 1
ATOM 2719 C CA . ARG A 1 352 ? -12.910 -22.383 71.916 1.00 35.28 352 ARG A CA 1
ATOM 2720 C C . ARG A 1 352 ? -12.408 -21.068 71.287 1.00 35.28 352 ARG A C 1
ATOM 2722 O O . ARG A 1 352 ? -11.337 -21.081 70.712 1.00 35.28 352 ARG A O 1
ATOM 2729 N N . LYS A 1 353 ? -13.005 -19.877 71.428 1.00 36.62 353 LYS A N 1
ATOM 2730 C CA . LYS A 1 353 ? -14.358 -19.307 71.649 1.00 36.62 353 LYS A CA 1
ATOM 2731 C C . LYS A 1 353 ? -14.153 -17.769 71.523 1.00 36.62 353 LYS A C 1
ATOM 2733 O O . LYS A 1 353 ? -13.226 -17.259 72.129 1.00 36.62 353 LYS A O 1
ATOM 2738 N N . ILE A 1 354 ? -15.009 -17.094 70.751 1.00 37.06 354 ILE A N 1
ATOM 2739 C CA . ILE A 1 354 ? -15.657 -15.760 70.911 1.00 37.06 354 ILE A CA 1
ATOM 2740 C C . ILE A 1 354 ? -15.079 -14.730 71.923 1.00 37.06 354 ILE A C 1
ATOM 2742 O O . ILE A 1 354 ? -15.042 -15.026 73.113 1.00 37.06 354 ILE A O 1
ATOM 2746 N N . ALA A 1 355 ? -14.874 -13.476 71.470 1.00 31.75 355 ALA A N 1
ATOM 2747 C CA . ALA A 1 355 ? -15.310 -12.188 72.084 1.00 31.75 355 ALA A CA 1
ATOM 2748 C C . ALA A 1 355 ? -15.075 -11.049 71.048 1.00 31.75 355 ALA A C 1
ATOM 2750 O O . ALA A 1 355 ? -13.990 -10.987 70.486 1.00 31.75 355 ALA A O 1
ATOM 2751 N N . MET A 1 356 ? -16.055 -10.299 70.518 1.00 33.28 356 MET A N 1
ATOM 2752 C CA . MET A 1 356 ? -16.911 -9.222 71.072 1.00 33.28 356 MET A CA 1
ATOM 2753 C C . MET A 1 356 ? -16.177 -7.979 71.618 1.00 33.28 356 MET A C 1
ATOM 2755 O O . MET A 1 356 ? -15.671 -8.007 72.730 1.00 33.28 356 MET A O 1
ATOM 2759 N N . GLY A 1 357 ? -16.301 -6.869 70.868 1.00 33.56 357 GLY A N 1
ATOM 2760 C CA . GLY A 1 357 ? -16.493 -5.501 71.384 1.00 33.56 357 GLY A CA 1
ATOM 2761 C C . GLY A 1 357 ? -15.260 -4.591 71.473 1.00 33.56 357 GLY A C 1
ATOM 2762 O O . GLY A 1 357 ? -14.392 -4.822 72.295 1.00 33.56 357 GLY A O 1
ATOM 2763 N N . GLN A 1 358 ? -15.227 -3.480 70.726 1.00 38.38 358 GLN A N 1
ATOM 2764 C CA . GLN A 1 358 ? -15.724 -2.165 71.179 1.00 38.38 358 GLN A CA 1
ATOM 2765 C C . GLN A 1 358 ? -15.407 -1.045 70.169 1.00 38.38 358 GLN A C 1
ATOM 2767 O O . GLN A 1 358 ? -14.350 -1.006 69.548 1.00 38.38 358 GLN A O 1
ATOM 2772 N N . LYS A 1 359 ? -16.369 -0.122 70.042 1.00 40.44 359 LYS A N 1
ATOM 2773 C CA . LYS A 1 359 ? -16.253 1.201 69.413 1.00 40.44 359 LYS A CA 1
ATOM 2774 C C . LYS A 1 359 ? -15.411 2.124 70.296 1.00 40.44 359 LYS A C 1
ATOM 2776 O O . LYS A 1 359 ? -15.590 2.087 71.508 1.00 40.44 359 LYS A O 1
ATOM 2781 N N . ASN A 1 360 ? -14.661 3.042 69.687 1.00 39.47 360 ASN A N 1
ATOM 2782 C CA . ASN A 1 360 ? -14.374 4.340 70.293 1.00 39.47 360 ASN A CA 1
ATOM 2783 C C . ASN A 1 360 ? -14.438 5.455 69.244 1.00 39.47 360 ASN A C 1
ATOM 2785 O O . ASN A 1 360 ? -13.844 5.382 68.173 1.00 39.47 360 ASN A O 1
ATOM 2789 N N . THR A 1 361 ? -15.234 6.460 69.584 1.00 41.91 361 THR A N 1
ATOM 2790 C CA . THR A 1 361 ? -15.393 7.771 68.958 1.00 41.91 361 THR A CA 1
ATOM 2791 C C . THR A 1 361 ? -14.421 8.757 69.598 1.00 41.91 361 THR A C 1
ATOM 2793 O O . THR A 1 361 ? -14.415 8.824 70.820 1.00 41.91 361 THR A O 1
ATOM 2796 N N . GLU A 1 362 ? -13.718 9.585 68.824 1.00 43.19 362 GLU A N 1
ATOM 2797 C CA . GLU A 1 362 ? -13.207 10.900 69.264 1.00 43.19 362 GLU A CA 1
ATOM 2798 C C . GLU A 1 362 ? -12.800 11.720 68.023 1.00 43.19 362 GLU A C 1
ATOM 2800 O O . GLU A 1 362 ? -12.017 11.267 67.198 1.00 43.19 362 GLU A O 1
ATOM 2805 N N . LYS A 1 363 ? -13.601 12.732 67.666 1.00 41.34 363 LYS A N 1
ATOM 2806 C CA . LYS A 1 363 ? -13.416 14.180 67.916 1.00 41.34 363 LYS A CA 1
ATOM 2807 C C . LYS A 1 363 ? -12.369 14.861 67.019 1.00 41.34 363 LYS A C 1
ATOM 2809 O O . LYS A 1 363 ? -11.168 14.744 67.215 1.00 41.34 363 LYS A O 1
ATOM 2814 N N . MET A 1 364 ? -12.893 15.667 66.092 1.00 42.00 364 MET A N 1
ATOM 2815 C CA . MET A 1 364 ? -12.199 16.764 65.407 1.00 42.00 364 MET A CA 1
ATOM 2816 C C . MET A 1 364 ? -11.772 17.864 66.392 1.00 42.00 364 MET A C 1
ATOM 2818 O O . MET A 1 364 ? -12.459 18.086 67.394 1.00 42.00 364 MET A O 1
ATOM 2822 N N . PRO A 1 365 ? -10.784 18.682 65.996 1.00 58.34 365 PRO A N 1
ATOM 2823 C CA . PRO A 1 365 ? -10.843 20.111 66.240 1.00 58.34 365 PRO A CA 1
ATOM 2824 C C . PRO A 1 365 ? -10.851 20.941 64.946 1.00 58.34 365 PRO A C 1
ATOM 2826 O O . PRO A 1 365 ? -10.413 20.538 63.872 1.00 58.34 365 PRO A O 1
ATOM 2829 N N . VAL A 1 366 ? -11.430 22.119 65.131 1.00 50.47 366 VAL A N 1
ATOM 2830 C CA . VAL A 1 366 ? -11.788 23.208 64.222 1.00 50.47 366 VAL A CA 1
ATOM 2831 C C . VAL A 1 366 ? -10.586 24.155 64.018 1.00 50.47 366 VAL A C 1
ATOM 2833 O O . VAL A 1 366 ? -9.879 24.399 64.986 1.00 50.47 366 VAL A O 1
ATOM 2836 N N . MET A 1 367 ? -10.396 24.640 62.772 1.00 45.66 367 MET A N 1
ATOM 2837 C CA . MET A 1 367 ? -9.984 25.993 62.280 1.00 45.66 367 MET A CA 1
ATOM 2838 C C . MET A 1 367 ? -9.064 26.898 63.147 1.00 45.66 367 MET A C 1
ATOM 2840 O O . MET A 1 367 ? -9.188 26.945 64.358 1.00 45.66 367 MET A O 1
ATOM 2844 N N . ALA A 1 368 ? -8.200 27.791 62.645 1.00 41.03 368 ALA A N 1
ATOM 2845 C CA . ALA A 1 368 ? -8.026 28.473 61.353 1.00 41.03 368 ALA A CA 1
ATOM 2846 C C . ALA A 1 368 ? -6.613 29.152 61.332 1.00 41.03 368 ALA A C 1
ATOM 2848 O O . ALA A 1 368 ? -5.693 28.613 61.940 1.00 41.03 368 ALA A O 1
ATOM 2849 N N . PRO A 1 369 ? -6.383 30.310 60.680 1.00 60.47 369 PRO A N 1
ATOM 2850 C CA . PRO A 1 369 ? -5.790 30.423 59.350 1.00 60.47 369 PRO A CA 1
ATOM 2851 C C . PRO A 1 369 ? -4.440 31.172 59.354 1.00 60.47 369 PRO A C 1
ATOM 2853 O O . PRO A 1 369 ? -4.108 31.874 60.311 1.00 60.47 369 PRO A O 1
ATOM 2856 N N . LYS A 1 370 ? -3.708 31.105 58.239 1.00 46.94 370 LYS A N 1
ATOM 2857 C CA . LYS A 1 370 ? -2.844 32.187 57.748 1.00 46.94 370 LYS A CA 1
ATOM 2858 C C . LYS A 1 370 ? -2.618 32.045 56.254 1.00 46.94 370 LYS A C 1
ATOM 2860 O O . LYS A 1 370 ? -2.475 30.883 55.814 1.00 46.94 370 LYS A O 1
#

Organism: Zymomonas mobilis subsp. pomaceae (strain ATCC 29192 / DSM 22645 / JCM 10191 / CCUG 17912 / NBRC 13757 / NCIMB 11200 / NRRL B-4491 / Barker I) (NCBI:txid579138)

Sequence (370 aa):
MRFHPWIKGCFASFLPLFFSPLIAQTNSTDPTSLTASPIGQTHRAIDYVGGWAVTSGGKTILELELEPTHDSAYPFDGALTHPHFTITAKAFTGVHGPLVREQIISSRLFDDHLFFSTRDGQGMRHDIEMWLDDNNSASLNILDLAGIRWPIIRTNTRAPFTLNWEINRVYTIDRPEIPPNIEVSKIFQEEKSSKNGDSDIAGASRRQRIRDLLNGRHLHTAQDYNQAGFVLSQSTKADDALLAHSLALAALANGDETAITTAINSLDRYLIATGHAQIYGTIHQGSAKNSPIQQPYDATVIPEDLRHELGAFEPLSSIASSSQIIEKPSSDISNPASNKMLAAPVKGGGRRKIAMGQKNTEKMPVMAPK

Mean predicted aligned error: 16.22 Å

Solvent-accessible surface area (backbone atoms only — not comparable to full-atom values): 22666 Å² total; per-residue (Å²): 139,87,88,83,87,89,87,85,88,86,89,82,90,89,85,85,88,88,84,88,83,91,84,90,86,82,88,81,92,85,90,78,82,75,81,69,77,82,80,76,76,66,70,55,78,76,70,65,49,42,39,32,31,30,30,35,92,88,36,41,58,34,38,38,42,34,41,77,49,93,40,87,78,33,44,44,39,45,34,41,36,29,54,44,60,48,81,57,90,67,35,38,30,50,40,41,82,67,75,46,60,20,38,46,77,43,23,44,80,52,74,70,35,40,38,36,30,34,33,37,94,85,67,55,69,50,48,34,38,38,34,71,77,52,94,53,36,29,33,37,24,44,58,90,53,87,72,36,70,43,49,29,35,58,38,97,58,89,68,71,67,62,82,85,59,58,46,91,43,80,44,53,62,46,64,78,88,65,76,63,44,66,64,51,53,49,52,32,53,52,59,72,66,51,56,99,79,60,52,70,64,60,55,50,51,52,41,49,51,48,50,52,37,53,76,67,65,58,60,85,35,26,64,30,27,25,38,46,12,47,52,25,40,74,49,84,47,38,70,37,8,50,50,9,20,54,26,7,51,51,3,41,77,58,69,30,70,79,17,41,56,41,26,53,42,9,46,30,47,23,26,48,58,71,76,38,52,18,56,76,69,74,52,46,75,48,92,52,99,81,37,45,56,43,80,52,66,39,73,82,82,47,55,67,70,60,36,42,77,55,64,47,76,76,52,68,74,74,52,60,77,52,70,79,81,81,74,73,78,79,83,75,84,77,81,81,85,82,83,89,84,82,91,87,90,88,87,87,86,86,90,86,81,91,84,88,90,83,88,86,87,82,85,85,86,80,89,85,88,133

Foldseek 3Di:
DDDDDDDDDDDDDDDDDDDDDDDDDDDDDDDDPPPDDDDADQDDPVLPAAKKFWDFPNAGAKIWHWDADPDQQAGTWTWIKHADWDDDQFKIAQGDDDIWIWIWPGWDDDRFWIWTKTATPVGDIWIKIKGAPDSFKIWIAGPVHPRHTGIMGGDPDPRDHDRPDDRGDMTGIDDPCDDFDPLLVVLLVVQVPDDVPPDVVSLVVSLVVLVVCVVVVVGDALVSLLSNLVSLLVDLALVSLVSSLVSLVVSVSRPNLVSLLSNLSSQQSNQVSVPHARELQNAFPDDDPLGARDDDHAPPPAPQVRSVVSVSPQGVVSNPVRDDDPPPDPPPPDDDDDDDDDDDDDDDDDDDDDDDDDDDDDDDDDDDDD

Nearest PDB structures (foldseek):
  6d0t-assembly2_B  TM=5.836E-01  e=7.728E-02  synthetic construct
  7vsx-assembly1_A  TM=4.752E-01  e=2.546E-02  Oplophorus gracilirostris
  9hac-assembly2_C  TM=5.539E-01  e=9.650E-02  synthetic construct
  8xwx-assembly1_B  TM=5.598E-01  e=3.657E-01  Homo sapiens
  6bv6-assembly1_A  TM=4.277E-01  e=1.549E+00  Arabidopsis thaliana